Protein AF-A0A6I2I8U5-F1 (afdb_monomer_lite)

Foldseek 3Di:
DDPVVVVVVVVLVVVQVVCQDPDFQQQPADAFKAQEKAKAKAFCQQLHVPQDADAQDDPFAQFLNRTDIFIEQDAFFKKWKQFPLRYIWIWGQALLNFTGTDRLQDFDPDLHDDDDDPVCVVVVSSLSRSIHHDHVVVTFKMWMATDRGRFYNVLSVCCSVVVAPSVRTDMDTPVCCQVDQVPRSQKDFDALVCPSCCRGYRLQVDPAGDALADLDPDHDAAQRRHHHCNVVSNVNSVVQVVSCVVSVGTRMYGYHYPLLNNLLRLVRNLVRLVSVLVCQCVQLLLVLLVVVLVLVVLVVVLLVVVVVVPDPPPPPSVVLVVLLCQFFPPVVSVVSVVVNVVSNVVSLSSSVSSLQSSLSSLVDPNNVSCLVSSADLPPDVSSLLVSLVSVLSSQAPQDRYPSSLVSVLVQLVDPPRSLLRSLARPDCVLVVCCVVPPVSVVVLQDPVSLVSLLRSLVNLLVSCVVCVVVDDQVSQVVNVVSNLNSVCSNAPVVLDDDDPPQGSVNCSVCVVVVCVVGPVPCPPDDDPDDPPPQPSQRADPVVPPDPDRLVLVSLLSLQGPRTDVVPHDPPRHHQDSNDPVSSVVSSVSSNCNSHVVDDD

Secondary structure (DSSP, 8-state):
--HHHHHHHHHHHHHHHHTS-SS-TTT---SEEEEEEEEEEEETTSS-TT--------SS---SSSEEEEEEEPPSEEEEEEETTTEEEEEEEPTTS-EEEE-TTS--S----PPPPHHHHHTTTHHHHT-EEE-TTT-SEEEEEEESSPPPHHHHHHHHTTSS-GGGSEEEEHHHHHH-GGGSTTEEE--TT-HHHHHHBHHHH-S----SS--SSSPP-GGG-----GGGHHHHHHHHHHHHHHHSS--EEEEE--HHHHHHHHHHHHHHHHHHHHHHHHSHHHHHHHHHHHHHHHHHHHHHHHHHHH-S-HHHHHHHHHHHTTTB-HHHHHHHHHHHHHHHHHHHHHHHHHHHHHHHHHT-HHHHHHHHHT--TTT-HHHHHHHHHHHHHHHTT---SHHHHHHHHHHHHSTT-TTTTTTSPPSTHHHHHHHTT-HHHHHHH-HHHHHHHHHHHHHHHHHHHHHGGGS-HHHHHHHHHHHHHHHHHHS-TTT----TT--HHHHHHHHHHHHHHH-GGGGGS-------PPP-PPPPGGGGSS----HHHHHHHHHSTTB-GGG--TTS----TT-HHHHHHHHHHHHHHHTT----

pLDDT: mean 84.81, std 15.99, range [32.53, 98.69]

Structure (mmCIF, N/CA/C/O backbone):
data_AF-A0A6I2I8U5-F1
#
_entry.id   AF-A0A6I2I8U5-F1
#
loop_
_atom_site.group_PDB
_atom_site.id
_atom_site.type_symbol
_atom_site.label_atom_id
_atom_site.label_alt_id
_atom_site.label_comp_id
_atom_site.label_asym_id
_atom_site.label_entity_id
_atom_site.label_seq_id
_atom_site.pdbx_PDB_ins_code
_atom_site.Cartn_x
_atom_site.Cartn_y
_atom_site.Cartn_z
_atom_site.occupancy
_atom_site.B_iso_or_equiv
_atom_site.auth_seq_id
_atom_site.auth_comp_id
_atom_site.auth_asym_id
_atom_site.auth_atom_id
_atom_site.pdbx_PDB_model_num
ATOM 1 N N . MET A 1 1 ? -5.778 -24.872 40.868 1.00 56.81 1 MET A N 1
ATOM 2 C CA . MET A 1 1 ? -6.212 -23.461 40.755 1.00 56.81 1 MET A CA 1
ATOM 3 C C . MET A 1 1 ? -7.253 -23.207 41.845 1.00 56.81 1 MET A C 1
ATOM 5 O O . MET A 1 1 ? -8.092 -24.074 42.041 1.00 56.81 1 MET A O 1
ATOM 9 N N . GLY A 1 2 ? -7.162 -22.124 42.625 1.00 85.31 2 GLY A N 1
ATOM 10 C CA . GLY A 1 2 ? -8.073 -21.890 43.762 1.00 85.31 2 GLY A CA 1
ATOM 11 C C . GLY A 1 2 ? -9.438 -21.326 43.340 1.00 85.31 2 GLY A C 1
ATOM 12 O O . GLY A 1 2 ? -9.514 -20.588 42.359 1.00 85.31 2 GLY A O 1
ATOM 13 N N . LEU A 1 3 ? -10.506 -21.607 44.101 1.00 81.75 3 LEU A N 1
ATOM 14 C CA . LEU A 1 3 ? -11.891 -21.185 43.806 1.00 81.75 3 LEU A CA 1
ATOM 15 C C . LEU A 1 3 ? -12.024 -19.676 43.521 1.00 81.75 3 LEU A C 1
ATOM 17 O O . LEU A 1 3 ? -12.702 -19.277 42.581 1.00 81.75 3 LEU A O 1
ATOM 21 N N . LYS A 1 4 ? -11.313 -18.828 44.276 1.00 78.44 4 LYS A N 1
ATOM 22 C CA . LYS A 1 4 ? -11.294 -17.367 44.071 1.00 78.44 4 LYS A CA 1
ATOM 23 C C . LYS A 1 4 ? -10.738 -16.972 42.696 1.00 78.44 4 LYS A C 1
ATOM 25 O O . LYS A 1 4 ? -11.252 -16.057 42.064 1.00 78.44 4 LYS A O 1
ATOM 30 N N . GLN A 1 5 ? -9.708 -17.671 42.222 1.00 75.81 5 GLN A N 1
ATOM 31 C CA . GLN A 1 5 ? -9.099 -17.420 40.916 1.00 75.81 5 GLN A CA 1
ATOM 32 C C . GLN A 1 5 ? -10.021 -17.875 39.778 1.00 75.81 5 GLN A C 1
ATOM 34 O O . GLN A 1 5 ? -10.180 -17.148 38.803 1.00 75.81 5 GLN A O 1
ATOM 39 N N . GLN A 1 6 ? -10.695 -19.017 39.952 1.00 75.75 6 GLN A N 1
ATOM 40 C CA . GLN A 1 6 ? -11.720 -19.503 39.024 1.00 75.75 6 GLN A CA 1
ATOM 41 C C . GLN A 1 6 ? -12.890 -18.512 38.905 1.00 75.75 6 GLN A C 1
ATOM 43 O O . GLN A 1 6 ? -13.322 -18.193 37.803 1.00 75.75 6 GLN A O 1
ATOM 48 N N . ILE A 1 7 ? -13.375 -17.977 40.032 1.00 79.88 7 ILE A N 1
ATOM 49 C CA . ILE A 1 7 ? -14.462 -16.987 40.048 1.00 79.88 7 ILE A CA 1
ATOM 50 C C . ILE A 1 7 ? -14.046 -15.712 39.304 1.00 79.88 7 ILE A C 1
ATOM 52 O O . ILE A 1 7 ? -14.797 -15.233 38.459 1.00 79.88 7 ILE A O 1
ATOM 56 N N . MET A 1 8 ? -12.846 -15.182 39.565 1.00 78.62 8 MET A N 1
ATOM 57 C CA . MET A 1 8 ? -12.358 -13.985 38.868 1.00 78.62 8 MET A CA 1
ATOM 58 C C . MET A 1 8 ? -12.210 -14.210 37.357 1.00 78.62 8 MET A C 1
ATOM 60 O O . MET A 1 8 ? -12.594 -13.342 36.577 1.00 78.62 8 MET A O 1
ATOM 64 N N . GLN A 1 9 ? -11.722 -15.381 36.936 1.00 76.94 9 GLN A N 1
ATOM 65 C CA . GLN A 1 9 ? -11.651 -15.744 35.517 1.00 76.94 9 GLN A CA 1
ATOM 66 C C . GLN A 1 9 ? -13.039 -15.837 34.875 1.00 76.94 9 GLN A C 1
ATOM 68 O O . GLN A 1 9 ? -13.239 -15.296 33.791 1.00 76.94 9 GLN A O 1
ATOM 73 N N . ASN A 1 10 ? -14.010 -16.452 35.553 1.00 79.88 10 ASN A N 1
ATOM 74 C CA . ASN A 1 10 ? -15.381 -16.552 35.051 1.00 79.88 10 ASN A CA 1
ATOM 75 C C . ASN A 1 10 ? -16.049 -15.173 34.930 1.00 79.88 10 ASN A C 1
ATOM 77 O O . ASN A 1 10 ? -16.758 -14.922 33.959 1.00 79.88 10 ASN A O 1
ATOM 81 N N . ILE A 1 11 ? -15.801 -14.261 35.878 1.00 81.12 11 ILE A N 1
ATOM 82 C CA . ILE A 1 11 ? -16.296 -12.878 35.810 1.00 81.12 11 ILE A CA 1
ATOM 83 C C . ILE A 1 11 ? -15.679 -12.145 34.615 1.00 81.12 11 ILE A C 1
ATOM 85 O O . ILE A 1 11 ? -16.407 -11.502 33.861 1.00 81.12 11 ILE A O 1
ATOM 89 N N . ALA A 1 12 ? -14.362 -12.250 34.417 1.00 78.88 12 ALA A N 1
ATOM 90 C CA . ALA A 1 12 ? -13.681 -11.619 33.289 1.00 78.88 12 ALA A CA 1
ATOM 91 C C . ALA A 1 12 ? -14.177 -12.169 31.941 1.00 78.88 12 ALA A C 1
ATOM 93 O O . ALA A 1 12 ? -14.485 -11.394 31.039 1.00 78.88 12 ALA A O 1
ATOM 94 N N . ALA A 1 13 ? -14.335 -13.491 31.826 1.00 79.50 13 ALA A N 1
ATOM 95 C CA . ALA A 1 13 ? -14.883 -14.131 30.634 1.00 79.50 13 ALA A CA 1
ATOM 96 C C . ALA A 1 13 ? -16.332 -13.695 30.364 1.00 79.50 13 ALA A C 1
ATOM 98 O O . ALA A 1 13 ? -16.664 -13.361 29.232 1.00 79.50 13 ALA A O 1
ATOM 99 N N . SER A 1 14 ? -17.169 -13.625 31.404 1.00 81.81 14 SER A N 1
ATOM 100 C CA . SER A 1 14 ? -18.556 -13.160 31.292 1.00 81.81 14 SER A CA 1
ATOM 101 C C . SER A 1 14 ? -18.634 -11.713 30.785 1.00 81.81 14 SER A C 1
ATOM 103 O O . SER A 1 14 ? -19.339 -11.441 29.811 1.00 81.81 14 SER A O 1
ATOM 105 N N . ARG A 1 15 ? -17.827 -10.805 31.356 1.00 84.12 15 ARG A N 1
ATOM 106 C CA . ARG A 1 15 ? -17.708 -9.410 30.887 1.00 84.12 15 ARG A CA 1
ATOM 107 C C . ARG A 1 15 ? -17.224 -9.320 29.440 1.00 84.12 15 ARG A C 1
ATOM 109 O O . ARG A 1 15 ? -17.746 -8.540 28.661 1.00 84.12 15 ARG A O 1
ATOM 116 N N . GLN A 1 16 ? -16.256 -10.145 29.056 1.00 88.31 16 GLN A N 1
ATOM 117 C CA . GLN A 1 16 ? -15.769 -10.193 27.680 1.00 88.31 16 GLN A CA 1
ATOM 118 C C . GLN A 1 16 ? -16.847 -10.687 26.700 1.00 88.31 16 GLN A C 1
ATOM 120 O O . GLN A 1 16 ? -16.928 -10.203 25.573 1.00 88.31 16 GLN A O 1
ATOM 125 N N . THR A 1 17 ? -17.682 -11.648 27.108 1.00 81.19 17 THR A N 1
ATOM 126 C CA . THR A 1 17 ? -18.773 -12.157 26.263 1.00 81.19 17 THR A CA 1
ATOM 127 C C . THR A 1 17 ? -19.950 -11.194 26.149 1.00 81.19 17 THR A C 1
ATOM 129 O O . THR A 1 17 ? -20.607 -11.190 25.110 1.00 81.19 17 THR A O 1
ATOM 132 N N . SER A 1 18 ? -20.208 -10.361 27.167 1.00 82.06 18 SER A N 1
ATOM 133 C CA . SER A 1 18 ? -21.313 -9.392 27.138 1.00 82.06 18 SER A CA 1
ATOM 134 C C . SER A 1 18 ? -21.115 -8.260 26.132 1.00 82.06 18 SER A C 1
ATOM 136 O O . SER A 1 18 ? -22.088 -7.601 25.780 1.00 82.06 18 SER A O 1
ATOM 138 N N . GLU A 1 19 ? -19.890 -8.064 25.638 1.00 86.88 19 GLU A N 1
ATOM 139 C CA . GLU A 1 19 ? -19.588 -7.065 24.607 1.00 86.88 19 GLU A CA 1
ATOM 140 C C . GLU A 1 19 ? -20.056 -7.457 23.206 1.00 86.88 19 GLU A C 1
ATOM 142 O O . GLU A 1 19 ? -20.081 -6.621 22.303 1.00 86.88 19 GLU A O 1
ATOM 147 N N . MET A 1 20 ? -20.432 -8.720 22.992 1.00 83.94 20 MET A N 1
ATOM 148 C CA . MET A 1 20 ? -21.005 -9.140 21.720 1.00 83.94 20 MET A CA 1
ATOM 149 C C . MET A 1 20 ? -22.482 -8.727 21.636 1.00 83.94 20 MET A C 1
ATOM 151 O O . MET A 1 20 ? -23.262 -9.080 22.524 1.00 83.94 20 MET A O 1
ATOM 155 N N . PRO A 1 21 ? -22.916 -8.055 20.551 1.00 81.44 21 PRO A N 1
ATOM 156 C CA . PRO A 1 21 ? -24.319 -7.720 20.358 1.00 81.44 21 PRO A CA 1
ATOM 157 C C . PRO A 1 21 ? -25.172 -8.987 20.308 1.00 81.44 21 PRO A C 1
ATOM 159 O O . PRO A 1 21 ? -24.835 -9.943 19.606 1.00 81.44 21 PRO A O 1
ATOM 162 N N . SER A 1 22 ? -26.311 -8.975 21.004 1.00 79.81 22 SER A N 1
ATOM 163 C CA . SER A 1 22 ? -27.319 -10.038 20.899 1.00 79.81 22 SER A CA 1
ATOM 164 C C . SER A 1 22 ? -28.075 -10.009 19.563 1.00 79.81 22 SER A C 1
ATOM 166 O O . SER A 1 22 ? -28.655 -11.015 19.165 1.00 79.81 22 SER A O 1
ATOM 168 N N . GLY A 1 23 ? -28.068 -8.860 18.875 1.00 86.69 23 GLY A N 1
ATOM 169 C CA . GLY A 1 23 ? -28.662 -8.658 17.553 1.00 86.69 23 GLY A CA 1
ATOM 170 C C . GLY A 1 23 ? -27.649 -8.737 16.405 1.00 86.69 23 GLY A C 1
ATOM 171 O O . GLY A 1 23 ? -26.624 -9.413 16.479 1.00 86.69 23 GLY A O 1
ATOM 172 N N . CYS A 1 24 ? -27.935 -8.018 15.314 1.00 91.19 24 CYS A N 1
ATOM 173 C CA . CYS A 1 24 ? -27.029 -7.924 14.172 1.00 91.19 24 CYS A CA 1
ATOM 174 C C . CYS A 1 24 ? -25.680 -7.321 14.593 1.00 91.19 24 CYS A C 1
ATOM 176 O O . CYS A 1 24 ? -25.618 -6.219 15.136 1.00 91.19 24 CYS A O 1
ATOM 178 N N . LYS A 1 25 ? -24.589 -8.020 14.265 1.00 92.75 25 LYS A N 1
ATOM 179 C CA . LYS A 1 25 ? -23.208 -7.636 14.610 1.00 92.75 25 LYS A CA 1
ATOM 180 C C . LYS A 1 25 ? -22.666 -6.449 13.796 1.00 92.75 25 LYS A C 1
ATOM 182 O O . LYS A 1 25 ? -21.521 -6.048 13.998 1.00 92.75 25 LYS A O 1
ATOM 187 N N . ALA A 1 26 ? -23.453 -5.925 12.856 1.00 93.38 26 ALA A N 1
ATOM 188 C CA . ALA A 1 26 ? -23.111 -4.764 12.038 1.00 93.38 26 ALA A CA 1
ATOM 189 C C . ALA A 1 26 ? -23.961 -3.539 12.413 1.00 93.38 26 ALA A C 1
ATOM 191 O O . ALA A 1 26 ? -23.415 -2.555 12.886 1.00 93.38 26 ALA A O 1
ATOM 192 N N . CYS A 1 27 ? -25.289 -3.598 12.270 1.00 91.62 27 CYS A N 1
ATOM 193 C CA . CYS A 1 27 ? -26.142 -2.409 12.406 1.00 91.62 27 CYS A CA 1
ATOM 194 C C . CYS A 1 27 ? -26.844 -2.234 13.768 1.00 91.62 27 CYS A C 1
ATOM 196 O O . CYS A 1 27 ? -27.359 -1.155 14.030 1.00 91.62 27 CYS A O 1
ATOM 198 N N . HIS A 1 28 ? -26.875 -3.241 14.652 1.00 90.56 28 HIS A N 1
ATOM 199 C CA . HIS A 1 28 ? -27.613 -3.173 15.932 1.00 90.56 28 HIS A CA 1
ATOM 200 C C . HIS A 1 28 ? -26.694 -3.006 17.156 1.00 90.56 28 HIS A C 1
ATOM 202 O O . HIS A 1 28 ? -26.952 -3.564 18.227 1.00 90.56 28 HIS A O 1
ATOM 208 N N . ARG A 1 29 ? -25.603 -2.250 16.993 1.00 92.31 29 ARG A N 1
ATOM 209 C CA . ARG A 1 29 ? -24.665 -1.898 18.071 1.00 92.31 29 ARG A CA 1
ATOM 210 C C . ARG A 1 29 ? -25.188 -0.697 18.875 1.00 92.31 29 ARG A C 1
ATOM 212 O O . ARG A 1 29 ? -25.963 0.104 18.361 1.00 92.31 29 ARG A O 1
ATOM 219 N N . LYS A 1 30 ? -24.815 -0.597 20.156 1.00 90.25 30 LYS A N 1
ATOM 220 C CA . LYS A 1 30 ? -25.302 0.435 21.096 1.00 90.25 30 LYS A CA 1
ATOM 221 C C . LYS A 1 30 ? -24.146 1.087 21.847 1.00 90.25 30 LYS A C 1
ATOM 223 O O . LYS A 1 30 ? -23.133 0.432 22.066 1.00 90.25 30 LYS A O 1
ATOM 228 N N . GLY A 1 31 ? -24.337 2.337 22.262 1.00 93.19 31 GLY A N 1
ATOM 229 C CA . GLY A 1 31 ? -23.321 3.152 22.933 1.00 93.19 31 GLY A CA 1
ATOM 230 C C . GLY A 1 31 ? -22.861 4.314 22.055 1.00 93.19 31 GLY A C 1
ATOM 231 O O . GLY A 1 31 ? -23.322 4.449 20.917 1.00 93.19 31 GLY A O 1
ATOM 232 N N . LEU A 1 32 ? -21.950 5.127 22.584 1.00 95.50 32 LEU A N 1
ATOM 233 C CA . LEU A 1 32 ? -21.349 6.278 21.919 1.00 95.50 32 LEU A CA 1
ATOM 234 C C . LEU A 1 32 ? -20.852 5.887 20.510 1.00 95.50 32 LEU A C 1
ATOM 236 O O . LEU A 1 32 ? -19.965 5.033 20.400 1.00 95.50 32 LEU A O 1
ATOM 240 N N . PRO A 1 33 ? -21.442 6.446 19.435 1.00 95.88 33 PRO A N 1
ATOM 241 C CA . PRO A 1 33 ? -21.106 6.091 18.061 1.00 95.88 33 PRO A CA 1
ATOM 242 C C . PRO A 1 33 ? -19.794 6.747 17.621 1.00 95.88 33 PRO A C 1
ATOM 244 O O . PRO A 1 33 ? -19.608 7.955 17.777 1.00 95.88 33 PRO A O 1
ATOM 247 N N . ILE A 1 34 ? -18.911 5.951 17.018 1.00 98.50 34 ILE A N 1
ATOM 248 C CA . ILE A 1 34 ? -17.605 6.396 16.528 1.00 98.50 34 ILE A CA 1
ATOM 249 C C . ILE A 1 34 ? -17.411 5.915 15.093 1.00 98.50 34 ILE A C 1
ATOM 251 O O . ILE A 1 34 ? -17.511 4.718 14.832 1.00 98.50 34 ILE A O 1
ATOM 255 N N . LEU A 1 35 ? -17.112 6.827 14.169 1.00 98.69 35 LEU A N 1
ATOM 256 C CA . LEU A 1 35 ? -16.720 6.505 12.794 1.00 98.69 35 LEU A CA 1
ATOM 257 C C . LEU A 1 35 ? -15.193 6.337 12.726 1.00 98.69 35 LEU A C 1
ATOM 259 O O . LEU A 1 35 ? -14.472 7.336 12.750 1.00 98.69 35 LEU A O 1
ATOM 263 N N . PRO A 1 36 ? -14.651 5.113 12.653 1.00 98.62 36 PRO A N 1
ATOM 264 C CA . PRO A 1 36 ? -13.218 4.949 12.498 1.00 98.62 36 PRO A CA 1
ATOM 265 C C . PRO A 1 36 ? -12.782 5.328 11.075 1.00 98.62 36 PRO A C 1
ATOM 267 O O . PRO A 1 36 ? -13.352 4.880 10.078 1.00 98.62 36 PRO A O 1
ATOM 270 N N . LEU A 1 37 ? -11.732 6.135 10.993 1.00 98.69 37 LEU A N 1
ATOM 271 C CA . LEU A 1 37 ? -11.047 6.530 9.765 1.00 98.69 37 LEU A CA 1
ATOM 272 C C . LEU A 1 37 ? -9.590 6.081 9.847 1.00 98.69 37 LEU A C 1
ATOM 274 O O . LEU A 1 37 ? -9.093 5.791 10.929 1.00 98.69 37 LEU A O 1
ATOM 278 N N . ARG A 1 38 ? -8.877 6.055 8.726 1.00 98.06 38 ARG A N 1
ATOM 279 C CA . ARG A 1 38 ? -7.432 5.802 8.694 1.00 98.06 38 ARG A CA 1
ATOM 280 C C . ARG A 1 38 ? -6.692 6.938 8.017 1.00 98.06 38 ARG A C 1
ATOM 282 O O . ARG A 1 38 ? -7.205 7.533 7.072 1.00 98.06 38 ARG A O 1
ATOM 289 N N . VAL A 1 39 ? -5.463 7.180 8.455 1.00 97.56 39 VAL A N 1
ATOM 290 C CA . VAL A 1 39 ? -4.514 7.977 7.672 1.00 97.56 39 VAL A CA 1
ATOM 291 C C . VAL A 1 39 ? -3.993 7.122 6.518 1.00 97.56 39 VAL A C 1
ATOM 293 O O . VAL A 1 39 ? -3.620 5.969 6.718 1.00 97.56 39 VAL A O 1
ATOM 296 N N . SER A 1 40 ? -3.983 7.677 5.308 1.00 97.44 40 SER A N 1
ATOM 297 C CA . SER A 1 40 ? -3.499 7.009 4.097 1.00 97.44 40 SER A CA 1
ATOM 298 C C . SER A 1 40 ? -2.615 7.950 3.291 1.00 97.44 40 SER A C 1
ATOM 300 O O . SER A 1 40 ? -2.886 9.150 3.225 1.00 97.44 40 SER A O 1
ATOM 302 N N . ALA A 1 41 ? -1.606 7.402 2.612 1.00 97.69 41 ALA A N 1
ATOM 303 C CA . ALA A 1 41 ? -1.005 8.084 1.474 1.00 97.69 41 ALA A CA 1
ATOM 304 C C . ALA A 1 41 ? -1.996 8.026 0.306 1.00 97.69 41 ALA A C 1
ATOM 306 O O . ALA A 1 41 ? -2.550 6.967 0.006 1.00 97.69 41 ALA A O 1
ATOM 307 N N . VAL A 1 42 ? -2.252 9.167 -0.326 1.00 97.44 42 VAL A N 1
ATOM 308 C CA . VAL A 1 42 ? -3.115 9.290 -1.503 1.00 97.44 42 VAL A CA 1
ATOM 309 C C . VAL A 1 42 ? -2.419 10.109 -2.588 1.00 97.44 42 VAL A C 1
ATOM 311 O O . VAL A 1 42 ? -1.640 11.006 -2.253 1.00 97.44 42 VAL A O 1
ATOM 314 N N . PRO A 1 43 ? -2.673 9.841 -3.879 1.00 96.44 43 PRO A N 1
ATOM 315 C CA . PRO A 1 43 ? -2.062 10.603 -4.960 1.00 96.44 43 PRO A CA 1
ATOM 316 C C . PRO A 1 43 ? -2.293 12.105 -4.816 1.00 96.44 43 PRO A C 1
ATOM 318 O O . PRO A 1 43 ? -3.401 12.545 -4.504 1.00 96.44 43 PRO A O 1
ATOM 321 N N . GLN A 1 44 ? -1.269 12.905 -5.108 1.00 95.62 44 GLN A N 1
ATOM 322 C CA . GLN A 1 44 ? -1.280 14.361 -4.920 1.00 95.62 44 GLN A CA 1
ATOM 323 C C . GLN A 1 44 ? -2.490 15.043 -5.580 1.00 95.62 44 GLN A C 1
ATOM 325 O O . GLN A 1 44 ? -3.043 16.014 -5.056 1.00 95.62 44 GLN A O 1
ATOM 330 N N . ARG A 1 45 ? -2.917 14.493 -6.722 1.00 93.56 45 ARG A N 1
ATOM 331 C CA . ARG A 1 45 ? -4.014 14.983 -7.565 1.00 93.56 45 ARG A CA 1
ATOM 332 C C . ARG A 1 45 ? -5.419 14.553 -7.125 1.00 93.56 45 ARG A C 1
ATOM 334 O O . ARG A 1 45 ? -6.382 14.976 -7.759 1.00 93.56 45 ARG A O 1
ATOM 341 N N . VAL A 1 46 ? -5.564 13.711 -6.095 1.00 94.81 46 VAL A N 1
ATOM 342 C CA . VAL A 1 46 ? -6.892 13.309 -5.597 1.00 94.81 46 VAL A CA 1
ATOM 343 C C . VAL A 1 46 ? -7.662 14.531 -5.090 1.00 94.81 46 VAL A C 1
ATOM 345 O O . VAL A 1 46 ? -7.082 15.404 -4.435 1.00 94.81 46 VAL A O 1
ATOM 348 N N . VAL A 1 47 ? -8.964 14.584 -5.401 1.00 94.19 47 VAL A N 1
ATOM 349 C CA . VAL A 1 47 ? -9.867 15.744 -5.236 1.00 94.19 47 VAL A CA 1
ATOM 350 C C . VAL A 1 47 ? -9.417 16.953 -6.067 1.00 94.19 47 VAL A C 1
ATOM 352 O O . VAL A 1 47 ? -10.082 17.336 -7.023 1.00 94.19 47 VAL A O 1
ATOM 355 N N . SER A 1 48 ? -8.275 17.544 -5.726 1.00 92.94 48 SER A N 1
ATOM 356 C CA . SER A 1 48 ? -7.533 18.512 -6.532 1.00 92.94 48 SER A CA 1
ATOM 357 C C . SER A 1 48 ? -6.112 18.669 -5.976 1.00 92.94 48 SER A C 1
ATOM 359 O O . SER A 1 48 ? -5.848 18.344 -4.815 1.00 92.94 48 SER A O 1
ATOM 361 N N . SER A 1 49 ? -5.196 19.246 -6.760 1.00 89.06 49 SER A N 1
ATOM 362 C CA . SER A 1 49 ? -3.834 19.562 -6.293 1.00 89.06 49 SER A CA 1
ATOM 363 C C . SER A 1 49 ? -3.792 20.614 -5.173 1.00 89.06 49 SER A C 1
ATOM 365 O O . SER A 1 49 ? -2.797 20.703 -4.460 1.00 89.06 49 SER A O 1
ATOM 367 N N . PHE A 1 50 ? -4.864 21.398 -5.003 1.00 91.25 50 PHE A N 1
ATOM 368 C CA . PHE A 1 50 ? -4.992 22.427 -3.962 1.00 91.25 50 PHE A CA 1
ATOM 369 C C . PHE A 1 50 ? -5.742 21.941 -2.718 1.00 91.25 50 PHE A C 1
ATOM 371 O O . PHE A 1 50 ? -5.798 22.655 -1.722 1.00 91.25 50 PHE A O 1
ATOM 378 N N . TRP A 1 51 ? -6.323 20.740 -2.761 1.00 95.25 51 TRP A N 1
ATOM 379 C CA . TRP A 1 51 ? -6.982 20.146 -1.606 1.00 95.25 51 TRP A CA 1
ATOM 380 C C . TRP A 1 51 ? -5.930 19.713 -0.578 1.00 95.25 51 TRP A C 1
ATOM 382 O O . TRP A 1 51 ? -5.105 18.845 -0.874 1.00 95.25 51 TRP A O 1
ATOM 392 N N . GLN A 1 52 ? -5.949 20.342 0.596 1.00 92.38 52 GLN A N 1
ATOM 393 C CA . GLN A 1 52 ? -4.999 20.138 1.693 1.00 92.38 52 GLN A CA 1
ATOM 394 C C . GLN A 1 52 ? -5.769 19.678 2.939 1.00 92.38 52 GLN A C 1
ATOM 396 O O . GLN A 1 52 ? -6.116 20.513 3.774 1.00 92.38 52 GLN A O 1
ATOM 401 N N . PRO A 1 53 ? -6.127 18.386 3.031 1.00 93.75 53 PRO A N 1
ATOM 402 C CA . PRO A 1 53 ? -6.766 17.859 4.227 1.00 93.75 53 PRO A CA 1
ATOM 403 C C . PRO A 1 53 ? -5.771 17.823 5.388 1.00 93.75 53 PRO A C 1
ATOM 405 O O . PRO A 1 53 ? -4.567 17.630 5.205 1.00 93.75 53 PRO A O 1
ATOM 408 N N . GLU A 1 54 ? -6.296 17.963 6.593 1.00 93.44 54 GLU A N 1
ATOM 409 C CA . GLU A 1 54 ? -5.565 17.780 7.831 1.00 93.44 54 GLU A CA 1
ATOM 410 C C . GLU A 1 54 ? -5.587 16.302 8.229 1.00 93.44 54 GLU A C 1
ATOM 412 O O . GLU A 1 54 ? -6.594 15.599 8.123 1.00 93.44 54 GLU A O 1
ATOM 417 N N . VAL A 1 55 ? -4.439 15.821 8.694 1.00 95.12 55 VAL A N 1
ATOM 418 C CA . VAL A 1 55 ? -4.290 14.490 9.277 1.00 95.12 55 VAL A CA 1
ATOM 419 C C . VAL A 1 55 ? -3.509 14.601 10.582 1.00 95.12 55 VAL A C 1
ATOM 421 O O . VAL A 1 55 ? -2.695 15.520 10.728 1.00 95.12 55 VAL A O 1
ATOM 424 N N . PRO A 1 56 ? -3.679 13.648 11.514 1.00 94.44 56 PRO A N 1
ATOM 425 C CA . PRO A 1 56 ? -2.791 13.538 12.662 1.00 94.44 56 PRO A CA 1
ATOM 426 C C . PRO A 1 56 ? -1.315 13.468 12.230 1.00 94.44 56 PRO A C 1
ATOM 428 O O . PRO A 1 56 ? -1.023 12.919 11.160 1.00 94.44 56 PRO A O 1
ATOM 431 N N . PRO A 1 57 ? -0.366 13.968 13.045 1.00 92.56 57 PRO A N 1
ATOM 432 C CA . PRO A 1 57 ? 1.054 13.963 12.704 1.00 92.56 57 PRO A CA 1
ATOM 433 C C . PRO A 1 57 ? 1.581 12.571 12.341 1.00 92.56 57 PRO A C 1
ATOM 435 O O . PRO A 1 57 ? 1.331 11.594 13.048 1.00 92.56 57 PRO A O 1
ATOM 438 N N . GLN A 1 58 ? 2.346 12.500 11.252 1.00 93.62 58 GLN A N 1
ATOM 439 C CA . GLN A 1 58 ? 2.975 11.273 10.762 1.00 93.62 58 GLN A CA 1
ATOM 440 C C . GLN A 1 58 ? 4.488 11.308 10.992 1.00 93.62 58 GLN A C 1
ATOM 442 O O . GLN A 1 58 ? 5.108 12.367 10.922 1.00 93.62 58 GLN A O 1
ATOM 447 N N . ASP A 1 59 ? 5.088 10.140 11.229 1.00 89.31 59 ASP A N 1
ATOM 448 C CA . ASP A 1 59 ? 6.534 10.013 11.485 1.00 89.31 59 ASP A CA 1
ATOM 449 C C . ASP A 1 59 ? 7.392 10.305 10.250 1.00 89.31 59 ASP A C 1
ATOM 451 O O . ASP A 1 59 ? 8.571 10.632 10.365 1.00 89.31 59 ASP A O 1
ATOM 455 N N . VAL A 1 60 ? 6.801 10.156 9.067 1.00 96.94 60 VAL A N 1
ATOM 456 C CA . VAL A 1 60 ? 7.471 10.317 7.781 1.00 96.94 60 VAL A CA 1
ATOM 457 C C . VAL A 1 60 ? 6.733 11.378 6.985 1.00 96.94 60 VAL A C 1
ATOM 459 O O . VAL A 1 60 ? 5.544 11.231 6.706 1.00 96.94 60 VAL A O 1
ATOM 462 N N . ALA A 1 61 ? 7.438 12.433 6.588 1.00 96.69 61 ALA A N 1
ATOM 463 C CA . ALA A 1 61 ? 6.925 13.392 5.618 1.00 96.69 61 ALA A CA 1
ATOM 464 C C . ALA A 1 61 ? 6.993 12.797 4.203 1.00 96.69 61 ALA A C 1
ATOM 466 O O . ALA A 1 61 ? 8.010 12.213 3.832 1.00 96.69 61 ALA A O 1
ATOM 467 N N . LEU A 1 62 ? 5.933 12.977 3.409 1.00 97.06 62 LEU A N 1
ATOM 468 C CA . LEU A 1 62 ? 5.926 12.610 1.991 1.00 97.06 62 LEU A CA 1
ATOM 469 C C . LEU A 1 62 ? 6.492 13.778 1.183 1.00 97.06 62 LEU A C 1
ATOM 471 O O . LEU A 1 62 ? 5.847 14.810 1.012 1.00 97.06 62 LEU A O 1
ATOM 475 N N . SER A 1 63 ? 7.738 13.632 0.750 1.00 95.69 63 SER A N 1
ATOM 476 C CA . SER A 1 63 ? 8.536 14.665 0.080 1.00 95.69 63 SER A CA 1
ATOM 477 C C . SER A 1 63 ? 8.759 14.373 -1.405 1.00 95.69 63 SER A C 1
ATOM 479 O O . SER A 1 63 ? 9.297 15.211 -2.129 1.00 95.69 63 SER A O 1
ATOM 481 N N . GLY A 1 64 ? 8.345 13.193 -1.879 1.00 93.81 64 GLY A N 1
ATOM 482 C CA . GLY A 1 64 ? 8.446 12.787 -3.275 1.00 93.81 64 GLY A CA 1
ATOM 483 C C . GLY A 1 64 ? 7.579 13.622 -4.221 1.00 93.81 64 GLY A C 1
ATOM 484 O O . GLY A 1 64 ? 7.945 13.801 -5.377 1.00 93.81 64 GLY A O 1
ATOM 485 N N . GLY A 1 65 ? 6.458 14.167 -3.740 1.00 94.44 65 GLY A N 1
ATOM 486 C CA . GLY A 1 65 ? 5.551 15.024 -4.518 1.00 94.44 65 GLY A CA 1
ATOM 487 C C . GLY A 1 65 ? 4.485 14.280 -5.336 1.00 94.44 65 GLY A C 1
ATOM 488 O O . GLY A 1 65 ? 3.584 14.917 -5.875 1.00 94.44 65 GLY A O 1
ATOM 489 N N . GLU A 1 66 ? 4.536 12.946 -5.394 1.00 97.00 66 GLU A N 1
ATOM 490 C CA . GLU A 1 66 ? 3.491 12.114 -6.021 1.00 97.00 66 GLU A CA 1
ATOM 491 C C . GLU A 1 66 ? 2.313 11.835 -5.069 1.00 97.00 66 GLU A C 1
ATOM 493 O O . GLU A 1 66 ? 1.200 11.564 -5.522 1.00 97.00 66 GLU A O 1
ATOM 498 N N . TYR A 1 67 ? 2.538 11.933 -3.754 1.00 97.38 67 TYR A N 1
ATOM 499 C CA . TYR A 1 67 ? 1.570 11.609 -2.706 1.00 97.38 67 TYR A CA 1
ATOM 500 C C . TYR A 1 67 ? 1.466 12.709 -1.642 1.00 97.38 67 TYR A C 1
ATOM 502 O O . TYR A 1 67 ? 2.430 13.418 -1.362 1.00 97.38 67 TYR A O 1
ATOM 510 N N . LYS A 1 68 ? 0.300 12.764 -0.991 1.00 96.88 68 LYS A N 1
ATOM 511 C CA . LYS A 1 68 ? 0.024 13.491 0.258 1.00 96.88 68 LYS A CA 1
ATOM 512 C C . LYS A 1 68 ? -0.710 12.583 1.239 1.00 96.88 68 LYS A C 1
ATOM 514 O O . LYS A 1 68 ? -1.239 11.544 0.843 1.00 96.88 68 LYS A O 1
ATOM 519 N N . TYR A 1 69 ? -0.771 12.976 2.507 1.00 97.81 69 TYR A N 1
ATOM 520 C CA . TYR A 1 69 ? -1.643 12.302 3.464 1.00 97.81 69 TYR A CA 1
ATOM 521 C C . TYR A 1 69 ? -3.071 12.833 3.386 1.00 97.81 69 TYR A C 1
ATOM 523 O O . TYR A 1 69 ? -3.292 14.019 3.158 1.00 97.81 69 TYR A O 1
ATOM 531 N N . ALA A 1 70 ? -4.032 11.941 3.597 1.00 97.62 70 ALA A N 1
ATOM 532 C CA . ALA A 1 70 ? -5.436 12.271 3.790 1.00 97.62 70 ALA A CA 1
ATOM 533 C C . ALA A 1 70 ? -6.106 11.221 4.681 1.00 97.62 70 ALA A C 1
ATOM 535 O O . ALA A 1 70 ? -5.581 10.116 4.860 1.00 97.62 70 ALA A O 1
ATOM 536 N N . LEU A 1 71 ? -7.290 11.544 5.202 1.00 98.44 71 LEU A N 1
ATOM 537 C CA . LEU A 1 71 ? -8.132 10.555 5.861 1.00 98.44 71 LEU A CA 1
ATOM 538 C C . LEU A 1 71 ? -8.922 9.752 4.827 1.00 98.44 71 LEU A C 1
ATOM 540 O O . LEU A 1 71 ? -9.470 10.300 3.868 1.00 98.44 71 LEU A O 1
ATOM 544 N N . ARG A 1 72 ? -9.005 8.443 5.049 1.00 98.19 72 ARG A N 1
ATOM 545 C CA . ARG A 1 72 ? -9.847 7.518 4.289 1.00 98.19 72 ARG A CA 1
ATOM 546 C C . ARG A 1 72 ? -10.725 6.695 5.220 1.00 98.19 72 ARG A C 1
ATOM 548 O O . ARG A 1 72 ? -10.401 6.527 6.398 1.00 98.19 72 ARG A O 1
ATOM 555 N N . THR A 1 73 ? -11.802 6.117 4.702 1.00 98.06 73 THR A N 1
ATOM 556 C CA . THR A 1 73 ? -12.477 5.012 5.400 1.00 98.06 73 THR A CA 1
ATOM 557 C C . THR A 1 73 ? -11.509 3.841 5.594 1.00 98.06 73 THR A C 1
ATOM 559 O O . THR A 1 73 ? -10.562 3.656 4.816 1.00 98.06 73 THR A O 1
ATOM 562 N N . LEU A 1 74 ? -11.726 3.036 6.638 1.00 98.56 74 LEU A N 1
ATOM 563 C CA . LEU A 1 74 ? -10.918 1.835 6.851 1.00 98.56 74 LEU A CA 1
ATOM 564 C C . LEU A 1 74 ? -10.991 0.905 5.628 1.00 98.56 74 LEU A C 1
ATOM 566 O O . LEU A 1 74 ? -12.047 0.755 5.016 1.00 98.56 74 LEU A O 1
ATOM 570 N N . ARG A 1 75 ? -9.863 0.282 5.279 1.00 96.88 75 ARG A N 1
ATOM 571 C CA . ARG A 1 75 ? -9.796 -0.784 4.265 1.00 96.88 75 ARG A CA 1
ATOM 572 C C . ARG A 1 75 ? -10.121 -2.144 4.885 1.00 96.88 75 ARG A C 1
ATOM 574 O O . ARG A 1 75 ? -10.184 -2.264 6.107 1.00 96.88 75 ARG A O 1
ATOM 581 N N . ALA A 1 76 ? -10.227 -3.178 4.048 1.00 96.50 76 ALA A N 1
ATOM 582 C CA . ALA A 1 76 ? -10.349 -4.551 4.529 1.00 96.50 76 ALA A CA 1
ATOM 583 C C . ALA A 1 76 ? -9.240 -4.901 5.540 1.00 96.50 76 ALA A C 1
ATOM 585 O O . ALA A 1 76 ? -8.058 -4.651 5.283 1.00 96.50 76 ALA A O 1
ATOM 586 N N . GLY A 1 77 ? -9.640 -5.462 6.681 1.00 96.88 77 GLY A N 1
ATOM 587 C CA . GLY A 1 77 ? -8.752 -5.755 7.804 1.00 96.88 77 GLY A CA 1
ATOM 588 C C . GLY A 1 77 ? -9.518 -5.914 9.115 1.00 96.88 77 GLY A C 1
ATOM 589 O O . GLY A 1 77 ? -10.683 -6.317 9.126 1.00 96.88 77 GLY A O 1
ATOM 590 N N . TYR A 1 78 ? -8.872 -5.584 10.230 1.00 97.88 78 TYR A N 1
ATOM 591 C CA . TYR A 1 78 ? -9.388 -5.808 11.577 1.00 97.88 78 TYR A CA 1
ATOM 592 C C . TYR A 1 78 ? -9.164 -4.581 12.453 1.00 97.88 78 TYR A C 1
ATOM 594 O O . TYR A 1 78 ? -8.041 -4.111 12.600 1.00 97.88 78 TYR A O 1
ATOM 602 N N . LEU A 1 79 ? -10.228 -4.077 13.071 1.00 98.56 79 LEU A N 1
ATOM 603 C CA . LEU A 1 79 ? -10.146 -3.034 14.088 1.00 98.56 79 LEU A CA 1
ATOM 604 C C . LEU A 1 79 ? -10.326 -3.668 15.470 1.00 98.56 79 LEU A C 1
ATOM 606 O O . LEU A 1 79 ? -11.339 -4.316 15.739 1.00 98.56 79 LEU A O 1
ATOM 610 N N . TYR A 1 80 ? -9.355 -3.451 16.348 1.00 98.38 80 TYR A N 1
ATOM 611 C CA . TYR A 1 80 ? -9.377 -3.882 17.739 1.00 98.38 80 TYR A CA 1
ATOM 612 C C . TYR A 1 80 ? -9.540 -2.680 18.661 1.00 98.38 80 TYR A C 1
ATOM 614 O O . TYR A 1 80 ? -8.907 -1.643 18.457 1.00 98.38 80 TYR A O 1
ATOM 622 N N . VAL A 1 81 ? -10.371 -2.834 19.690 1.00 98.44 81 VAL A N 1
ATOM 623 C CA . VAL A 1 81 ? -10.604 -1.810 20.711 1.00 98.44 81 VAL A CA 1
ATOM 624 C C . VAL A 1 81 ? -10.390 -2.430 22.081 1.00 98.44 81 VAL A C 1
ATOM 626 O O . VAL A 1 81 ? -11.101 -3.359 22.457 1.00 98.44 81 VAL A O 1
ATOM 629 N N . LEU A 1 82 ? -9.410 -1.924 22.823 1.00 98.12 82 LEU A N 1
ATOM 630 C CA . LEU A 1 82 ? -9.154 -2.317 24.202 1.00 98.12 82 LEU A CA 1
ATOM 631 C C . LEU A 1 82 ? -9.762 -1.274 25.147 1.00 98.12 82 LEU A C 1
ATOM 633 O O . LEU A 1 82 ? -9.277 -0.147 25.243 1.00 98.12 82 LEU A O 1
ATOM 637 N N . LEU A 1 83 ? -10.840 -1.663 25.819 1.00 97.81 83 LEU A N 1
ATOM 638 C CA . LEU A 1 83 ? -11.628 -0.843 26.735 1.00 97.81 83 LEU A CA 1
ATOM 639 C C . LEU A 1 83 ? -11.083 -0.976 28.156 1.00 97.81 83 LEU A C 1
ATOM 641 O O . LEU A 1 83 ? -10.908 -2.097 28.650 1.00 97.81 83 LEU A O 1
ATOM 645 N N . ASP A 1 84 ? -10.768 0.160 28.785 1.00 95.75 84 ASP A N 1
ATOM 646 C CA . ASP A 1 84 ? -10.163 0.255 30.124 1.00 95.75 84 ASP A CA 1
ATOM 647 C C . ASP A 1 84 ? -9.021 -0.759 30.346 1.00 95.75 84 ASP A C 1
ATOM 649 O O . ASP A 1 84 ? -8.893 -1.358 31.415 1.00 95.75 84 ASP A O 1
ATOM 653 N N . LYS A 1 85 ? -8.225 -1.027 29.297 1.00 93.38 85 LYS A N 1
ATOM 654 C CA . LYS A 1 85 ? -7.106 -1.997 29.286 1.00 93.38 85 LYS A CA 1
ATOM 655 C C . LYS A 1 85 ? -7.475 -3.437 29.660 1.00 93.38 85 LYS A C 1
ATOM 657 O O . LYS A 1 85 ? -6.591 -4.239 29.951 1.00 93.38 85 LYS A O 1
ATOM 662 N N . THR A 1 86 ? -8.758 -3.789 29.656 1.00 91.12 86 THR A N 1
ATOM 663 C CA . THR A 1 86 ? -9.226 -5.070 30.205 1.00 91.12 86 THR A CA 1
ATOM 664 C C . THR A 1 86 ? -10.139 -5.847 29.274 1.00 91.12 86 THR A C 1
ATOM 666 O O . THR A 1 86 ? -10.081 -7.077 29.280 1.00 91.12 86 THR A O 1
ATOM 669 N N . ILE A 1 87 ? -10.964 -5.167 28.480 1.00 95.25 87 ILE A N 1
ATOM 670 C CA . ILE A 1 87 ? -11.979 -5.805 27.640 1.00 95.25 87 ILE A CA 1
ATOM 671 C C . ILE A 1 87 ? -11.699 -5.515 26.171 1.00 95.25 87 ILE A C 1
ATOM 673 O O . ILE A 1 87 ? -11.461 -4.374 25.793 1.00 95.25 87 ILE A O 1
ATOM 677 N N . TRP A 1 88 ? -11.749 -6.546 25.331 1.00 96.81 88 TRP A N 1
ATOM 678 C CA . TRP A 1 88 ? -11.543 -6.404 23.894 1.00 96.81 88 TRP A CA 1
ATOM 679 C C . TRP A 1 88 ? -12.867 -6.335 23.133 1.00 96.81 88 TRP A C 1
ATOM 681 O O . TRP A 1 88 ? -13.736 -7.184 23.307 1.00 96.81 88 TRP A O 1
ATOM 691 N N . GLN A 1 89 ? -12.981 -5.414 22.187 1.00 97.19 89 GLN A N 1
ATOM 692 C CA . GLN A 1 89 ? -13.892 -5.541 21.053 1.00 97.19 89 GLN A CA 1
ATOM 693 C C . GLN A 1 89 ? -13.069 -5.783 19.783 1.00 97.19 89 GLN A C 1
ATOM 695 O O . GLN A 1 89 ? -11.963 -5.260 19.638 1.00 97.19 89 GLN A O 1
ATOM 700 N N . GLY A 1 90 ? -13.601 -6.594 18.869 1.00 96.75 90 GLY A N 1
ATOM 701 C CA . GLY A 1 90 ? -12.992 -6.867 17.570 1.00 96.75 90 GLY A CA 1
ATOM 702 C C . GLY A 1 90 ? -13.995 -6.641 16.451 1.00 96.75 90 GLY A C 1
ATOM 703 O O . GLY A 1 90 ? -15.149 -7.059 16.554 1.00 96.75 90 GLY A O 1
ATOM 704 N N . TYR A 1 91 ? -13.555 -6.007 15.372 1.00 97.56 91 TYR A N 1
ATOM 705 C CA . TYR A 1 91 ? -14.362 -5.733 14.192 1.00 97.56 91 TYR A CA 1
ATOM 706 C C . TYR A 1 91 ? -13.633 -6.202 12.936 1.00 97.56 91 TYR A C 1
ATOM 708 O O . TYR A 1 91 ? -12.498 -5.805 12.696 1.00 97.56 91 TYR A O 1
ATOM 716 N N . GLN A 1 92 ? -14.290 -7.028 12.126 1.00 97.25 92 GLN A N 1
ATOM 717 C CA . GLN A 1 92 ? -13.876 -7.278 10.751 1.00 97.25 92 GLN A CA 1
ATOM 718 C C . GLN A 1 92 ? -14.309 -6.084 9.909 1.00 97.25 92 GLN A C 1
ATOM 720 O O . GLN A 1 92 ? -15.486 -5.712 9.928 1.00 97.25 92 GLN A O 1
ATOM 725 N N . VAL A 1 93 ? -13.370 -5.503 9.178 1.00 98.00 93 VAL A N 1
ATOM 726 C CA . VAL A 1 93 ? -13.620 -4.408 8.248 1.00 98.00 93 VAL A CA 1
ATOM 727 C C . VAL A 1 93 ? -13.711 -4.992 6.847 1.00 98.00 93 VAL A C 1
ATOM 729 O O . VAL A 1 93 ? -12.803 -5.683 6.391 1.00 98.00 93 VAL A O 1
ATOM 732 N N . MET A 1 94 ? -14.830 -4.754 6.175 1.00 96.56 94 MET A N 1
ATOM 733 C CA . MET A 1 94 ? -15.061 -5.169 4.790 1.00 96.56 94 MET A CA 1
ATOM 734 C C . MET A 1 94 ? -14.301 -4.249 3.832 1.00 96.56 94 MET A C 1
ATOM 736 O O . MET A 1 94 ? -13.881 -3.159 4.217 1.00 96.56 94 MET A O 1
ATOM 740 N N . LYS A 1 95 ? -14.147 -4.652 2.568 1.00 95.00 95 LYS A N 1
ATOM 741 C CA . LYS A 1 95 ? -13.424 -3.850 1.563 1.00 95.00 95 LYS A CA 1
ATOM 742 C C . LYS A 1 95 ? -14.008 -2.443 1.391 1.00 95.00 95 LYS A C 1
ATOM 744 O O . LYS A 1 95 ? -13.253 -1.501 1.203 1.00 95.00 95 LYS A O 1
ATOM 749 N N . GLU A 1 96 ? -15.322 -2.296 1.548 1.00 95.81 96 GLU A N 1
ATOM 750 C CA . GLU A 1 96 ? -16.033 -1.019 1.471 1.00 95.81 96 GLU A CA 1
ATOM 751 C C . GLU A 1 96 ? -15.867 -0.146 2.733 1.00 95.81 96 GLU A C 1
ATOM 753 O O . GLU A 1 96 ? -16.278 1.012 2.731 1.00 95.81 96 GLU A O 1
ATOM 758 N N . GLY A 1 97 ? -15.310 -0.678 3.826 1.00 97.00 97 GLY A N 1
ATOM 759 C CA . GLY A 1 97 ? -15.150 0.020 5.110 1.00 97.00 97 GLY A CA 1
ATOM 760 C C . GLY A 1 97 ? -16.265 -0.225 6.134 1.00 97.00 97 GLY A C 1
ATOM 761 O O . GLY A 1 97 ? -16.282 0.408 7.187 1.00 97.00 97 GLY A O 1
ATOM 762 N N . TYR A 1 98 ? -17.188 -1.154 5.867 1.00 97.75 98 TYR A N 1
ATOM 763 C CA . TYR A 1 98 ? -18.215 -1.559 6.837 1.00 97.75 98 TYR A CA 1
ATOM 764 C C . TYR A 1 98 ? -17.652 -2.488 7.904 1.00 97.75 98 TYR A C 1
ATOM 766 O O . TYR A 1 98 ? -16.844 -3.367 7.606 1.00 97.75 98 TYR A O 1
ATOM 774 N N . LEU A 1 99 ? -18.134 -2.353 9.138 1.00 97.75 99 LEU A N 1
ATOM 775 C CA . LEU A 1 99 ? -17.631 -3.107 10.277 1.00 97.75 99 LEU A CA 1
ATOM 776 C C . LEU A 1 99 ? -18.630 -4.166 10.740 1.00 97.75 99 LEU A C 1
ATOM 778 O O . LEU A 1 99 ? -19.791 -3.870 11.032 1.00 97.75 99 LEU A O 1
ATOM 782 N N . ARG A 1 100 ? -18.150 -5.394 10.931 1.00 95.50 100 ARG A N 1
ATOM 783 C CA . ARG A 1 100 ? -18.881 -6.488 11.581 1.00 95.50 100 ARG A CA 1
ATOM 784 C C . ARG A 1 100 ? -18.140 -6.924 12.837 1.00 95.50 100 ARG A C 1
ATOM 786 O O . ARG A 1 100 ? -16.998 -7.362 12.764 1.00 95.50 100 ARG A O 1
ATOM 793 N N . GLN A 1 101 ? -18.792 -6.824 13.987 1.00 95.62 101 GLN A N 1
ATOM 794 C CA . GLN A 1 101 ? -18.188 -7.203 15.259 1.00 95.62 101 GLN A CA 1
ATOM 795 C C . GLN A 1 101 ? -18.030 -8.729 15.359 1.00 95.62 101 GLN A C 1
ATOM 797 O O . GLN A 1 101 ? -18.914 -9.487 14.951 1.00 95.62 101 GLN A O 1
ATOM 802 N N . PHE A 1 102 ? -16.915 -9.187 15.916 1.00 93.44 102 PHE A N 1
ATOM 803 C CA . PHE A 1 102 ? -16.612 -10.595 16.164 1.00 93.44 102 PHE A CA 1
ATOM 804 C C . PHE A 1 102 ? -15.992 -10.773 17.555 1.00 93.44 102 PHE A C 1
ATOM 806 O O . PHE A 1 102 ? -15.616 -9.799 18.201 1.00 93.44 102 PHE A O 1
ATOM 813 N N . ASN A 1 103 ? -15.900 -12.022 18.026 1.00 93.06 103 ASN A N 1
ATOM 814 C CA . ASN A 1 103 ? -15.219 -12.321 19.283 1.00 93.06 103 ASN A CA 1
ATOM 815 C C . ASN A 1 103 ? -13.695 -12.273 19.061 1.00 93.06 103 ASN A C 1
ATOM 817 O O . ASN A 1 103 ? -13.171 -13.200 18.443 1.00 93.06 103 ASN A O 1
ATOM 821 N N . PRO A 1 104 ? -12.973 -11.267 19.588 1.00 93.25 104 PRO A N 1
ATOM 822 C CA . PRO A 1 104 ? -11.545 -11.103 19.323 1.00 93.25 104 PRO A CA 1
ATOM 823 C C . PRO A 1 104 ? -10.699 -12.246 19.894 1.00 93.25 104 PRO A C 1
ATOM 825 O O . PRO A 1 104 ? -9.621 -12.520 19.382 1.00 93.25 104 PRO A O 1
ATOM 828 N N . LEU A 1 105 ? -11.184 -12.958 20.917 1.00 91.44 105 LEU A N 1
ATOM 829 C CA . LEU A 1 105 ? -10.461 -14.087 21.510 1.00 91.44 105 LEU A CA 1
ATOM 830 C C . LEU A 1 105 ? -10.484 -15.354 20.645 1.00 91.44 105 LEU A C 1
ATOM 832 O O . LEU A 1 105 ? -9.788 -16.317 20.972 1.00 91.44 105 LEU A O 1
ATOM 836 N N . VAL A 1 106 ? -11.277 -15.359 19.571 1.00 89.06 106 VAL A N 1
ATOM 837 C CA . VAL A 1 106 ? -11.316 -16.422 18.568 1.00 89.06 106 VAL A CA 1
ATOM 838 C C . VAL A 1 106 ? -10.784 -15.838 17.268 1.00 89.06 106 VAL A C 1
ATOM 840 O O . VAL A 1 106 ? -11.467 -15.071 16.594 1.00 89.06 106 VAL A O 1
ATOM 843 N N . MET A 1 107 ? -9.544 -16.194 16.943 1.00 86.06 107 MET A N 1
ATOM 844 C CA . MET A 1 107 ? -8.876 -15.746 15.725 1.00 86.06 107 MET A CA 1
ATOM 845 C C . MET A 1 107 ? -9.652 -16.248 14.494 1.00 86.06 107 MET A C 1
ATOM 847 O O . MET A 1 107 ? -9.843 -17.459 14.372 1.00 86.06 107 MET A O 1
ATOM 851 N N . PRO A 1 108 ? -10.120 -15.359 13.601 1.00 85.69 108 PRO A N 1
ATOM 852 C CA . PRO A 1 108 ? -10.805 -15.760 12.376 1.00 85.69 108 PRO A CA 1
ATOM 853 C C . PRO A 1 108 ? -9.916 -16.635 11.484 1.00 85.69 108 PRO A C 1
ATOM 855 O O . PRO A 1 108 ? -8.753 -16.309 11.253 1.00 85.69 108 PRO A O 1
ATOM 858 N N . GLU A 1 109 ? -10.471 -17.748 10.994 1.00 70.81 109 GLU A N 1
ATOM 859 C CA . GLU A 1 109 ? -9.757 -18.697 10.124 1.00 70.81 109 GLU A CA 1
ATOM 860 C C . GLU A 1 109 ? -9.848 -18.317 8.638 1.00 70.81 109 GLU A C 1
ATOM 862 O O . GLU A 1 109 ? -8.891 -18.522 7.891 1.00 70.81 109 GLU A O 1
ATOM 867 N N . ASP A 1 110 ? -10.979 -17.740 8.206 1.00 68.50 110 ASP A N 1
ATOM 868 C CA . ASP A 1 110 ? -11.150 -17.252 6.834 1.00 68.50 110 ASP A CA 1
ATOM 869 C C . ASP A 1 110 ? -10.517 -15.867 6.678 1.00 68.50 110 ASP A C 1
ATOM 871 O O . ASP A 1 110 ? -10.798 -14.934 7.433 1.00 68.50 110 ASP A O 1
ATOM 875 N N . GLN A 1 111 ? -9.670 -15.742 5.663 1.00 65.94 111 GLN A N 1
ATOM 876 C CA . GLN A 1 111 ? -9.003 -14.494 5.315 1.00 65.94 111 GLN A CA 1
ATOM 877 C C . GLN A 1 111 ? -9.905 -13.570 4.495 1.00 65.94 111 GLN A C 1
ATOM 879 O O . GLN A 1 111 ? -9.672 -12.364 4.444 1.00 65.94 111 GLN A O 1
ATOM 884 N N . ARG A 1 112 ? -10.944 -14.112 3.848 1.00 78.69 112 ARG A N 1
ATOM 885 C CA . ARG A 1 112 ? -11.887 -13.317 3.065 1.00 78.69 112 ARG A CA 1
ATOM 886 C C . ARG A 1 112 ? -12.974 -12.753 3.966 1.00 78.69 112 ARG A C 1
ATOM 888 O O . ARG A 1 112 ? -13.823 -13.465 4.495 1.00 78.69 112 ARG A O 1
ATOM 895 N N . ILE A 1 113 ? -12.988 -11.430 4.083 1.00 84.81 113 ILE A N 1
ATOM 896 C CA . ILE A 1 113 ? -14.043 -10.707 4.788 1.00 84.81 113 ILE A CA 1
ATOM 897 C C . ILE A 1 113 ? -15.170 -10.413 3.795 1.00 84.81 113 ILE A C 1
ATOM 899 O O . ILE A 1 113 ? -15.038 -9.562 2.917 1.00 84.81 113 ILE A O 1
ATOM 903 N N . ALA A 1 114 ? -16.282 -11.136 3.924 1.00 90.06 114 ALA A N 1
ATOM 904 C CA . ALA A 1 114 ? -17.444 -10.957 3.059 1.00 90.06 114 ALA A CA 1
ATOM 905 C C . ALA A 1 114 ? -18.156 -9.615 3.308 1.00 90.06 114 ALA A C 1
ATOM 907 O O . ALA A 1 114 ? -18.427 -9.266 4.465 1.00 90.06 114 ALA A O 1
ATOM 908 N N . SER A 1 115 ? -18.522 -8.931 2.217 1.00 93.75 115 SER A N 1
ATOM 909 C CA . SER A 1 115 ? -19.315 -7.695 2.204 1.00 93.75 115 SER A CA 1
ATOM 910 C C . SER A 1 115 ? -20.694 -7.860 2.872 1.00 93.75 115 SER A C 1
ATOM 912 O O . SER A 1 115 ? -21.119 -8.963 3.244 1.00 93.75 115 SER A O 1
ATOM 914 N N . LEU A 1 116 ? -21.411 -6.747 3.056 1.00 93.88 116 LEU A N 1
ATOM 915 C CA . LEU A 1 116 ? -22.814 -6.769 3.477 1.00 93.88 116 LEU A CA 1
ATOM 916 C C . LEU A 1 116 ? -23.692 -7.384 2.381 1.00 93.88 116 LEU A C 1
ATOM 918 O O . LEU A 1 116 ? -23.425 -7.210 1.195 1.00 93.88 116 LEU A O 1
ATOM 922 N N . GLY A 1 117 ? -24.746 -8.091 2.792 1.00 94.31 117 GLY A N 1
ATOM 923 C CA . GLY A 1 117 ? -25.739 -8.618 1.857 1.00 94.31 117 GLY A CA 1
ATOM 924 C C . GLY A 1 117 ? -26.547 -7.496 1.202 1.00 94.31 117 GLY A C 1
ATOM 925 O O . GLY A 1 117 ? -26.762 -6.447 1.812 1.00 94.31 117 GLY A O 1
ATOM 926 N N . GLU A 1 118 ? -27.032 -7.736 -0.016 1.00 94.69 118 GLU A N 1
ATOM 927 C CA . GLU A 1 118 ? -27.784 -6.751 -0.808 1.00 94.69 118 GLU A CA 1
ATOM 928 C C . GLU A 1 118 ? -29.019 -6.215 -0.071 1.00 94.69 118 GLU A C 1
ATOM 930 O O . GLU A 1 118 ? -29.275 -5.015 -0.089 1.00 94.69 118 GLU A O 1
ATOM 935 N N . GLU A 1 119 ? -29.727 -7.069 0.672 1.00 94.81 119 GLU A N 1
ATOM 936 C CA . GLU A 1 119 ? -30.880 -6.665 1.489 1.00 94.81 119 GLU A CA 1
ATOM 937 C C . GLU A 1 119 ? -30.509 -5.650 2.579 1.00 94.81 119 GLU A C 1
ATOM 939 O O . GLU A 1 119 ? -31.271 -4.725 2.853 1.00 94.81 119 GLU A O 1
ATOM 944 N N . CYS A 1 120 ? -29.328 -5.790 3.191 1.00 94.94 120 CYS A N 1
ATOM 945 C CA . CYS A 1 120 ? -28.837 -4.822 4.170 1.00 94.94 120 CYS A CA 1
ATOM 946 C C . CYS A 1 120 ? -28.509 -3.482 3.506 1.00 94.94 120 CYS A C 1
ATOM 948 O O . CYS A 1 120 ? -28.804 -2.440 4.081 1.00 94.94 120 CYS A O 1
ATOM 950 N N . LEU A 1 121 ? -27.929 -3.501 2.304 1.00 94.06 121 LEU A N 1
ATOM 951 C CA . LEU A 1 121 ? -27.621 -2.283 1.549 1.00 94.06 121 LEU A CA 1
ATOM 952 C C . LEU A 1 121 ? -28.894 -1.560 1.088 1.00 94.06 121 LEU A C 1
ATOM 954 O O . LEU A 1 121 ? -28.957 -0.335 1.136 1.00 94.06 121 LEU A O 1
ATOM 958 N N . ALA A 1 122 ? -29.918 -2.310 0.676 1.00 93.12 122 ALA A N 1
ATOM 959 C CA . ALA A 1 122 ? -31.215 -1.760 0.285 1.00 93.12 122 ALA A CA 1
ATOM 960 C C . ALA A 1 122 ? -31.942 -1.069 1.453 1.00 93.12 122 ALA A C 1
ATOM 962 O O . ALA A 1 122 ? -32.730 -0.156 1.231 1.00 93.12 122 ALA A O 1
ATOM 963 N N . GLN A 1 123 ? -31.660 -1.492 2.689 1.00 94.44 123 GLN A N 1
ATOM 964 C CA . GLN A 1 123 ? -32.187 -0.900 3.924 1.00 94.44 123 GLN A CA 1
ATOM 965 C C . GLN A 1 123 ? -31.233 0.129 4.553 1.00 94.44 123 GLN A C 1
ATOM 967 O O . GLN A 1 123 ? -31.408 0.501 5.710 1.00 94.44 123 GLN A O 1
ATOM 972 N N . GLU A 1 124 ? -30.203 0.560 3.820 1.00 95.44 124 GLU A N 1
ATOM 973 C CA . GLU A 1 124 ? -29.206 1.540 4.274 1.00 95.44 124 GLU A CA 1
ATOM 974 C C . GLU A 1 124 ? -28.450 1.126 5.552 1.00 95.44 124 GLU A C 1
ATOM 976 O O . GLU A 1 124 ? -27.874 1.954 6.260 1.00 95.44 124 GLU A O 1
ATOM 981 N N . HIS A 1 125 ? -28.405 -0.176 5.867 1.00 96.00 125 HIS A N 1
ATOM 982 C CA . HIS A 1 125 ? -27.678 -0.692 7.031 1.00 96.00 125 HIS A CA 1
ATOM 983 C C . HIS A 1 125 ? -26.157 -0.530 6.898 1.00 96.00 125 HIS A C 1
ATOM 985 O O . HIS A 1 125 ? -25.436 -0.734 7.876 1.00 96.00 125 HIS A O 1
ATOM 991 N N . ASP A 1 126 ? -25.660 -0.147 5.722 1.00 95.94 126 ASP A N 1
ATOM 992 C CA . ASP A 1 126 ? -24.278 0.262 5.502 1.00 95.94 126 ASP A CA 1
ATOM 993 C C . ASP A 1 126 ? -23.880 1.503 6.311 1.00 95.94 126 ASP A C 1
ATOM 995 O O . ASP A 1 126 ? -22.740 1.596 6.779 1.00 95.94 126 ASP A O 1
ATOM 999 N N . ILE A 1 127 ? -24.826 2.415 6.547 1.00 96.94 127 ILE A N 1
ATOM 1000 C CA . ILE A 1 127 ? -24.602 3.627 7.336 1.00 96.94 127 ILE A CA 1
ATOM 1001 C C . ILE A 1 127 ? -24.289 3.282 8.802 1.00 96.94 127 ILE A C 1
ATOM 1003 O O . ILE A 1 127 ? -23.160 3.537 9.226 1.00 96.94 127 ILE A O 1
ATOM 1007 N N . PRO A 1 128 ? -25.181 2.637 9.585 1.00 97.12 128 PRO A N 1
ATOM 1008 C CA . PRO A 1 128 ? -24.860 2.232 10.953 1.00 97.12 128 PRO A CA 1
ATOM 1009 C C . PRO A 1 128 ? -23.709 1.216 11.012 1.00 97.12 128 PRO A C 1
ATOM 1011 O O . PRO A 1 128 ? -22.928 1.232 11.963 1.00 97.12 128 PRO A O 1
ATOM 1014 N N . ALA A 1 129 ? -23.537 0.366 9.991 1.00 97.56 129 ALA A N 1
ATOM 1015 C CA . ALA A 1 129 ? -22.413 -0.568 9.938 1.00 97.56 129 ALA A CA 1
ATOM 1016 C C . ALA A 1 129 ? -21.044 0.126 9.826 1.00 97.56 129 ALA A C 1
ATOM 1018 O O . ALA A 1 129 ? -20.038 -0.505 10.153 1.00 97.56 129 ALA A O 1
ATOM 1019 N N . SER A 1 130 ? -20.993 1.396 9.412 1.00 97.69 130 SER A N 1
ATOM 1020 C CA . SER A 1 130 ? -19.761 2.193 9.335 1.00 97.69 130 SER A CA 1
ATOM 1021 C C . SER A 1 130 ? -19.274 2.702 10.701 1.00 97.69 130 SER A C 1
ATOM 1023 O O . SER A 1 130 ? -18.157 3.197 10.795 1.00 97.69 130 SER A O 1
ATOM 1025 N N . PHE A 1 131 ? -20.070 2.566 11.769 1.00 98.25 131 PHE A N 1
ATOM 1026 C CA . PHE A 1 131 ? -19.734 3.055 13.112 1.00 98.25 131 PHE A CA 1
ATOM 1027 C C . PHE A 1 131 ? -19.459 1.905 14.079 1.00 98.25 131 PHE A C 1
ATOM 1029 O O . PHE A 1 131 ? -20.222 0.942 14.120 1.00 98.25 131 PHE A O 1
ATOM 1036 N N . ILE A 1 132 ? -18.429 2.023 14.915 1.00 98.06 132 ILE A N 1
ATOM 1037 C CA . ILE A 1 132 ? -18.345 1.240 16.156 1.00 98.06 132 ILE A CA 1
ATOM 1038 C C . ILE A 1 132 ? -19.156 1.935 17.252 1.00 98.06 132 ILE A C 1
ATOM 1040 O O . ILE A 1 132 ? -19.436 3.132 17.160 1.00 98.06 132 ILE A O 1
ATOM 1044 N N . ASN A 1 133 ? -19.505 1.205 18.309 1.00 96.12 133 ASN A N 1
ATOM 1045 C CA . ASN A 1 133 ? -20.191 1.787 19.455 1.00 96.12 133 ASN A CA 1
ATOM 1046 C C . ASN A 1 133 ? -19.554 1.307 20.753 1.00 96.12 133 ASN A C 1
ATOM 1048 O O . ASN A 1 133 ? -19.270 0.118 20.909 1.00 96.12 133 ASN A O 1
ATOM 1052 N N . ILE A 1 134 ? -19.356 2.240 21.680 1.00 96.62 134 ILE A N 1
ATOM 1053 C CA . ILE A 1 134 ? -18.756 1.965 22.983 1.00 96.62 134 ILE A CA 1
ATOM 1054 C C . ILE A 1 134 ? -19.706 2.455 24.072 1.00 96.62 134 ILE A C 1
ATOM 1056 O O . ILE A 1 134 ? -20.190 3.580 24.014 1.00 96.62 134 ILE A O 1
ATOM 1060 N N . ASP A 1 135 ? -19.994 1.604 25.050 1.00 95.00 135 ASP A N 1
ATOM 1061 C CA . ASP A 1 135 ? -20.834 1.949 26.197 1.00 95.00 135 ASP A CA 1
ATOM 1062 C C . ASP A 1 135 ? -20.039 2.827 27.179 1.00 95.00 135 ASP A C 1
ATOM 1064 O O . ASP A 1 135 ? -19.248 2.330 27.985 1.00 95.00 135 ASP A O 1
ATOM 1068 N N . ASP A 1 136 ? -20.207 4.143 27.068 1.00 94.88 136 ASP A N 1
ATOM 1069 C CA . ASP A 1 136 ? -19.477 5.139 27.850 1.00 94.88 136 ASP A CA 1
ATOM 1070 C C . ASP A 1 136 ? -20.027 5.340 29.274 1.00 94.88 136 ASP A C 1
ATOM 1072 O O . ASP A 1 136 ? -19.434 6.079 30.057 1.00 94.88 136 ASP A O 1
ATOM 1076 N N . ASP A 1 137 ? -21.092 4.620 29.649 1.00 94.38 137 ASP A N 1
ATOM 1077 C CA . ASP A 1 137 ? -21.514 4.470 31.048 1.00 94.38 137 ASP A CA 1
ATOM 1078 C C . ASP A 1 137 ? -20.717 3.362 31.765 1.00 94.38 137 ASP A C 1
ATOM 1080 O O . ASP A 1 137 ? -20.613 3.349 32.996 1.00 94.38 137 ASP A O 1
ATOM 1084 N N . LYS A 1 138 ? -20.161 2.405 31.007 1.00 94.62 138 LYS A N 1
ATOM 1085 C CA . LYS A 1 138 ? -19.380 1.272 31.538 1.00 94.62 138 LYS A CA 1
ATOM 1086 C C . LYS A 1 138 ? -17.878 1.484 31.482 1.00 94.62 138 LYS A C 1
ATOM 1088 O O . LYS A 1 138 ? -17.177 0.952 32.342 1.00 94.62 138 LYS A O 1
ATOM 1093 N N . TYR A 1 139 ? -17.407 2.187 30.460 1.00 97.00 139 TYR A N 1
ATOM 1094 C CA . TYR A 1 139 ? -15.989 2.335 30.159 1.00 97.00 139 TYR A CA 1
ATOM 1095 C C . TYR A 1 139 ? -15.573 3.800 30.161 1.00 97.00 139 TYR A C 1
ATOM 1097 O O . TYR A 1 139 ? -16.388 4.690 29.931 1.00 97.00 139 TYR A O 1
ATOM 1105 N N . SER A 1 140 ? -14.289 4.056 30.401 1.00 97.62 140 SER A N 1
ATOM 1106 C CA . SER A 1 140 ? -13.740 5.415 30.492 1.00 97.62 140 SER A CA 1
ATOM 1107 C C . SER A 1 140 ? -12.729 5.737 29.391 1.00 97.62 140 SER A C 1
ATOM 1109 O O . SER A 1 140 ? -12.718 6.851 28.861 1.00 97.62 140 SER A O 1
ATOM 1111 N N . GLU A 1 141 ? -11.901 4.763 29.012 1.00 97.69 141 GLU A N 1
ATOM 1112 C CA . GLU A 1 141 ? -10.892 4.880 27.963 1.00 97.69 141 GLU A CA 1
ATOM 1113 C C . GLU A 1 141 ? -11.031 3.764 26.920 1.00 97.69 141 GLU A C 1
ATOM 1115 O O . GLU A 1 141 ? -11.383 2.623 27.231 1.00 97.69 141 GLU A O 1
ATOM 1120 N N . ALA A 1 142 ? -10.699 4.091 25.671 1.00 98.25 142 ALA A N 1
ATOM 1121 C CA . ALA A 1 142 ? -10.647 3.142 24.565 1.00 98.25 142 ALA A CA 1
ATOM 1122 C C . ALA A 1 142 ? -9.329 3.275 23.798 1.00 98.25 142 ALA A C 1
ATOM 1124 O O . ALA A 1 142 ? -8.865 4.376 23.502 1.00 98.25 142 ALA A O 1
ATOM 1125 N N . TRP A 1 143 ? -8.702 2.139 23.506 1.00 98.38 143 TRP A N 1
ATOM 1126 C CA . TRP A 1 143 ? -7.435 2.050 22.784 1.00 98.38 143 TRP A CA 1
ATOM 1127 C C . TRP A 1 143 ? -7.680 1.328 21.459 1.00 98.38 143 TRP A C 1
ATOM 1129 O O . TRP A 1 143 ? -7.944 0.126 21.452 1.00 98.38 143 TRP A O 1
ATOM 1139 N N . LEU A 1 144 ? -7.625 2.059 20.346 1.00 98.69 144 LEU A N 1
ATOM 1140 C CA . LEU A 1 144 ? -7.986 1.575 19.015 1.00 98.69 144 LEU A CA 1
ATOM 1141 C C . LEU A 1 144 ? -6.736 1.237 18.199 1.00 98.69 144 LEU A C 1
ATOM 1143 O O . LEU A 1 144 ? -5.802 2.036 18.136 1.00 98.69 144 LEU A O 1
ATOM 1147 N N . ALA A 1 145 ? -6.731 0.082 17.540 1.00 98.06 145 ALA A N 1
ATOM 1148 C CA . ALA A 1 145 ? -5.683 -0.313 16.603 1.00 98.06 145 ALA A CA 1
ATOM 1149 C C . ALA A 1 145 ? -6.282 -1.034 15.394 1.00 98.06 145 ALA A C 1
ATOM 1151 O O . ALA A 1 145 ? -7.076 -1.962 15.548 1.00 98.06 145 ALA A O 1
ATOM 1152 N N . PHE A 1 146 ? -5.892 -0.608 14.193 1.00 98.25 146 PHE A N 1
ATOM 1153 C CA . PHE A 1 146 ? -6.289 -1.243 12.940 1.00 98.25 146 PHE A CA 1
ATOM 1154 C C . PHE A 1 146 ? -5.141 -2.075 12.372 1.00 98.25 146 PHE A C 1
ATOM 1156 O O . PHE A 1 146 ? -4.036 -1.560 12.242 1.00 98.25 146 PHE A O 1
ATOM 1163 N N . SER A 1 147 ? -5.407 -3.330 12.018 1.00 96.62 147 SER A N 1
ATOM 1164 C CA . SER A 1 147 ? -4.444 -4.305 11.496 1.00 96.62 147 SER A CA 1
ATOM 1165 C C . SER A 1 147 ? -4.925 -4.885 10.164 1.00 96.62 147 SER A C 1
ATOM 1167 O O . SER A 1 147 ? -6.123 -5.110 9.979 1.00 96.62 147 SER A O 1
ATOM 1169 N N . SER A 1 148 ? -3.996 -5.185 9.250 1.00 95.06 148 SER A N 1
ATOM 1170 C CA . SER A 1 148 ? -4.289 -5.968 8.036 1.00 95.06 148 SER A CA 1
ATOM 1171 C C . SER A 1 148 ? -4.846 -7.350 8.373 1.00 95.06 148 SER A C 1
ATOM 1173 O O . SER A 1 148 ? -5.780 -7.825 7.732 1.00 95.06 148 SER A O 1
ATOM 1175 N N . ASP A 1 149 ? -4.271 -7.970 9.400 1.00 94.56 149 ASP A N 1
ATOM 1176 C CA . ASP A 1 149 ? -4.431 -9.382 9.719 1.00 94.56 149 ASP A CA 1
ATOM 1177 C C . ASP A 1 149 ? -5.001 -9.574 11.130 1.00 94.56 149 ASP A C 1
ATOM 1179 O O . ASP A 1 149 ? -4.827 -8.706 11.998 1.00 94.56 149 ASP A O 1
ATOM 1183 N N . PRO A 1 150 ? -5.676 -10.705 11.403 1.00 94.56 150 PRO A N 1
ATOM 1184 C CA . PRO A 1 150 ? -6.234 -10.941 12.719 1.00 94.56 150 PRO A CA 1
ATOM 1185 C C . PRO A 1 150 ? -5.128 -11.227 13.742 1.00 94.56 150 PRO A C 1
ATOM 1187 O O . PRO A 1 150 ? -4.263 -12.082 13.546 1.00 94.56 150 PRO A O 1
ATOM 1190 N N . TRP A 1 151 ? -5.198 -10.554 14.886 1.00 95.56 151 TRP A N 1
ATOM 1191 C CA . TRP A 1 151 ? -4.326 -10.792 16.028 1.00 95.56 151 TRP A CA 1
ATOM 1192 C C . TRP A 1 151 ? -4.656 -12.115 16.724 1.00 95.56 151 TRP A C 1
ATOM 1194 O O . TRP A 1 151 ? -5.813 -12.430 17.009 1.00 95.56 151 TRP A O 1
ATOM 1204 N N . SER A 1 152 ? -3.612 -12.881 17.046 1.00 93.50 152 SER A N 1
ATOM 1205 C CA . SER A 1 152 ? -3.749 -14.102 17.840 1.00 93.50 152 SER A CA 1
ATOM 1206 C C . SER A 1 152 ? -4.038 -13.787 19.312 1.00 93.50 152 SER A C 1
ATOM 1208 O O . SER A 1 152 ? -3.800 -12.682 19.805 1.00 93.50 152 SER A O 1
ATOM 1210 N N . GLN A 1 153 ? -4.482 -14.792 20.069 1.00 93.06 153 GLN A N 1
ATOM 1211 C CA . GLN A 1 153 ? -4.712 -14.627 21.505 1.00 93.06 153 GLN A CA 1
ATOM 1212 C C . GLN A 1 153 ? -3.431 -14.243 22.272 1.00 93.06 153 GLN A C 1
ATOM 1214 O O . GLN A 1 153 ? -3.512 -13.541 23.280 1.00 93.06 153 GLN A O 1
ATOM 1219 N N . THR A 1 154 ? -2.256 -14.671 21.796 1.00 93.69 154 THR A N 1
ATOM 1220 C CA . THR A 1 154 ? -0.960 -14.250 22.349 1.00 93.69 154 THR A CA 1
ATOM 1221 C C . THR A 1 154 ? -0.759 -12.750 22.156 1.00 93.69 154 THR A C 1
ATOM 1223 O O . THR A 1 154 ? -0.476 -12.055 23.127 1.00 93.69 154 THR A O 1
ATOM 1226 N N . VAL A 1 155 ? -1.005 -12.240 20.945 1.00 95.94 155 VAL A N 1
ATOM 1227 C CA . VAL A 1 155 ? -0.903 -10.805 20.629 1.00 95.94 155 VAL A CA 1
ATOM 1228 C C . VAL A 1 155 ? -1.825 -9.976 21.524 1.00 95.94 155 VAL A C 1
ATOM 1230 O O . VAL A 1 155 ? -1.372 -9.053 22.198 1.00 95.94 155 VAL A O 1
ATOM 1233 N N . LEU A 1 156 ? -3.106 -10.352 21.601 1.00 96.38 156 LEU A N 1
ATOM 1234 C CA . LEU A 1 156 ? -4.104 -9.657 22.422 1.00 96.38 156 LEU A CA 1
ATOM 1235 C C . LEU A 1 156 ? -3.726 -9.638 23.907 1.00 96.38 156 LEU A C 1
ATOM 1237 O O . LEU A 1 156 ? -3.865 -8.615 24.577 1.00 96.38 156 LEU A O 1
ATOM 1241 N N . ARG A 1 157 ? -3.233 -10.765 24.433 1.00 95.25 157 ARG A N 1
ATOM 1242 C CA . ARG A 1 157 ? -2.797 -10.867 25.830 1.00 95.25 157 ARG A CA 1
ATOM 1243 C C . ARG A 1 157 ? -1.589 -9.978 26.105 1.00 95.25 157 ARG A C 1
ATOM 1245 O O . ARG A 1 157 ? -1.573 -9.306 27.129 1.00 95.25 157 ARG A O 1
ATOM 1252 N N . GLU A 1 158 ? -0.601 -9.987 25.217 1.00 96.06 158 GLU A N 1
ATOM 1253 C CA . GLU A 1 158 ? 0.645 -9.236 25.383 1.00 96.06 158 GLU A CA 1
ATOM 1254 C C . GLU A 1 158 ? 0.447 -7.723 25.232 1.00 96.06 158 GLU A C 1
ATOM 1256 O O . GLU A 1 158 ? 1.100 -6.947 25.929 1.00 96.06 158 GLU A O 1
ATOM 1261 N N . TYR A 1 159 ? -0.486 -7.278 24.386 1.00 96.88 159 TYR A N 1
ATOM 1262 C CA . TYR A 1 159 ? -0.898 -5.873 24.373 1.00 96.88 159 TYR A CA 1
ATOM 1263 C C . TYR A 1 159 ? -1.641 -5.482 25.653 1.00 96.88 159 TYR A C 1
ATOM 1265 O O . TYR A 1 159 ? -1.310 -4.462 26.255 1.00 96.88 159 TYR A O 1
ATOM 1273 N N . ALA A 1 160 ? -2.600 -6.297 26.107 1.00 95.44 160 ALA A N 1
ATOM 1274 C CA . ALA A 1 160 ? -3.362 -6.006 27.323 1.00 95.44 160 ALA A CA 1
ATOM 1275 C C . ALA A 1 160 ? -2.490 -6.014 28.594 1.00 95.44 160 ALA A C 1
ATOM 1277 O O . ALA A 1 160 ? -2.743 -5.251 29.523 1.00 95.44 160 ALA A O 1
ATOM 1278 N N . SER A 1 161 ? -1.444 -6.847 28.640 1.00 95.25 161 SER A N 1
ATOM 1279 C CA . SER A 1 161 ? -0.494 -6.909 29.759 1.00 95.25 161 SER A CA 1
ATOM 1280 C C . SER A 1 161 ? 0.595 -5.830 29.711 1.00 95.25 161 SER A C 1
ATOM 1282 O O . SER A 1 161 ? 1.336 -5.677 30.681 1.00 95.25 161 SER A O 1
ATOM 1284 N N . GLY A 1 162 ? 0.717 -5.098 28.597 1.00 94.56 162 GLY A N 1
ATOM 1285 C CA . GLY A 1 162 ? 1.787 -4.125 28.371 1.00 94.56 162 GLY A CA 1
ATOM 1286 C C . GLY A 1 162 ? 3.143 -4.742 28.006 1.00 94.56 162 GLY A C 1
ATOM 1287 O O . GLY A 1 162 ? 4.151 -4.042 28.040 1.00 94.56 162 GLY A O 1
ATOM 1288 N N . GLN A 1 163 ? 3.191 -6.033 27.659 1.00 95.62 163 GLN A N 1
ATOM 1289 C CA . GLN A 1 163 ? 4.397 -6.680 27.124 1.00 95.62 163 GLN A CA 1
ATOM 1290 C C . GLN A 1 163 ? 4.748 -6.166 25.720 1.00 95.62 163 GLN A C 1
ATOM 1292 O O . GLN A 1 163 ? 5.925 -6.075 25.375 1.00 95.62 163 GLN A O 1
ATOM 1297 N N . ARG A 1 164 ? 3.735 -5.812 24.921 1.00 95.19 164 ARG A N 1
ATOM 1298 C CA . ARG A 1 164 ? 3.894 -5.119 23.633 1.00 95.19 164 ARG A CA 1
ATOM 1299 C C . ARG A 1 164 ? 3.681 -3.615 23.790 1.00 95.19 164 ARG A C 1
ATOM 1301 O O . ARG A 1 164 ? 3.016 -3.152 24.715 1.00 95.19 164 ARG A O 1
ATOM 1308 N N . SER A 1 165 ? 4.248 -2.841 22.868 1.00 93.56 165 SER A N 1
ATOM 1309 C CA . SER A 1 165 ? 4.247 -1.383 22.936 1.00 93.56 165 SER A CA 1
ATOM 1310 C C . SER A 1 165 ? 2.839 -0.806 22.813 1.00 93.56 165 SER A C 1
ATOM 1312 O O . SER A 1 165 ? 2.140 -0.996 21.819 1.00 93.56 165 SER A O 1
ATOM 1314 N N . ALA A 1 166 ? 2.454 0.010 23.794 1.00 92.94 166 ALA A N 1
ATOM 1315 C CA . ALA A 1 166 ? 1.196 0.747 23.770 1.00 92.94 166 ALA A CA 1
ATOM 1316 C C . ALA A 1 166 ? 1.175 1.899 22.744 1.00 92.94 166 ALA A C 1
ATOM 1318 O O . ALA A 1 166 ? 0.138 2.544 22.598 1.00 92.94 166 ALA A O 1
ATOM 1319 N N . ALA A 1 167 ? 2.293 2.184 22.061 1.00 91.69 167 ALA A N 1
ATOM 1320 C CA . ALA A 1 167 ? 2.353 3.161 20.969 1.00 91.69 167 ALA A CA 1
ATOM 1321 C C . ALA A 1 167 ? 1.575 2.705 19.721 1.00 91.69 167 ALA A C 1
ATOM 1323 O O . ALA A 1 167 ? 1.315 3.510 18.833 1.00 91.69 167 ALA A O 1
ATOM 1324 N N . ARG A 1 168 ? 1.183 1.423 19.669 1.00 94.38 168 ARG A N 1
ATOM 1325 C CA . ARG A 1 168 ? 0.363 0.844 18.603 1.00 94.38 168 ARG A CA 1
ATOM 1326 C C . ARG A 1 168 ? -1.050 1.434 18.520 1.00 94.38 168 ARG A C 1
ATOM 1328 O O . ARG A 1 168 ? -1.650 1.401 17.447 1.00 94.38 168 ARG A O 1
ATOM 1335 N N . PHE A 1 169 ? -1.573 1.941 19.639 1.00 96.44 169 PHE A N 1
ATOM 1336 C CA . PHE A 1 169 ? -2.971 2.346 19.778 1.00 96.44 169 PHE A CA 1
ATOM 1337 C C . PHE A 1 169 ? -3.165 3.858 19.672 1.00 96.44 169 PHE A C 1
ATOM 1339 O O . PHE A 1 169 ? -2.448 4.622 20.321 1.00 96.44 169 PHE A O 1
ATOM 1346 N N . THR A 1 170 ? -4.223 4.264 18.972 1.00 97.19 170 THR A N 1
ATOM 1347 C CA . THR A 1 170 ? -4.871 5.565 19.170 1.00 97.19 170 THR A CA 1
ATOM 1348 C C . THR A 1 170 ? -5.675 5.495 20.465 1.00 97.19 170 THR A C 1
ATOM 1350 O O . THR A 1 170 ? -6.567 4.655 20.601 1.00 97.19 170 THR A O 1
ATOM 1353 N N . LYS A 1 171 ? -5.348 6.337 21.447 1.00 97.25 171 LYS A N 1
ATOM 1354 C CA . LYS A 1 171 ? -5.954 6.290 22.786 1.00 97.25 171 LYS A CA 1
ATOM 1355 C C . LYS A 1 171 ? -6.901 7.459 22.956 1.00 97.25 171 LYS A C 1
ATOM 1357 O O . LYS A 1 171 ? -6.486 8.602 22.812 1.00 97.25 171 LYS A O 1
ATOM 1362 N N . ILE A 1 172 ? -8.141 7.170 23.324 1.00 97.44 172 ILE A N 1
ATOM 1363 C CA . ILE A 1 172 ? -9.169 8.187 23.519 1.00 97.44 172 ILE A CA 1
ATOM 1364 C C . ILE A 1 172 ? -9.801 8.064 24.904 1.00 97.44 172 ILE A C 1
ATOM 1366 O O . ILE A 1 172 ? -10.030 6.965 25.414 1.00 97.44 172 ILE A O 1
ATOM 1370 N N . SER A 1 173 ? -10.098 9.216 25.501 1.00 97.88 173 SER A N 1
ATOM 1371 C CA . SER A 1 173 ? -11.017 9.317 26.633 1.00 97.88 173 SER A CA 1
ATOM 1372 C C . SER A 1 173 ? -12.438 9.418 26.089 1.00 97.88 173 SER A C 1
ATOM 1374 O O . SER A 1 173 ? -12.718 10.282 25.256 1.00 97.88 173 SER A O 1
ATOM 1376 N N . LEU A 1 174 ? -13.341 8.559 26.563 1.00 97.88 174 LEU A N 1
ATOM 1377 C CA . LEU A 1 174 ? -14.728 8.547 26.094 1.00 97.88 174 LEU A CA 1
ATOM 1378 C C . LEU A 1 174 ? -15.487 9.797 26.542 1.00 97.88 174 LEU A C 1
ATOM 1380 O O . LEU A 1 174 ? -16.297 10.327 25.787 1.00 97.88 174 LEU A O 1
ATOM 1384 N N . SER A 1 175 ? -15.164 10.337 27.720 1.00 97.06 175 SER A N 1
ATOM 1385 C CA . SER A 1 175 ? -15.758 11.589 28.196 1.00 97.06 175 SER A CA 1
ATOM 1386 C C . SER A 1 175 ? -15.277 12.801 27.397 1.00 97.06 175 SER A C 1
ATOM 1388 O O . SER A 1 175 ? -16.077 13.683 27.094 1.00 97.06 175 SER A O 1
ATOM 1390 N N . ALA A 1 176 ? -13.999 12.830 27.000 1.00 97.44 176 ALA A N 1
ATOM 1391 C CA . ALA A 1 176 ? -13.473 13.874 26.121 1.00 97.44 176 ALA A CA 1
ATOM 1392 C C . ALA A 1 176 ? -14.116 13.798 24.730 1.00 97.44 176 ALA A C 1
ATOM 1394 O O . ALA A 1 176 ? -14.553 14.819 24.206 1.00 97.44 176 ALA A O 1
ATOM 1395 N N . LEU A 1 177 ? -14.244 12.583 24.183 1.00 97.31 177 LEU A N 1
ATOM 1396 C CA . LEU A 1 177 ? -14.895 12.345 22.898 1.00 97.31 177 LEU A CA 1
ATOM 1397 C C . LEU A 1 177 ? -16.361 12.783 22.926 1.00 97.31 177 LEU A C 1
ATOM 1399 O O . LEU A 1 177 ? -16.815 13.458 22.011 1.00 97.31 177 LEU A O 1
ATOM 1403 N N . ARG A 1 178 ? -17.097 12.430 23.984 1.00 97.19 178 ARG A N 1
ATOM 1404 C CA . ARG A 1 178 ? -18.495 12.835 24.153 1.00 97.19 178 ARG A CA 1
ATOM 1405 C C . ARG A 1 178 ? -18.644 14.353 24.264 1.00 97.19 178 ARG A C 1
ATOM 1407 O O . ARG A 1 178 ? -19.625 14.903 23.771 1.00 97.19 178 ARG A O 1
ATOM 1414 N N . ALA A 1 179 ? -17.710 15.014 24.946 1.00 97.19 179 ALA A N 1
ATOM 1415 C CA . ALA A 1 179 ? -17.760 16.453 25.162 1.00 97.19 179 ALA A CA 1
ATOM 1416 C C . ALA A 1 179 ? -17.477 17.241 23.877 1.00 97.19 179 ALA A C 1
ATOM 1418 O O . ALA A 1 179 ? -18.228 18.162 23.558 1.00 97.19 179 ALA A O 1
ATOM 1419 N N . ASP A 1 180 ? -16.389 16.911 23.174 1.00 96.75 180 ASP A N 1
ATOM 1420 C CA . ASP A 1 180 ? -15.946 17.644 21.989 1.00 96.75 180 ASP A CA 1
ATOM 1421 C C . ASP A 1 180 ? -14.923 16.823 21.173 1.00 96.75 180 ASP A C 1
ATOM 1423 O O . ASP A 1 180 ? -13.727 16.850 21.489 1.00 96.75 180 ASP A O 1
ATOM 1427 N N . PRO A 1 181 ? -15.361 16.083 20.134 1.00 97.06 181 PRO A N 1
ATOM 1428 C CA . PRO A 1 181 ? -14.457 15.282 19.312 1.00 97.06 181 PRO A CA 1
ATOM 1429 C C . PRO A 1 181 ? -13.330 16.091 18.652 1.00 97.06 181 PRO A C 1
ATOM 1431 O O . PRO A 1 181 ? -12.229 15.564 18.528 1.00 97.06 181 PRO A O 1
ATOM 1434 N N . ASP A 1 182 ? -13.561 17.362 18.293 1.00 96.31 182 ASP A N 1
ATOM 1435 C CA . ASP A 1 182 ? -12.574 18.215 17.601 1.00 96.31 182 ASP A CA 1
ATOM 1436 C C . ASP A 1 182 ? -11.380 18.600 18.495 1.00 96.31 182 ASP A C 1
ATOM 1438 O O . ASP A 1 182 ? -10.359 19.094 18.019 1.00 96.31 182 ASP A O 1
ATOM 1442 N N . LYS A 1 183 ? -11.483 18.388 19.815 1.00 95.12 183 LYS A N 1
ATOM 1443 C CA . LYS A 1 183 ? -10.376 18.616 20.761 1.00 95.12 183 LYS A CA 1
ATOM 1444 C C . LYS A 1 183 ? -9.454 17.413 20.919 1.00 95.12 183 LYS A C 1
ATOM 1446 O O . LYS A 1 183 ? -8.435 17.518 21.605 1.00 95.12 183 LYS A O 1
ATOM 1451 N N . ILE A 1 184 ? -9.809 16.274 20.335 1.00 95.38 184 ILE A N 1
ATOM 1452 C CA . ILE A 1 184 ? -8.948 15.095 20.300 1.00 95.38 184 ILE A CA 1
ATOM 1453 C C . ILE A 1 184 ? -8.061 15.220 19.056 1.00 95.38 184 ILE A C 1
ATOM 1455 O O . ILE A 1 184 ? -8.603 15.443 17.979 1.00 95.38 184 ILE A O 1
ATOM 1459 N N . PRO A 1 185 ? -6.727 15.060 19.153 1.00 93.38 185 PRO A N 1
ATOM 1460 C CA . PRO A 1 185 ? -5.831 15.205 17.999 1.00 93.38 185 PRO A CA 1
ATOM 1461 C C . PRO A 1 185 ? -6.198 14.322 16.797 1.00 93.38 185 PRO A C 1
ATOM 1463 O O . PRO A 1 185 ? -5.982 14.703 15.652 1.00 93.38 185 PRO A O 1
ATOM 1466 N N . GLU A 1 186 ? -6.747 13.138 17.058 1.00 96.56 186 GLU A N 1
ATOM 1467 C CA . GLU A 1 186 ? -7.221 12.190 16.053 1.00 96.56 186 GLU A CA 1
ATOM 1468 C C . GLU A 1 186 ? -8.723 12.299 15.753 1.00 96.56 186 GLU A C 1
ATOM 1470 O O . GLU A 1 186 ? -9.246 11.505 14.970 1.00 96.56 186 GLU A O 1
ATOM 1475 N N . GLY A 1 187 ? -9.430 13.220 16.406 1.00 97.00 187 GLY A N 1
ATOM 1476 C CA . GLY A 1 187 ? -10.881 13.318 16.386 1.00 97.00 187 GLY A CA 1
ATOM 1477 C C . GLY A 1 187 ? -11.419 14.372 15.426 1.00 97.00 187 GLY A C 1
ATOM 1478 O O . GLY A 1 187 ? -10.813 15.415 15.212 1.00 97.00 187 GLY A O 1
ATOM 1479 N N . LEU A 1 188 ? -12.596 14.092 14.872 1.00 97.56 188 LEU A N 1
ATOM 1480 C CA . LEU A 1 188 ? -13.409 15.039 14.112 1.00 97.56 188 LEU A CA 1
ATOM 1481 C C . LEU A 1 188 ? -14.852 14.956 14.602 1.00 97.56 188 LEU A C 1
ATOM 1483 O O . LEU A 1 188 ? -15.409 13.858 14.712 1.00 97.56 188 LEU A O 1
ATOM 1487 N N . ALA A 1 189 ? -15.490 16.090 14.866 1.00 97.44 189 ALA A N 1
ATOM 1488 C CA . ALA A 1 189 ? -16.907 16.118 15.184 1.00 97.44 189 ALA A CA 1
ATOM 1489 C C . ALA A 1 189 ? -17.740 15.918 13.915 1.00 97.44 189 ALA A C 1
ATOM 1491 O O . ALA A 1 189 ? -17.512 16.538 12.873 1.00 97.44 189 ALA A O 1
ATOM 1492 N N . LEU A 1 190 ? -18.736 15.041 14.010 1.00 98.00 190 LEU A N 1
ATOM 1493 C CA . LEU A 1 190 ? -19.657 14.764 12.921 1.00 98.00 190 LEU A CA 1
ATOM 1494 C C . LEU A 1 190 ? -20.931 15.576 13.098 1.00 98.00 190 LEU A C 1
ATOM 1496 O O . LEU A 1 190 ? -21.620 15.486 14.114 1.00 98.00 190 LEU A O 1
ATOM 1500 N N . GLU A 1 191 ? -21.262 16.341 12.064 1.00 97.44 191 GLU A N 1
ATOM 1501 C CA . GLU A 1 191 ? -22.474 17.146 11.999 1.00 97.44 191 GLU A CA 1
ATOM 1502 C C . GLU A 1 191 ? -23.326 16.746 10.792 1.00 97.44 191 GLU A C 1
ATOM 1504 O O . GLU A 1 191 ? -22.779 16.313 9.773 1.00 97.44 191 GLU A O 1
ATOM 1509 N N . PRO A 1 192 ? -24.656 16.947 10.843 1.00 97.88 192 PRO A N 1
ATOM 1510 C CA . PRO A 1 192 ? -25.535 16.654 9.711 1.00 97.88 192 PRO A CA 1
ATOM 1511 C C . PRO A 1 192 ? -25.173 17.411 8.422 1.00 97.88 192 PRO A C 1
ATOM 1513 O O . PRO A 1 192 ? -25.574 16.989 7.342 1.00 97.88 192 PRO A O 1
ATOM 1516 N N . SER A 1 193 ? -24.408 18.507 8.503 1.00 97.69 193 SER A N 1
ATOM 1517 C CA . SER A 1 193 ? -23.902 19.240 7.333 1.00 97.69 193 SER A CA 1
ATOM 1518 C C . SER A 1 193 ? -22.903 18.432 6.495 1.00 97.69 193 SER A C 1
ATOM 1520 O O . SER A 1 193 ? -22.727 18.729 5.318 1.00 97.69 193 SER A O 1
ATOM 1522 N N . LEU A 1 194 ? -22.240 17.435 7.095 1.00 97.88 194 LEU A N 1
ATOM 1523 C CA . LEU A 1 194 ? -21.158 16.630 6.516 1.00 97.88 194 LEU A CA 1
ATOM 1524 C C . LEU A 1 194 ? -19.929 17.417 6.035 1.00 97.88 194 LEU A C 1
ATOM 1526 O O . LEU A 1 194 ? -19.025 16.813 5.457 1.00 97.88 194 LEU A O 1
ATOM 1530 N N . LEU A 1 195 ? -19.848 18.725 6.298 1.00 96.88 195 LEU A N 1
ATOM 1531 C CA . LEU A 1 195 ? -18.784 19.588 5.778 1.00 96.88 195 LEU A CA 1
ATOM 1532 C C . LEU A 1 195 ? -17.393 19.088 6.187 1.00 96.88 195 LEU A C 1
ATOM 1534 O O . LEU A 1 195 ? -16.493 19.010 5.351 1.00 96.88 195 LEU A O 1
ATOM 1538 N N . THR A 1 196 ? -17.224 18.685 7.447 1.00 95.81 196 THR A N 1
ATOM 1539 C CA . THR A 1 196 ? -15.958 18.135 7.950 1.00 95.81 196 THR A CA 1
ATOM 1540 C C . THR A 1 196 ? -15.547 16.881 7.177 1.00 95.81 196 THR A C 1
ATOM 1542 O O . THR A 1 196 ? -14.412 16.774 6.727 1.00 95.81 196 THR A O 1
ATOM 1545 N N . LEU A 1 197 ? -16.474 15.953 6.920 1.00 97.44 197 LEU A N 1
ATOM 1546 C CA . LEU A 1 197 ? -16.168 14.748 6.144 1.00 97.44 197 LEU A CA 1
ATOM 1547 C C . LEU A 1 197 ? -15.834 15.077 4.685 1.00 97.44 197 LEU A C 1
ATOM 1549 O O . LEU A 1 197 ? -14.844 14.578 4.160 1.00 97.44 197 LEU A O 1
ATOM 1553 N N . GLN A 1 198 ? -16.614 15.948 4.045 1.00 96.62 198 GLN A N 1
ATOM 1554 C CA . GLN A 1 198 ? -16.415 16.344 2.645 1.00 96.62 198 GLN A CA 1
ATOM 1555 C C . GLN A 1 198 ? -15.115 17.125 2.413 1.00 96.62 198 GLN A C 1
ATOM 1557 O O . GLN A 1 198 ? -14.598 17.140 1.299 1.00 96.62 198 GLN A O 1
ATOM 1562 N N . THR A 1 199 ? -14.584 17.781 3.446 1.00 96.00 199 THR A N 1
ATOM 1563 C CA . THR A 1 199 ? -13.339 18.555 3.358 1.00 96.00 199 THR A CA 1
ATOM 1564 C C . THR A 1 199 ? -12.109 17.769 3.792 1.00 96.00 199 THR A C 1
ATOM 1566 O O . THR A 1 199 ? -11.026 18.081 3.309 1.00 96.00 199 THR A O 1
ATOM 1569 N N . GLN A 1 200 ? -12.253 16.749 4.644 1.00 96.06 200 GLN A N 1
ATOM 1570 C CA . GLN A 1 200 ? -11.114 16.042 5.247 1.00 96.06 200 GLN A CA 1
ATOM 1571 C C . GLN A 1 200 ? -10.951 14.587 4.777 1.00 96.06 200 GLN A C 1
ATOM 1573 O O . GLN A 1 200 ? -9.846 14.047 4.828 1.00 96.06 200 GLN A O 1
ATOM 1578 N N . VAL A 1 201 ? -12.021 13.935 4.302 1.00 98.12 201 VAL A N 1
ATOM 1579 C CA . VAL A 1 201 ? -12.037 12.485 4.047 1.00 98.12 201 VAL A CA 1
ATOM 1580 C C . VAL A 1 201 ? -12.319 12.177 2.578 1.00 98.12 201 VAL A C 1
ATOM 1582 O O . VAL A 1 201 ? -13.346 12.576 2.026 1.00 98.12 201 VAL A O 1
ATOM 1585 N N . VAL A 1 202 ? -11.430 11.411 1.941 1.00 97.88 202 VAL A N 1
ATOM 1586 C CA . VAL A 1 202 ? -11.429 11.207 0.480 1.00 97.88 202 VAL A CA 1
ATOM 1587 C C . VAL A 1 202 ? -12.738 10.607 -0.030 1.00 97.88 202 VAL A C 1
ATOM 1589 O O . VAL A 1 202 ? -13.312 11.125 -0.987 1.00 97.88 202 VAL A O 1
ATOM 1592 N N . GLU A 1 203 ? -13.242 9.545 0.604 1.00 97.88 203 GLU A N 1
ATOM 1593 C CA . GLU A 1 203 ? -14.460 8.866 0.154 1.00 97.88 203 GLU A CA 1
ATOM 1594 C C . GLU A 1 203 ? -15.705 9.771 0.209 1.00 97.88 203 GLU A C 1
ATOM 1596 O O . GLU A 1 203 ? -16.655 9.535 -0.534 1.00 97.88 203 GLU A O 1
ATOM 1601 N N . TYR A 1 204 ? -15.702 10.824 1.032 1.00 97.69 204 TYR A N 1
ATOM 1602 C CA . TYR A 1 204 ? -16.796 11.799 1.125 1.00 97.69 204 TYR A CA 1
ATOM 1603 C C . TYR A 1 204 ? -16.579 13.037 0.247 1.00 97.69 204 TYR A C 1
ATOM 1605 O O . TYR A 1 204 ? -17.546 13.720 -0.086 1.00 97.69 204 TYR A O 1
ATOM 1613 N N . ALA A 1 205 ? -15.333 13.322 -0.136 1.00 97.12 205 ALA A N 1
ATOM 1614 C CA . ALA A 1 205 ? -14.956 14.494 -0.921 1.00 97.12 205 ALA A CA 1
ATOM 1615 C C . ALA A 1 205 ? -15.112 14.295 -2.440 1.00 97.12 205 ALA A C 1
ATOM 1617 O O . ALA A 1 205 ? -15.278 15.264 -3.179 1.00 97.12 205 ALA A O 1
ATOM 1618 N N . THR A 1 206 ? -15.021 13.055 -2.935 1.00 95.88 206 THR A N 1
ATOM 1619 C CA . THR A 1 206 ? -15.002 12.764 -4.379 1.00 95.88 206 THR A CA 1
ATOM 1620 C C . THR A 1 206 ? -15.628 11.408 -4.722 1.00 95.88 206 THR A C 1
ATOM 1622 O O . THR A 1 206 ? -15.647 10.477 -3.916 1.00 95.88 206 THR A O 1
ATOM 1625 N N . SER A 1 207 ? -16.132 11.283 -5.951 1.00 94.94 207 SER A N 1
ATOM 1626 C CA . SER A 1 207 ? -16.546 10.009 -6.562 1.00 94.94 207 SER A CA 1
ATOM 1627 C C . SER A 1 207 ? -15.439 9.341 -7.379 1.00 94.94 207 SER A C 1
ATOM 1629 O O . SER A 1 207 ? -15.613 8.221 -7.851 1.00 94.94 207 SER A O 1
ATOM 1631 N N . HIS A 1 208 ? -14.285 9.995 -7.520 1.00 92.31 208 HIS A N 1
ATOM 1632 C CA . HIS A 1 208 ? -13.160 9.503 -8.303 1.00 92.31 208 HIS A CA 1
ATOM 1633 C C . HIS A 1 208 ? -11.861 9.485 -7.497 1.00 92.31 208 HIS A C 1
ATOM 1635 O O . HIS A 1 208 ? -11.471 10.500 -6.910 1.00 92.31 208 HIS A O 1
ATOM 1641 N N . PHE A 1 209 ? -11.159 8.353 -7.558 1.00 93.19 209 PHE A N 1
ATOM 1642 C CA . PHE A 1 209 ? -9.803 8.188 -7.052 1.00 93.19 209 PHE A CA 1
ATOM 1643 C C . PHE A 1 209 ? -8.853 7.887 -8.218 1.00 93.19 209 PHE A C 1
ATOM 1645 O O . PHE A 1 209 ? -9.037 6.885 -8.913 1.00 93.19 209 PHE A O 1
ATOM 1652 N N . PRO A 1 210 ? -7.857 8.748 -8.469 1.00 91.50 210 PRO A N 1
ATOM 1653 C CA . PRO A 1 210 ? -6.905 8.539 -9.543 1.00 91.50 210 PRO A CA 1
ATOM 1654 C C . PRO A 1 210 ? -5.761 7.618 -9.107 1.00 91.50 210 PRO A C 1
ATOM 1656 O O . PRO A 1 210 ? -5.232 7.794 -8.020 1.00 91.50 210 PRO A O 1
ATOM 1659 N N . ASP A 1 211 ? -5.302 6.730 -9.985 1.00 90.56 211 ASP A N 1
ATOM 1660 C CA . ASP A 1 211 ? -4.009 6.042 -9.829 1.00 90.56 211 ASP A CA 1
ATOM 1661 C C . ASP A 1 211 ? -2.838 6.938 -10.271 1.00 90.56 211 ASP A C 1
ATOM 1663 O O . ASP A 1 211 ? -3.054 7.978 -10.901 1.00 90.56 211 ASP A O 1
ATOM 1667 N N . LEU A 1 212 ? -1.588 6.568 -9.981 1.00 92.62 212 LEU A N 1
ATOM 1668 C CA . LEU A 1 212 ? -0.433 7.305 -10.518 1.00 92.62 212 LEU A CA 1
ATOM 1669 C C . LEU A 1 212 ? -0.203 7.025 -12.001 1.00 92.62 212 LEU A C 1
ATOM 1671 O O . LEU A 1 212 ? 0.200 7.928 -12.734 1.00 92.62 212 LEU A O 1
ATOM 1675 N N . GLU A 1 213 ? -0.489 5.796 -12.422 1.00 91.19 213 GLU A N 1
ATOM 1676 C CA . GLU A 1 213 ? -0.504 5.348 -13.810 1.00 91.19 213 GLU A CA 1
ATOM 1677 C C . GLU A 1 213 ? -1.570 4.267 -14.005 1.00 91.19 213 GLU A C 1
ATOM 1679 O O . GLU A 1 213 ? -1.856 3.496 -13.087 1.00 91.19 213 GLU A O 1
ATOM 1684 N N . ARG A 1 214 ? -2.137 4.179 -15.211 1.00 80.56 214 ARG A N 1
ATOM 1685 C CA . ARG A 1 214 ? -3.080 3.110 -15.568 1.00 80.56 214 ARG A CA 1
ATOM 1686 C C . ARG A 1 214 ? -2.331 1.962 -16.231 1.00 80.56 214 ARG A C 1
ATOM 1688 O O . ARG A 1 214 ? -1.862 2.105 -17.353 1.00 80.56 214 ARG A O 1
ATOM 1695 N N . VAL A 1 215 ? -2.241 0.834 -1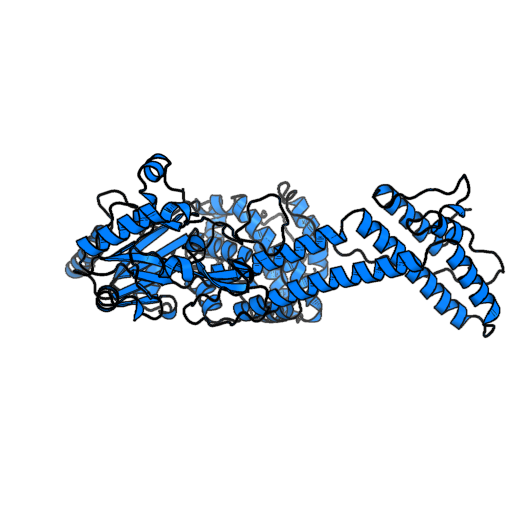5.532 1.00 67.31 215 VAL A N 1
ATOM 1696 C CA . VAL A 1 215 ? -1.573 -0.380 -16.036 1.00 67.31 215 VAL A CA 1
ATOM 1697 C C . VAL A 1 215 ? -2.576 -1.399 -16.583 1.00 67.31 215 VAL A C 1
ATOM 1699 O O . VAL A 1 215 ? -2.246 -2.168 -17.480 1.00 67.31 215 VAL A O 1
ATOM 1702 N N . THR A 1 216 ? -3.799 -1.405 -16.058 1.00 65.44 216 THR A N 1
ATOM 1703 C CA . THR A 1 216 ? -4.876 -2.328 -16.434 1.00 65.44 216 THR A CA 1
ATOM 1704 C C . THR A 1 216 ? -6.159 -1.550 -16.729 1.00 65.44 216 THR A C 1
ATOM 1706 O O . THR A 1 216 ? -6.258 -0.354 -16.449 1.00 65.44 216 THR A O 1
ATOM 1709 N N . GLU A 1 217 ? -7.158 -2.232 -17.289 1.00 68.06 217 GLU A N 1
ATOM 1710 C CA . GLU A 1 217 ? -8.523 -1.699 -17.411 1.00 68.06 217 GLU A CA 1
ATOM 1711 C C . GLU A 1 217 ? -9.298 -1.738 -16.078 1.00 68.06 217 GLU A C 1
ATOM 1713 O O . GLU A 1 217 ? -10.461 -1.338 -16.028 1.00 68.06 217 GLU A O 1
ATOM 1718 N N . GLU A 1 218 ? -8.680 -2.223 -14.992 1.00 61.81 218 GLU A N 1
ATOM 1719 C CA . GLU A 1 218 ? -9.339 -2.329 -13.691 1.00 61.81 218 GLU A CA 1
ATOM 1720 C C . GLU A 1 218 ? -9.645 -0.943 -13.092 1.00 61.81 218 GLU A C 1
ATOM 1722 O O . GLU A 1 218 ? -8.948 0.040 -13.372 1.00 61.81 218 GLU A O 1
ATOM 1727 N N . PRO A 1 219 ? -10.693 -0.831 -12.254 1.00 64.69 219 PRO A N 1
ATOM 1728 C CA . PRO A 1 219 ? -11.017 0.420 -11.586 1.00 64.69 219 PRO A CA 1
ATOM 1729 C C . PRO A 1 219 ? -9.864 0.856 -10.679 1.00 64.69 219 PRO A C 1
ATOM 1731 O O . PRO A 1 219 ? -9.396 0.078 -9.850 1.00 64.69 219 PRO A O 1
ATOM 1734 N N . GLY A 1 220 ? -9.448 2.117 -10.809 1.00 75.44 220 GLY A N 1
ATOM 1735 C CA . GLY A 1 220 ? -8.429 2.687 -9.932 1.00 75.44 220 GLY A CA 1
ATOM 1736 C C . GLY A 1 220 ? -8.877 2.787 -8.474 1.00 75.44 220 GLY A C 1
ATOM 1737 O O . GLY A 1 220 ? -10.050 2.606 -8.139 1.00 75.44 220 GLY A O 1
ATOM 1738 N N . GLY A 1 221 ? -7.936 3.091 -7.585 1.00 83.62 221 GLY A N 1
ATOM 1739 C CA . GLY A 1 221 ? -8.219 3.132 -6.145 1.00 83.62 221 GLY A CA 1
ATOM 1740 C C . GLY A 1 221 ? -7.031 2.830 -5.240 1.00 83.62 221 GLY A C 1
ATOM 1741 O O . GLY A 1 221 ? -7.229 2.601 -4.044 1.00 83.62 221 GLY A O 1
ATOM 1742 N N . GLY A 1 222 ? -5.816 2.806 -5.794 1.00 89.62 222 GLY A N 1
ATOM 1743 C CA . GLY A 1 222 ? -4.620 2.428 -5.051 1.00 89.62 222 GLY A CA 1
ATOM 1744 C C . GLY A 1 222 ? -4.606 0.948 -4.657 1.00 89.62 222 GLY A C 1
ATOM 1745 O O . GLY A 1 222 ? -5.252 0.109 -5.284 1.00 89.62 222 GLY A O 1
ATOM 1746 N N . ALA A 1 223 ? -3.870 0.619 -3.597 1.00 92.81 223 ALA A N 1
ATOM 1747 C CA . ALA A 1 223 ? -3.634 -0.763 -3.166 1.00 92.81 223 ALA A CA 1
ATOM 1748 C C . ALA A 1 223 ? -4.891 -1.474 -2.629 1.00 92.81 223 ALA A C 1
ATOM 1750 O O . ALA A 1 223 ? -4.924 -2.701 -2.526 1.00 92.81 223 ALA A O 1
ATOM 1751 N N . HIS A 1 224 ? -5.920 -0.712 -2.250 1.00 93.75 224 HIS A N 1
ATOM 1752 C CA . HIS A 1 224 ? -7.074 -1.222 -1.499 1.00 93.75 224 HIS A CA 1
ATOM 1753 C C . HIS A 1 224 ? -8.430 -0.930 -2.151 1.00 93.75 224 HIS A C 1
ATOM 1755 O O . HIS A 1 224 ? -9.474 -1.204 -1.554 1.00 93.75 224 HIS A O 1
ATOM 1761 N N . GLY A 1 225 ? -8.422 -0.395 -3.373 1.00 93.56 225 GLY A N 1
ATOM 1762 C CA . GLY A 1 225 ? -9.625 0.048 -4.068 1.00 93.56 225 GLY A CA 1
ATOM 1763 C C . GLY A 1 225 ? -10.230 1.323 -3.472 1.00 93.56 225 GLY A C 1
ATOM 1764 O O . GLY A 1 225 ? -9.758 1.879 -2.473 1.00 93.56 225 GLY A O 1
ATOM 1765 N N . PHE A 1 226 ? -11.302 1.802 -4.101 1.00 95.56 226 PHE A N 1
ATOM 1766 C CA . PHE A 1 226 ? -11.976 3.038 -3.718 1.00 95.56 226 PHE A CA 1
ATOM 1767 C C . PHE A 1 226 ? -13.499 2.880 -3.712 1.00 95.56 226 PHE A C 1
ATOM 1769 O O . PHE A 1 226 ? -14.088 2.426 -4.690 1.00 95.56 226 PHE A O 1
ATOM 1776 N N . TYR A 1 227 ? -14.131 3.283 -2.606 1.00 95.56 227 TYR A N 1
ATOM 1777 C CA . TYR A 1 227 ? -15.565 3.115 -2.364 1.00 95.56 227 TYR A CA 1
ATOM 1778 C C . TYR A 1 227 ? -16.168 4.450 -1.927 1.00 95.56 227 TYR A C 1
ATOM 1780 O O . TYR A 1 227 ? -16.165 4.794 -0.746 1.00 95.56 227 TYR A O 1
ATOM 1788 N N . SER A 1 228 ? -16.648 5.226 -2.898 1.00 96.12 228 SER A N 1
ATOM 1789 C CA . SER A 1 228 ? -17.179 6.565 -2.636 1.00 96.12 228 SER A CA 1
ATOM 1790 C C . SER A 1 228 ? -18.432 6.547 -1.749 1.00 96.12 228 SER A C 1
ATOM 1792 O O . SER A 1 228 ? -19.245 5.622 -1.780 1.00 96.12 228 SER A O 1
ATOM 1794 N N . ARG A 1 229 ? -18.590 7.615 -0.964 1.00 96.38 229 ARG A N 1
ATOM 1795 C CA . ARG A 1 229 ? -19.706 7.896 -0.052 1.00 96.38 229 ARG A CA 1
ATOM 1796 C C . ARG A 1 229 ? -20.533 9.101 -0.478 1.00 96.38 229 ARG A C 1
ATOM 1798 O O . ARG A 1 229 ? -21.488 9.444 0.215 1.00 96.38 229 ARG A O 1
ATOM 1805 N N . THR A 1 230 ? -20.205 9.732 -1.604 1.00 94.94 230 THR A N 1
ATOM 1806 C CA . THR A 1 230 ? -20.882 10.954 -2.065 1.00 94.94 230 THR A CA 1
ATOM 1807 C C . THR A 1 230 ? -22.382 10.735 -2.274 1.00 94.94 230 THR A C 1
ATOM 1809 O O . THR A 1 230 ? -23.189 11.556 -1.845 1.00 94.94 230 THR A O 1
ATOM 1812 N N . GLU A 1 231 ? -22.774 9.584 -2.821 1.00 94.19 231 GLU A N 1
ATOM 1813 C CA . GLU A 1 231 ? -24.182 9.215 -3.041 1.00 94.19 231 GLU A CA 1
ATOM 1814 C C . GLU A 1 231 ? -24.935 8.864 -1.747 1.00 94.19 231 GLU A C 1
ATOM 1816 O O . GLU A 1 231 ? -26.163 8.829 -1.724 1.00 94.19 231 GLU A O 1
ATOM 1821 N N . ARG A 1 232 ? -24.216 8.631 -0.642 1.00 93.94 232 ARG A N 1
ATOM 1822 C CA . ARG A 1 232 ? -24.780 8.250 0.663 1.00 93.94 232 ARG A CA 1
ATOM 1823 C C . ARG A 1 232 ? -24.965 9.437 1.615 1.00 93.94 232 ARG A C 1
ATOM 1825 O O . ARG A 1 232 ? -25.391 9.247 2.753 1.00 93.94 232 ARG A O 1
ATOM 1832 N N . GLY A 1 233 ? -24.676 10.661 1.163 1.00 93.19 233 GLY A N 1
ATOM 1833 C CA . GLY A 1 233 ? -24.665 11.859 2.007 1.00 93.19 233 GLY A CA 1
ATOM 1834 C C . GLY A 1 233 ? -25.996 12.145 2.715 1.00 93.19 233 GLY A C 1
ATOM 1835 O O . GLY A 1 233 ? -26.008 12.395 3.915 1.00 93.19 233 GLY A O 1
ATOM 1836 N N . ALA A 1 234 ? -27.134 12.057 2.022 1.00 95.75 234 ALA A N 1
ATOM 1837 C CA . ALA A 1 234 ? -28.436 12.354 2.635 1.00 95.75 234 ALA A CA 1
ATOM 1838 C C . ALA A 1 234 ? -28.810 11.367 3.762 1.00 95.75 234 ALA A C 1
ATOM 1840 O O . ALA A 1 234 ? -29.253 11.785 4.837 1.00 95.75 234 ALA A O 1
ATOM 1841 N N . ALA A 1 235 ? -28.577 10.070 3.536 1.00 96.62 235 ALA A N 1
ATOM 1842 C CA . ALA A 1 235 ? -28.807 9.021 4.528 1.00 96.62 235 ALA A CA 1
ATOM 1843 C C . ALA A 1 235 ? -27.882 9.190 5.745 1.00 96.62 235 ALA A C 1
ATOM 1845 O O . ALA A 1 235 ? -28.345 9.199 6.887 1.00 96.62 235 ALA A O 1
ATOM 1846 N N . LEU A 1 236 ? -26.584 9.431 5.514 1.00 97.69 236 LEU A N 1
ATOM 1847 C CA . LEU A 1 236 ? -25.626 9.674 6.594 1.00 97.69 236 LEU A CA 1
ATOM 1848 C C . LEU A 1 236 ? -25.958 10.938 7.400 1.00 97.69 236 LEU A C 1
ATOM 1850 O O . LEU A 1 236 ? -25.882 10.916 8.625 1.00 97.69 236 LEU A O 1
ATOM 1854 N N . SER A 1 237 ? -26.347 12.025 6.731 1.00 98.25 237 SER A N 1
ATOM 1855 C CA . SER A 1 237 ? -26.752 13.280 7.376 1.00 98.25 237 SER A CA 1
ATOM 1856 C C . SER A 1 237 ? -27.924 13.060 8.338 1.00 98.25 237 SER A C 1
ATOM 1858 O O . SER A 1 237 ? -27.860 13.452 9.508 1.00 98.25 237 SER A O 1
ATOM 1860 N N . SER A 1 238 ? -28.952 12.345 7.874 1.00 98.19 238 SER A N 1
ATOM 1861 C CA . SER A 1 238 ? -30.131 12.000 8.674 1.00 98.19 238 SER A CA 1
ATOM 1862 C C . SER A 1 238 ? -29.763 11.107 9.860 1.00 98.19 238 SER A C 1
ATOM 1864 O O . SER A 1 238 ? -30.220 11.336 10.981 1.00 98.19 238 SER A O 1
ATOM 1866 N N . TYR A 1 239 ? -28.881 10.130 9.641 1.00 97.75 239 TYR A N 1
ATOM 1867 C CA . TYR A 1 239 ? -28.400 9.242 10.693 1.00 97.75 239 TYR A CA 1
ATOM 1868 C C . TYR A 1 239 ? -27.581 9.987 11.759 1.00 97.75 239 TYR A C 1
ATOM 1870 O O . TYR A 1 239 ? -27.808 9.793 12.951 1.00 97.75 239 TYR A O 1
ATOM 1878 N N . ILE A 1 240 ? -26.687 10.905 11.372 1.00 98.25 240 ILE A N 1
ATOM 1879 C CA . ILE A 1 240 ? -25.933 11.735 12.328 1.00 98.25 240 ILE A CA 1
ATOM 1880 C C . ILE A 1 240 ? -26.879 12.623 13.144 1.00 98.25 240 ILE A C 1
ATOM 1882 O O . ILE A 1 240 ? -26.701 12.745 14.357 1.00 98.25 240 ILE A O 1
ATOM 1886 N N . ALA A 1 241 ? -27.906 13.211 12.521 1.00 98.38 241 ALA A N 1
ATOM 1887 C CA . ALA A 1 241 ? -28.921 13.988 13.236 1.00 98.38 241 ALA A CA 1
ATOM 1888 C C . ALA A 1 241 ? -29.669 13.135 14.276 1.00 98.38 241 ALA A C 1
ATOM 1890 O O . ALA A 1 241 ? -29.844 13.564 15.420 1.00 98.38 241 ALA A O 1
ATOM 1891 N N . GLN A 1 242 ? -30.044 11.905 13.910 1.00 97.50 242 GLN A N 1
ATOM 1892 C CA . GLN A 1 242 ? -30.667 10.948 14.823 1.00 97.50 242 GLN A CA 1
ATOM 1893 C C . GLN A 1 242 ? -29.744 10.588 15.993 1.00 97.50 242 GLN A C 1
ATOM 1895 O O . GLN A 1 242 ? -30.173 10.652 17.145 1.00 97.50 242 GLN A O 1
ATOM 1900 N N . LEU A 1 243 ? -28.481 10.248 15.720 1.00 96.19 243 LEU A N 1
ATOM 1901 C CA . LEU A 1 243 ? -27.499 9.935 16.760 1.00 96.19 243 LEU A CA 1
ATOM 1902 C C . LEU A 1 243 ? -27.288 11.122 17.706 1.00 96.19 243 LEU A C 1
ATOM 1904 O O . LEU A 1 243 ? -27.230 10.940 18.921 1.00 96.19 243 LEU A O 1
ATOM 1908 N N . THR A 1 244 ? -27.239 12.338 17.161 1.00 96.94 244 THR A N 1
ATOM 1909 C CA . THR A 1 244 ? -27.047 13.561 17.948 1.00 96.94 244 THR A CA 1
ATOM 1910 C C . THR A 1 244 ? -28.207 13.774 18.918 1.00 96.94 244 THR A C 1
ATOM 1912 O O . THR A 1 244 ? -27.990 14.034 20.101 1.00 96.94 244 THR A O 1
ATOM 1915 N N . ALA A 1 245 ? -29.446 13.598 18.449 1.00 97.12 245 ALA A N 1
ATOM 1916 C CA . ALA A 1 245 ? -30.635 13.678 19.292 1.00 97.12 245 ALA A CA 1
ATOM 1917 C C . ALA A 1 245 ? -30.689 12.548 20.337 1.00 97.12 245 ALA A C 1
ATOM 1919 O O . ALA A 1 245 ? -31.051 12.791 21.485 1.00 97.12 245 ALA A O 1
ATOM 1920 N N . GLN A 1 246 ? -30.314 11.323 19.953 1.00 95.19 246 GLN A N 1
ATOM 1921 C CA . GLN A 1 246 ? -30.365 10.147 20.822 1.00 95.19 246 GLN A CA 1
ATOM 1922 C C . GLN A 1 246 ? -29.350 10.210 21.970 1.00 95.19 246 GLN A C 1
ATOM 1924 O O . GLN A 1 246 ? -29.691 9.869 23.101 1.00 95.19 246 GLN A O 1
ATOM 1929 N N . TYR A 1 247 ? -28.107 10.603 21.686 1.00 92.88 247 TYR A N 1
ATOM 1930 C CA . TYR A 1 247 ? -27.020 10.589 22.670 1.00 92.88 247 TYR A CA 1
ATOM 1931 C C . TYR A 1 247 ? -26.767 11.965 23.305 1.00 92.88 247 TYR A C 1
ATOM 1933 O O . TYR A 1 247 ? -26.046 12.057 24.297 1.00 92.88 247 TYR A O 1
ATOM 1941 N N . GLY A 1 248 ? -27.372 13.039 22.789 1.00 94.44 248 GLY A N 1
ATOM 1942 C CA . GLY A 1 248 ? -27.192 14.392 23.323 1.00 94.44 248 GLY A CA 1
ATOM 1943 C C . GLY A 1 248 ? -25.767 14.933 23.154 1.00 94.44 248 GLY A C 1
ATOM 1944 O O . GLY A 1 248 ? -25.352 15.809 23.908 1.00 94.44 248 GLY A O 1
ATOM 1945 N N . CYS A 1 249 ? -25.007 14.397 22.198 1.00 94.69 249 CYS A N 1
ATOM 1946 C CA . CYS A 1 249 ? -23.654 14.818 21.841 1.00 94.69 249 CYS A CA 1
ATOM 1947 C C . CYS A 1 249 ? -23.424 14.644 20.335 1.00 94.69 249 CYS A C 1
ATOM 1949 O O . CYS A 1 249 ? -24.159 13.913 19.670 1.00 94.69 249 CYS A O 1
ATOM 1951 N N . LYS A 1 250 ? -22.395 15.300 19.789 1.00 95.62 250 LYS A N 1
ATOM 1952 C CA . LYS A 1 250 ? -21.971 15.062 18.404 1.00 95.62 250 LYS A CA 1
ATOM 1953 C C . LYS A 1 250 ? -21.262 13.702 18.323 1.00 95.62 250 LYS A C 1
ATOM 1955 O O . LYS A 1 250 ? -20.333 13.482 19.103 1.00 95.62 250 LYS A O 1
ATOM 1960 N N . PRO A 1 251 ? -21.642 12.801 17.398 1.00 96.12 251 PRO A N 1
ATOM 1961 C CA . PRO A 1 251 ? -20.831 11.628 17.088 1.00 96.12 251 PRO A CA 1
ATOM 1962 C C . PRO A 1 251 ? -19.417 12.048 16.673 1.00 96.12 251 PRO A C 1
ATOM 1964 O O . PRO A 1 251 ? -19.239 13.091 16.043 1.00 96.12 251 PRO A O 1
ATOM 1967 N N . GLY A 1 252 ? -18.416 11.237 17.000 1.00 96.88 252 GLY A N 1
ATOM 1968 C CA . GLY A 1 252 ? -17.035 11.497 16.597 1.00 96.88 252 GLY A CA 1
ATOM 1969 C C . GLY A 1 252 ? -16.588 10.583 15.464 1.00 96.88 252 GLY A C 1
ATOM 1970 O O . GLY A 1 252 ? -16.987 9.420 15.406 1.00 96.88 252 GLY A O 1
ATOM 1971 N N . ALA A 1 253 ? -15.721 11.075 14.589 1.00 98.44 253 ALA A N 1
ATOM 1972 C CA . ALA A 1 253 ? -14.832 10.227 13.809 1.00 98.44 253 ALA A CA 1
ATOM 1973 C C . ALA A 1 253 ? -13.446 10.211 14.451 1.00 98.44 253 ALA A C 1
ATOM 1975 O O . ALA A 1 253 ? -13.001 11.238 14.949 1.00 98.44 253 ALA A O 1
ATOM 1976 N N . ILE A 1 254 ? -12.779 9.056 14.452 1.00 98.50 254 ILE A N 1
ATOM 1977 C CA . ILE A 1 254 ? -11.438 8.891 15.028 1.00 98.50 254 ILE A CA 1
ATOM 1978 C C . ILE A 1 254 ? -10.508 8.296 13.977 1.00 98.50 254 ILE A C 1
ATOM 1980 O O . ILE A 1 254 ? -10.753 7.198 13.472 1.00 98.50 254 ILE A O 1
ATOM 1984 N N . ALA A 1 255 ? -9.427 9.008 13.674 1.00 98.19 255 ALA A N 1
ATOM 1985 C CA . ALA A 1 255 ? -8.354 8.534 12.820 1.00 98.19 255 ALA A CA 1
ATOM 1986 C C . ALA A 1 255 ? -7.455 7.539 13.575 1.00 98.19 255 ALA A C 1
ATOM 1988 O O . ALA A 1 255 ? -6.872 7.844 14.616 1.00 98.19 255 ALA A O 1
ATOM 1989 N N . VAL A 1 256 ? -7.318 6.331 13.034 1.00 97.62 256 VAL A N 1
ATOM 1990 C CA . VAL A 1 256 ? -6.360 5.325 13.502 1.00 97.62 256 VAL A CA 1
ATOM 1991 C C . VAL A 1 256 ? -5.183 5.209 12.539 1.00 97.62 256 VAL A C 1
ATOM 1993 O O . VAL A 1 256 ? -5.280 5.531 11.351 1.00 97.62 256 VAL A O 1
ATOM 1996 N N . ASN A 1 257 ? -4.054 4.733 13.060 1.00 93.81 257 ASN A N 1
ATOM 1997 C CA . ASN A 1 257 ? -2.870 4.474 12.250 1.00 93.81 257 ASN A CA 1
ATOM 1998 C C . ASN A 1 257 ? -3.059 3.205 11.402 1.00 93.81 257 ASN A C 1
ATOM 2000 O O . ASN A 1 257 ? -3.392 2.146 11.938 1.00 93.81 257 ASN A O 1
ATOM 2004 N N . ASP A 1 258 ? -2.787 3.318 10.101 1.00 96.44 258 ASP A N 1
ATOM 2005 C CA . ASP A 1 258 ? -2.663 2.208 9.147 1.00 96.44 258 ASP A CA 1
ATOM 2006 C C . ASP A 1 258 ? -1.303 2.315 8.439 1.00 96.44 258 ASP A C 1
ATOM 2008 O O . ASP A 1 258 ? -1.216 2.613 7.248 1.00 96.44 258 ASP A O 1
ATOM 2012 N N . LEU A 1 259 ? -0.219 2.145 9.204 1.00 96.50 259 LEU A N 1
ATOM 2013 C CA . LEU A 1 259 ? 1.148 2.347 8.707 1.00 96.50 259 LEU A CA 1
ATOM 2014 C C . LEU A 1 259 ? 1.470 1.350 7.590 1.00 96.50 259 LEU A C 1
ATOM 2016 O O . LEU A 1 259 ? 2.039 1.716 6.563 1.00 96.50 259 LEU A O 1
ATOM 2020 N N . THR A 1 260 ? 1.043 0.098 7.765 1.00 97.19 260 THR A N 1
ATOM 2021 C CA . THR A 1 260 ? 1.129 -0.933 6.728 1.00 97.19 260 THR A CA 1
ATOM 2022 C C . THR A 1 260 ? 0.383 -0.530 5.455 1.00 97.19 260 THR A C 1
ATOM 2024 O O . THR A 1 260 ? 0.939 -0.657 4.366 1.00 97.19 260 THR A O 1
ATOM 2027 N N . GLY A 1 261 ? -0.834 0.009 5.569 1.00 97.69 261 GLY A N 1
ATOM 2028 C CA . GLY A 1 261 ? -1.591 0.501 4.420 1.00 97.69 261 GLY A CA 1
ATOM 2029 C C . GLY A 1 261 ? -0.906 1.675 3.724 1.00 97.69 261 GLY A C 1
ATOM 2030 O O . GLY A 1 261 ? -0.849 1.693 2.503 1.00 97.69 261 GLY A O 1
ATOM 2031 N N . VAL A 1 262 ? -0.310 2.618 4.464 1.00 98.31 262 VAL A N 1
ATOM 2032 C CA . VAL A 1 262 ? 0.484 3.713 3.871 1.00 98.31 262 VAL A CA 1
ATOM 2033 C C . VAL A 1 262 ? 1.624 3.164 3.010 1.00 98.31 262 VAL A C 1
ATOM 2035 O O . VAL A 1 262 ? 1.783 3.585 1.865 1.00 98.31 262 VAL A O 1
ATOM 2038 N N . VAL A 1 263 ? 2.389 2.199 3.528 1.00 98.44 263 VAL A N 1
ATOM 2039 C CA . VAL A 1 263 ? 3.488 1.570 2.779 1.00 98.44 263 VAL A CA 1
ATOM 2040 C C . VAL A 1 263 ? 2.976 0.836 1.541 1.00 98.44 263 VAL A C 1
ATOM 2042 O O . VAL A 1 263 ? 3.564 0.965 0.468 1.00 98.44 263 VAL A O 1
ATOM 2045 N N . GLN A 1 264 ? 1.864 0.110 1.663 1.00 98.00 264 GLN A N 1
ATOM 2046 C CA . GLN A 1 264 ? 1.244 -0.599 0.543 1.00 98.00 264 GLN A CA 1
ATOM 2047 C C . GLN A 1 264 ? 0.743 0.363 -0.544 1.00 98.00 264 GLN A C 1
ATOM 2049 O O . GLN A 1 264 ? 0.978 0.106 -1.722 1.00 98.00 264 GLN A O 1
ATOM 2054 N N . GLU A 1 265 ? 0.130 1.494 -0.180 1.00 97.81 265 GLU A N 1
ATOM 2055 C CA . GLU A 1 265 ? -0.329 2.516 -1.134 1.00 97.81 265 GLU A CA 1
ATOM 2056 C C . GLU A 1 265 ? 0.839 3.143 -1.907 1.00 97.81 265 GLU A C 1
ATOM 2058 O O . GLU A 1 265 ? 0.775 3.260 -3.134 1.00 97.81 265 GLU A O 1
ATOM 2063 N N . LEU A 1 266 ? 1.929 3.498 -1.215 1.00 98.31 266 LEU A N 1
ATOM 2064 C CA . LEU A 1 266 ? 3.133 4.025 -1.862 1.00 98.31 266 LEU A CA 1
ATOM 2065 C C . LEU A 1 266 ? 3.767 2.976 -2.784 1.00 98.31 266 LEU A C 1
ATOM 2067 O O . LEU A 1 266 ? 4.111 3.278 -3.929 1.00 98.31 266 LEU A O 1
ATOM 2071 N N . ASN A 1 267 ? 3.907 1.731 -2.314 1.00 97.19 267 ASN A N 1
ATOM 2072 C CA . ASN A 1 267 ? 4.519 0.676 -3.114 1.00 97.19 267 ASN A CA 1
ATOM 2073 C C . ASN A 1 267 ? 3.683 0.363 -4.362 1.00 97.19 267 ASN A C 1
ATOM 2075 O O . ASN A 1 267 ? 4.238 0.255 -5.455 1.00 97.19 267 ASN A O 1
ATOM 2079 N N . ALA A 1 268 ? 2.355 0.307 -4.231 1.00 94.88 268 ALA A N 1
ATOM 2080 C CA . ALA A 1 268 ? 1.452 0.119 -5.359 1.00 94.88 268 ALA A CA 1
ATOM 2081 C C . ALA A 1 268 ? 1.627 1.218 -6.418 1.00 94.88 268 ALA A C 1
ATOM 2083 O O . ALA A 1 268 ? 1.783 0.898 -7.596 1.00 94.88 268 ALA A O 1
ATOM 2084 N N . GLY A 1 269 ? 1.698 2.495 -6.023 1.00 94.81 269 GLY A N 1
ATOM 2085 C CA . GLY A 1 269 ? 1.953 3.594 -6.962 1.00 94.81 269 GLY A CA 1
ATOM 2086 C C . GLY A 1 269 ? 3.307 3.503 -7.656 1.00 94.81 269 GLY A C 1
ATOM 2087 O O . GLY A 1 269 ? 3.399 3.679 -8.871 1.00 94.81 269 GLY A O 1
ATOM 2088 N N . ARG A 1 270 ? 4.367 3.159 -6.914 1.00 95.81 270 ARG A N 1
ATOM 2089 C CA . ARG A 1 270 ? 5.698 2.931 -7.496 1.00 95.81 270 ARG A CA 1
ATOM 2090 C C . ARG A 1 270 ? 5.662 1.819 -8.548 1.00 95.81 270 ARG A C 1
ATOM 2092 O O . ARG A 1 270 ? 6.223 1.981 -9.631 1.00 95.81 270 ARG A O 1
ATOM 2099 N N . LEU A 1 271 ? 4.968 0.718 -8.259 1.00 93.25 271 LEU A N 1
ATOM 2100 C CA . LEU A 1 271 ? 4.802 -0.398 -9.192 1.00 93.25 271 LEU A CA 1
ATOM 2101 C C . LEU A 1 271 ? 3.943 -0.031 -10.403 1.00 93.25 271 LEU A C 1
ATOM 2103 O O . LEU A 1 271 ? 4.253 -0.482 -11.503 1.00 93.25 271 LEU A O 1
ATOM 2107 N N . GLN A 1 272 ? 2.915 0.808 -10.246 1.00 93.31 272 GLN A N 1
ATOM 2108 C CA . GLN A 1 272 ? 2.141 1.336 -11.375 1.00 93.31 272 GLN A CA 1
ATOM 2109 C C . GLN A 1 272 ? 3.048 2.094 -12.357 1.00 93.31 272 GLN A C 1
ATOM 2111 O O . GLN A 1 272 ? 3.016 1.837 -13.564 1.00 93.31 272 GLN A O 1
ATOM 2116 N N . ILE A 1 273 ? 3.916 2.971 -11.842 1.00 94.75 273 ILE A N 1
ATOM 2117 C CA . ILE A 1 273 ? 4.874 3.729 -12.659 1.00 94.75 273 ILE A CA 1
ATOM 2118 C C . ILE A 1 273 ? 5.892 2.787 -13.314 1.00 94.75 273 ILE A C 1
ATOM 2120 O O . ILE A 1 273 ? 6.139 2.880 -14.516 1.00 94.75 273 ILE A O 1
ATOM 2124 N N . ALA A 1 274 ? 6.453 1.843 -12.555 1.00 92.38 274 ALA A N 1
ATOM 2125 C CA . ALA A 1 274 ? 7.438 0.890 -13.060 1.00 92.38 274 ALA A CA 1
ATOM 2126 C C . ALA A 1 274 ? 6.884 -0.018 -14.166 1.00 92.38 274 ALA A C 1
ATOM 2128 O O . ALA A 1 274 ? 7.548 -0.230 -15.181 1.00 92.38 274 ALA A O 1
ATOM 2129 N N . ARG A 1 275 ? 5.653 -0.514 -14.002 1.00 90.81 275 ARG A N 1
ATOM 2130 C CA . ARG A 1 275 ? 4.961 -1.321 -15.016 1.00 90.81 275 ARG A CA 1
ATOM 2131 C C . ARG A 1 275 ? 4.635 -0.494 -16.259 1.00 90.81 275 ARG A C 1
ATOM 2133 O O . ARG A 1 275 ? 4.813 -0.989 -17.364 1.00 90.81 275 ARG A O 1
ATOM 2140 N N . SER A 1 276 ? 4.248 0.771 -16.099 1.00 90.81 276 SER A N 1
ATOM 2141 C CA . SER A 1 276 ? 3.988 1.674 -17.233 1.00 90.81 276 SER A CA 1
ATOM 2142 C C . SER A 1 276 ? 5.258 2.011 -18.006 1.00 90.81 276 SER A C 1
ATOM 2144 O O . SER A 1 276 ? 5.253 2.006 -19.235 1.00 90.81 276 SER A O 1
ATOM 2146 N N . ARG A 1 277 ? 6.379 2.208 -17.298 1.00 93.62 277 ARG A N 1
ATOM 2147 C CA . ARG A 1 277 ? 7.698 2.292 -17.926 1.00 93.62 277 ARG A CA 1
ATOM 2148 C C . ARG A 1 277 ? 7.985 1.031 -18.729 1.00 93.62 277 ARG A C 1
ATOM 2150 O O . ARG A 1 277 ? 8.330 1.137 -19.896 1.00 93.62 277 ARG A O 1
ATOM 2157 N N . GLN A 1 278 ? 7.817 -0.149 -18.132 1.00 90.00 278 GLN A N 1
ATOM 2158 C CA . GLN A 1 278 ? 8.065 -1.409 -18.831 1.00 90.00 278 GLN A CA 1
ATOM 2159 C C . GLN A 1 278 ? 7.188 -1.550 -20.080 1.00 90.00 278 GLN A C 1
ATOM 2161 O O . GLN A 1 278 ? 7.698 -1.920 -21.134 1.00 90.00 278 GLN A O 1
ATOM 2166 N N . ALA A 1 279 ? 5.899 -1.219 -19.991 1.00 89.62 279 ALA A N 1
ATOM 2167 C CA . ALA A 1 279 ? 4.981 -1.256 -21.126 1.00 89.62 279 ALA A CA 1
ATOM 2168 C C . ALA A 1 279 ? 5.449 -0.337 -22.266 1.00 89.62 279 ALA A C 1
ATOM 2170 O O . ALA A 1 279 ? 5.489 -0.768 -23.412 1.00 89.62 279 ALA A O 1
ATOM 2171 N N . TYR A 1 280 ? 5.896 0.883 -21.949 1.00 91.38 280 TYR A N 1
ATOM 2172 C CA . TYR A 1 280 ? 6.475 1.800 -22.933 1.00 91.38 280 TYR A CA 1
ATOM 2173 C C . TYR A 1 280 ? 7.754 1.241 -23.579 1.00 91.38 280 TYR A C 1
ATOM 2175 O O . TYR A 1 280 ? 7.873 1.223 -24.801 1.00 91.38 280 TYR A O 1
ATOM 2183 N N . LEU A 1 281 ? 8.703 0.744 -22.776 1.00 88.69 281 LEU A N 1
ATOM 2184 C CA . LEU A 1 281 ? 9.986 0.221 -23.275 1.00 88.69 281 LEU A CA 1
ATOM 2185 C C . LEU A 1 281 ? 9.823 -1.060 -24.111 1.00 88.69 281 LEU A C 1
ATOM 2187 O O . LEU A 1 281 ? 10.674 -1.376 -24.940 1.00 88.69 281 LEU A O 1
ATOM 2191 N N . THR A 1 282 ? 8.740 -1.806 -23.889 1.00 87.81 282 THR A N 1
ATOM 2192 C CA . THR A 1 282 ? 8.448 -3.068 -24.586 1.00 87.81 282 THR A CA 1
ATOM 2193 C C . THR A 1 282 ? 7.423 -2.933 -25.702 1.00 87.81 282 THR A C 1
ATOM 2195 O O . THR A 1 282 ? 7.207 -3.905 -26.429 1.00 87.81 282 THR A O 1
ATOM 2198 N N . GLU A 1 283 ? 6.831 -1.750 -25.889 1.00 91.31 283 GLU A N 1
ATOM 2199 C CA . GLU A 1 283 ? 5.954 -1.476 -27.022 1.00 91.31 283 GLU A CA 1
ATOM 2200 C C . GLU A 1 283 ? 6.713 -1.790 -28.325 1.00 91.31 283 GLU A C 1
ATOM 2202 O O . GLU A 1 283 ? 7.814 -1.264 -28.517 1.00 91.31 283 GLU A O 1
ATOM 2207 N N . PRO A 1 284 ? 6.171 -2.634 -29.231 1.00 91.94 284 PRO A N 1
ATOM 2208 C CA . PRO A 1 284 ? 6.934 -3.164 -30.361 1.00 91.94 284 PRO A CA 1
ATOM 2209 C C . PRO A 1 284 ? 7.639 -2.090 -31.190 1.00 91.94 284 PRO A C 1
ATOM 2211 O O . PRO A 1 284 ? 8.818 -2.236 -31.501 1.00 91.94 284 PRO A O 1
ATOM 2214 N N . ALA A 1 285 ? 6.945 -0.985 -31.481 1.00 94.31 285 ALA A N 1
ATOM 2215 C CA . ALA A 1 285 ? 7.508 0.109 -32.260 1.00 94.31 285 ALA A CA 1
ATOM 2216 C C . ALA A 1 285 ? 8.636 0.842 -31.522 1.00 94.31 285 ALA A C 1
ATOM 2218 O O . ALA A 1 285 ? 9.698 1.072 -32.101 1.00 94.31 285 ALA A O 1
ATOM 2219 N N . ILE A 1 286 ? 8.433 1.150 -30.238 1.00 94.88 286 ILE A N 1
ATOM 2220 C CA . ILE A 1 286 ? 9.425 1.825 -29.395 1.00 94.88 286 ILE A CA 1
ATOM 2221 C C . ILE A 1 286 ? 10.674 0.956 -29.242 1.00 94.88 286 ILE A C 1
ATOM 2223 O O . ILE A 1 286 ? 11.783 1.420 -29.510 1.00 94.88 286 ILE A O 1
ATOM 2227 N N . LYS A 1 287 ? 10.498 -0.322 -28.886 1.00 92.69 287 LYS A N 1
ATOM 2228 C CA . LYS A 1 287 ? 11.595 -1.285 -28.745 1.00 92.69 287 LYS A CA 1
ATOM 2229 C C . LYS A 1 287 ? 12.379 -1.433 -30.048 1.00 92.69 287 LYS A C 1
ATOM 2231 O O . LYS A 1 287 ? 13.608 -1.423 -30.025 1.00 92.69 287 LYS A O 1
ATOM 2236 N N . HIS A 1 288 ? 11.683 -1.543 -31.183 1.00 94.25 288 HIS A N 1
ATOM 2237 C CA . HIS A 1 288 ? 12.318 -1.656 -32.493 1.00 94.25 288 HIS A CA 1
ATOM 2238 C C . HIS A 1 288 ? 13.162 -0.416 -32.799 1.00 94.25 288 HIS A C 1
ATOM 2240 O O . HIS A 1 288 ? 14.352 -0.536 -33.084 1.00 94.25 288 HIS A O 1
ATOM 2246 N N . GLN A 1 289 ? 12.577 0.779 -32.705 1.00 96.12 289 GLN A N 1
ATOM 2247 C CA . GLN A 1 289 ? 13.289 2.027 -32.985 1.00 96.12 289 GLN A CA 1
ATOM 2248 C C . GLN A 1 289 ? 14.491 2.229 -32.063 1.00 96.12 289 GLN A C 1
ATOM 2250 O O . GLN A 1 289 ? 15.545 2.644 -32.539 1.00 96.12 289 GLN A O 1
ATOM 2255 N N . HIS A 1 290 ? 14.366 1.894 -30.779 1.00 95.38 290 HIS A N 1
ATOM 2256 C CA . HIS A 1 290 ? 15.470 1.980 -29.829 1.00 95.38 290 HIS A CA 1
ATOM 2257 C C . HIS A 1 290 ? 16.626 1.057 -30.202 1.00 95.38 290 HIS A C 1
ATOM 2259 O O . HIS A 1 290 ? 17.737 1.542 -30.390 1.00 95.38 290 HIS A O 1
ATOM 2265 N N . LEU A 1 291 ? 16.375 -0.239 -30.401 1.00 93.88 291 LEU A N 1
ATOM 2266 C CA . LEU A 1 291 ? 17.449 -1.186 -30.707 1.00 93.88 291 LEU A CA 1
ATOM 2267 C C . LEU A 1 291 ? 18.119 -0.893 -32.059 1.00 93.88 291 LEU A C 1
ATOM 2269 O O . LEU A 1 291 ? 19.331 -1.052 -32.189 1.00 93.88 291 LEU A O 1
ATOM 2273 N N . ILE A 1 292 ? 17.368 -0.412 -33.057 1.00 94.62 292 ILE A N 1
ATOM 2274 C CA . ILE A 1 292 ? 17.951 0.042 -34.328 1.00 94.62 292 ILE A CA 1
ATOM 2275 C C . ILE A 1 292 ? 18.754 1.336 -34.143 1.00 94.62 292 ILE A C 1
ATOM 2277 O O . ILE A 1 292 ? 19.837 1.452 -34.713 1.00 94.62 292 ILE A O 1
ATOM 2281 N N . SER A 1 293 ? 18.257 2.299 -33.361 1.00 95.06 293 SER A N 1
ATOM 2282 C CA . SER A 1 293 ? 18.985 3.537 -33.054 1.00 95.06 293 SER A CA 1
ATOM 2283 C C . SER A 1 293 ? 20.324 3.233 -32.379 1.00 95.06 293 SER A C 1
ATOM 2285 O O . SER A 1 293 ? 21.358 3.717 -32.837 1.00 95.06 293 SER A O 1
ATOM 2287 N N . ASP A 1 294 ? 20.320 2.373 -31.361 1.00 92.56 294 ASP A N 1
ATOM 2288 C CA . ASP A 1 294 ? 21.519 1.954 -30.635 1.00 92.56 294 ASP A CA 1
ATOM 2289 C C . ASP A 1 294 ? 22.493 1.190 -31.540 1.00 92.56 294 ASP A C 1
ATOM 2291 O O . ASP A 1 294 ? 23.702 1.400 -31.475 1.00 92.56 294 ASP A O 1
ATOM 2295 N N . ALA A 1 295 ? 21.996 0.317 -32.423 1.00 90.50 295 ALA A N 1
ATOM 2296 C CA . ALA A 1 295 ? 22.830 -0.385 -33.399 1.00 90.50 295 ALA A CA 1
ATOM 2297 C C . ALA A 1 295 ? 23.533 0.587 -34.367 1.00 90.50 295 ALA A C 1
ATOM 2299 O O . ALA A 1 295 ? 24.718 0.416 -34.662 1.00 90.50 295 ALA A O 1
ATOM 2300 N N . ILE A 1 296 ? 22.836 1.638 -34.819 1.00 91.00 296 ILE A N 1
ATOM 2301 C CA . ILE A 1 296 ? 23.432 2.701 -35.643 1.00 91.00 296 ILE A CA 1
ATOM 2302 C C . ILE A 1 296 ? 24.528 3.430 -34.858 1.00 91.00 296 ILE A C 1
ATOM 2304 O O . ILE A 1 296 ? 25.648 3.552 -35.355 1.00 91.00 296 ILE A O 1
ATOM 2308 N N . GLU A 1 297 ? 24.240 3.889 -33.638 1.00 89.50 297 GLU A N 1
ATOM 2309 C CA . GLU A 1 297 ? 25.212 4.621 -32.814 1.00 89.50 297 GLU A CA 1
ATOM 2310 C C . GLU A 1 297 ? 26.445 3.776 -32.483 1.00 89.50 297 GLU A C 1
ATOM 2312 O O . GLU A 1 297 ? 27.574 4.248 -32.636 1.00 89.50 297 GLU A O 1
ATOM 2317 N N . ASN A 1 298 ? 26.249 2.509 -32.113 1.00 86.00 298 ASN A N 1
ATOM 2318 C CA . ASN A 1 298 ? 27.334 1.579 -31.817 1.00 86.00 298 ASN A CA 1
ATOM 2319 C C . ASN A 1 298 ? 28.243 1.359 -33.032 1.00 86.00 298 ASN A C 1
ATOM 2321 O O . ASN A 1 298 ? 29.467 1.443 -32.902 1.00 86.00 298 ASN A O 1
ATOM 2325 N N . TYR A 1 299 ? 27.670 1.137 -34.221 1.00 85.38 299 TYR A N 1
ATOM 2326 C CA . TYR A 1 299 ? 28.458 0.991 -35.446 1.00 85.38 299 TYR A CA 1
ATOM 2327 C C . TYR A 1 299 ? 29.280 2.251 -35.740 1.00 85.38 299 TYR A C 1
ATOM 2329 O O . TYR A 1 299 ? 30.477 2.169 -36.026 1.00 85.38 299 TYR A O 1
ATOM 2337 N N . LEU A 1 300 ? 28.653 3.430 -35.655 1.00 82.31 300 LEU A N 1
ATOM 2338 C CA . LEU A 1 300 ? 29.324 4.702 -35.919 1.00 82.31 300 LEU A CA 1
ATOM 2339 C C . LEU A 1 300 ? 30.443 4.969 -34.907 1.00 82.31 300 LEU A C 1
ATOM 2341 O O . LEU A 1 300 ? 31.525 5.401 -35.307 1.00 82.31 300 LEU A O 1
ATOM 2345 N N . LEU A 1 301 ? 30.224 4.674 -33.624 1.00 81.81 301 LEU A N 1
ATOM 2346 C CA . LEU A 1 301 ? 31.226 4.823 -32.571 1.00 81.81 301 LEU A CA 1
ATOM 2347 C C . LEU A 1 301 ? 32.429 3.893 -32.794 1.00 81.81 301 LEU A C 1
ATOM 2349 O O . LEU A 1 301 ? 33.578 4.326 -32.692 1.00 81.81 301 LEU A O 1
ATOM 2353 N N . GLU A 1 302 ? 32.191 2.624 -33.122 1.00 77.75 302 GLU A N 1
ATOM 2354 C CA . GLU A 1 302 ? 33.265 1.669 -33.417 1.00 77.75 302 GLU A CA 1
ATOM 2355 C C . GLU A 1 302 ? 34.044 2.057 -34.681 1.00 77.75 302 GLU A C 1
ATOM 2357 O O . GLU A 1 302 ? 35.277 1.987 -34.705 1.00 77.75 302 GLU A O 1
ATOM 2362 N N . LEU A 1 303 ? 33.354 2.558 -35.709 1.00 75.88 303 LEU A N 1
ATOM 2363 C CA . LEU A 1 303 ? 33.992 3.118 -36.896 1.00 75.88 303 LEU A CA 1
ATOM 2364 C C . LEU A 1 303 ? 34.881 4.324 -36.536 1.00 75.88 303 LEU A C 1
ATOM 2366 O O . LEU A 1 303 ? 36.020 4.395 -36.998 1.00 75.88 303 LEU A O 1
ATOM 2370 N N . GLN A 1 304 ? 34.415 5.238 -35.674 1.00 73.38 304 GLN A N 1
ATOM 2371 C CA . GLN A 1 304 ? 35.201 6.396 -35.220 1.00 73.38 304 GLN A CA 1
ATOM 2372 C C . GLN A 1 304 ? 36.465 5.968 -34.467 1.00 73.38 304 GLN A C 1
ATOM 2374 O O . GLN A 1 304 ? 37.558 6.441 -34.790 1.00 73.38 304 GLN A O 1
ATOM 2379 N N . LYS A 1 305 ? 36.340 5.043 -33.503 1.00 74.88 305 LYS A N 1
ATOM 2380 C CA . LYS A 1 305 ? 37.478 4.514 -32.728 1.00 74.88 305 LYS A CA 1
ATOM 2381 C C . LYS A 1 305 ? 38.555 3.930 -33.637 1.00 74.88 305 LYS A C 1
ATOM 2383 O O . LYS A 1 305 ? 39.744 4.150 -33.415 1.00 74.88 305 LYS A O 1
ATOM 2388 N N . LYS A 1 306 ? 38.148 3.201 -34.676 1.00 67.50 306 LYS A N 1
ATOM 2389 C CA . LYS A 1 306 ? 39.079 2.564 -35.607 1.00 67.50 306 LYS A CA 1
ATOM 2390 C C . LYS A 1 306 ? 39.713 3.538 -36.591 1.00 67.50 306 LYS A C 1
ATOM 2392 O O . LYS A 1 306 ? 40.913 3.443 -36.829 1.00 67.50 306 LYS A O 1
ATOM 2397 N N . VAL A 1 307 ? 38.959 4.506 -37.115 1.00 64.94 307 VAL A N 1
ATOM 2398 C CA . VAL A 1 307 ? 39.518 5.582 -37.954 1.00 64.94 307 VAL A CA 1
ATOM 2399 C C . VAL A 1 307 ? 40.559 6.391 -37.169 1.00 64.94 307 VAL A C 1
ATOM 2401 O O . VAL A 1 307 ? 41.607 6.720 -37.720 1.00 64.94 307 VAL A O 1
ATOM 2404 N N . ALA A 1 308 ? 40.333 6.624 -35.871 1.00 62.88 308 ALA A N 1
ATOM 2405 C CA . ALA A 1 308 ? 41.297 7.285 -34.989 1.00 62.88 308 ALA A CA 1
ATOM 2406 C C . ALA A 1 308 ? 42.581 6.466 -34.728 1.00 62.88 308 ALA A C 1
ATOM 2408 O O . ALA A 1 308 ? 43.605 7.048 -34.379 1.00 62.88 308 ALA A O 1
ATOM 2409 N N . HIS A 1 309 ? 42.548 5.137 -34.893 1.00 59.03 309 HIS A N 1
ATOM 2410 C CA . HIS A 1 309 ? 43.692 4.243 -34.659 1.00 59.03 309 HIS A CA 1
ATOM 2411 C C . HIS A 1 309 ? 44.527 3.951 -35.918 1.00 59.03 309 HIS A C 1
ATOM 2413 O O . HIS A 1 309 ? 45.682 3.555 -35.788 1.00 59.03 309 HIS A O 1
ATOM 2419 N N . VAL A 1 310 ? 43.959 4.105 -37.124 1.00 55.53 310 VAL A N 1
ATOM 2420 C CA . VAL A 1 310 ? 44.550 3.544 -38.352 1.00 55.53 310 VAL A CA 1
ATOM 2421 C C . VAL A 1 310 ? 45.359 4.565 -39.176 1.00 55.53 310 VAL A C 1
ATOM 2423 O O . VAL A 1 310 ? 46.435 4.181 -39.617 1.00 55.53 310 VAL A O 1
ATOM 2426 N N . ILE A 1 311 ? 44.968 5.845 -39.370 1.00 44.50 311 ILE A N 1
ATOM 2427 C CA . ILE A 1 311 ? 45.769 6.834 -40.160 1.00 44.50 311 ILE A CA 1
ATOM 2428 C C . ILE A 1 311 ? 45.413 8.309 -39.810 1.00 44.50 311 ILE A C 1
ATOM 2430 O O . ILE A 1 311 ? 44.229 8.623 -39.711 1.00 44.50 311 ILE A O 1
ATOM 2434 N N . PRO A 1 312 ? 46.370 9.273 -39.762 1.00 43.75 312 PRO A N 1
ATOM 2435 C CA . PRO A 1 312 ? 46.110 10.721 -39.648 1.00 43.75 312 PRO A CA 1
ATOM 2436 C C . PRO A 1 312 ? 45.596 11.390 -40.949 1.00 43.75 312 PRO A C 1
ATOM 2438 O O . PRO A 1 312 ? 45.887 12.556 -41.208 1.00 43.75 312 PRO A O 1
ATOM 2441 N N . VAL A 1 313 ? 44.836 10.688 -41.801 1.00 47.34 313 VAL A N 1
ATOM 2442 C CA . VAL A 1 313 ? 44.208 11.284 -42.998 1.00 47.34 313 VAL A CA 1
ATOM 2443 C C . VAL A 1 313 ? 42.719 11.460 -42.724 1.00 47.34 313 VAL A C 1
ATOM 2445 O O . VAL A 1 313 ? 41.896 10.596 -43.015 1.00 47.34 313 VAL A O 1
ATOM 2448 N N . ALA A 1 314 ? 42.370 12.625 -42.179 1.00 50.72 314 ALA A N 1
ATOM 2449 C CA . ALA A 1 314 ? 41.005 13.014 -41.823 1.00 50.72 314 ALA A CA 1
ATOM 2450 C C . ALA A 1 314 ? 39.989 12.983 -42.997 1.00 50.72 314 ALA A C 1
ATOM 2452 O O . ALA A 1 314 ? 38.787 13.046 -42.762 1.00 50.72 314 ALA A O 1
ATOM 2453 N N . GLY A 1 315 ? 40.437 12.870 -44.257 1.00 52.75 315 GLY A N 1
ATOM 2454 C CA . GLY A 1 315 ? 39.582 12.972 -45.450 1.00 52.75 315 GLY A CA 1
ATOM 2455 C C . GLY A 1 315 ? 38.782 11.713 -45.825 1.00 52.75 315 GLY A C 1
ATOM 2456 O O . GLY A 1 315 ? 37.600 11.819 -46.146 1.00 52.75 315 GLY A O 1
ATOM 2457 N N . ALA A 1 316 ? 39.384 10.517 -45.779 1.00 55.22 316 ALA A N 1
ATOM 2458 C CA . ALA A 1 316 ? 38.735 9.287 -46.264 1.00 55.22 316 ALA A CA 1
ATOM 2459 C C . ALA A 1 316 ? 37.681 8.744 -45.282 1.00 55.22 316 ALA A C 1
ATOM 2461 O O . ALA A 1 316 ? 36.582 8.367 -45.691 1.00 55.22 316 ALA A O 1
ATOM 2462 N N . GLY A 1 317 ? 37.978 8.784 -43.977 1.00 58.06 317 GLY A N 1
ATOM 2463 C CA . GLY A 1 317 ? 37.015 8.422 -42.934 1.00 58.06 317 GLY A CA 1
ATOM 2464 C C . GLY A 1 317 ? 35.774 9.318 -42.971 1.00 58.06 317 GLY A C 1
ATOM 2465 O O . GLY A 1 317 ? 34.652 8.820 -42.945 1.00 58.06 317 GLY A O 1
ATOM 2466 N N . MET A 1 318 ? 35.960 10.632 -43.141 1.00 60.59 318 MET A N 1
ATOM 2467 C CA . MET A 1 318 ? 34.858 11.598 -43.198 1.00 60.59 318 MET A CA 1
ATOM 2468 C C . MET A 1 318 ? 33.939 11.394 -44.413 1.00 60.59 318 MET A C 1
ATOM 2470 O O . MET A 1 318 ? 32.717 11.499 -44.294 1.00 60.59 318 MET A O 1
ATOM 2474 N N . ALA A 1 319 ? 34.500 11.035 -45.572 1.00 66.38 319 ALA A N 1
ATOM 2475 C CA . ALA A 1 319 ? 33.713 10.695 -46.758 1.00 66.38 319 ALA A CA 1
ATOM 2476 C C . ALA A 1 319 ? 32.853 9.435 -46.539 1.00 66.38 319 ALA A C 1
ATOM 2478 O O . ALA A 1 319 ? 31.700 9.392 -46.972 1.00 66.38 319 ALA A O 1
ATOM 2479 N N . HIS A 1 320 ? 33.377 8.433 -45.823 1.00 68.06 320 HIS A N 1
ATOM 2480 C CA . HIS A 1 320 ? 32.621 7.229 -45.478 1.00 68.06 320 HIS A CA 1
ATOM 2481 C C . HIS A 1 320 ? 31.464 7.531 -44.509 1.00 68.06 320 HIS A C 1
ATOM 2483 O O . HIS A 1 320 ? 30.334 7.125 -44.782 1.00 68.06 320 HIS A O 1
ATOM 2489 N N . PHE A 1 321 ? 31.700 8.322 -43.452 1.00 70.25 321 PHE A N 1
ATOM 2490 C CA . PHE A 1 321 ? 30.640 8.792 -42.542 1.00 70.25 321 PHE A CA 1
ATOM 2491 C C . PHE A 1 321 ? 29.530 9.537 -43.285 1.00 70.25 321 PHE A C 1
ATOM 2493 O O . PHE A 1 321 ? 28.351 9.220 -43.126 1.00 70.25 321 PHE A O 1
ATOM 2500 N N . THR A 1 322 ? 29.920 10.475 -44.151 1.00 73.00 322 THR A N 1
ATOM 2501 C CA . THR A 1 322 ? 28.981 11.265 -44.955 1.00 73.00 322 THR A CA 1
ATOM 2502 C C . THR A 1 322 ? 28.122 10.357 -45.836 1.00 73.00 322 THR A C 1
ATOM 2504 O O . THR A 1 322 ? 26.919 10.564 -45.954 1.00 73.00 322 THR A O 1
ATOM 2507 N N . ARG A 1 323 ? 28.711 9.303 -46.422 1.00 78.50 323 ARG A N 1
ATOM 2508 C CA . ARG A 1 323 ? 27.986 8.340 -47.261 1.00 78.50 323 ARG A CA 1
ATOM 2509 C C . ARG A 1 323 ? 26.966 7.527 -46.461 1.00 78.50 323 ARG A C 1
ATOM 2511 O O . ARG A 1 323 ? 25.826 7.405 -46.910 1.00 78.50 323 ARG A O 1
ATOM 2518 N N . LEU A 1 324 ? 27.330 7.023 -45.279 1.00 82.25 324 LEU A N 1
ATOM 2519 C CA . LEU A 1 324 ? 26.406 6.285 -44.404 1.00 82.25 324 LEU A CA 1
ATOM 2520 C C . LEU A 1 324 ? 25.201 7.145 -44.002 1.00 82.25 324 LEU A C 1
ATOM 2522 O O . LEU A 1 324 ? 24.065 6.682 -44.073 1.00 82.25 324 LEU A O 1
ATOM 2526 N N . GLN A 1 325 ? 25.433 8.421 -43.685 1.00 80.31 325 GLN A N 1
ATOM 2527 C CA . GLN A 1 325 ? 24.377 9.384 -43.350 1.00 80.31 325 GLN A CA 1
ATOM 2528 C C . GLN A 1 325 ? 23.398 9.660 -44.506 1.00 80.31 325 GLN A C 1
ATOM 2530 O O . GLN A 1 325 ? 22.316 10.186 -44.271 1.00 80.31 325 GLN A O 1
ATOM 2535 N N . THR A 1 326 ? 23.713 9.270 -45.748 1.00 86.12 326 THR A N 1
ATOM 2536 C CA . THR A 1 326 ? 22.756 9.356 -46.871 1.00 86.12 326 THR A CA 1
ATOM 2537 C C . THR A 1 326 ? 21.784 8.177 -46.966 1.00 86.12 326 THR A C 1
ATOM 2539 O O . THR A 1 326 ? 20.866 8.218 -47.788 1.00 86.12 326 THR A O 1
ATOM 2542 N N . CYS A 1 327 ? 21.982 7.117 -46.173 1.00 88.56 327 CYS A N 1
ATOM 2543 C CA . CYS A 1 327 ? 21.179 5.891 -46.235 1.00 88.56 327 CYS A CA 1
ATOM 2544 C C . CYS A 1 327 ? 19.975 5.898 -45.278 1.00 88.56 327 CYS A C 1
ATOM 2546 O O . CYS A 1 327 ? 19.014 5.162 -45.504 1.00 88.56 327 CYS A O 1
ATOM 2548 N N . TYR A 1 328 ? 19.998 6.738 -44.245 1.00 92.75 328 TYR A N 1
ATOM 2549 C CA . TYR A 1 328 ? 18.980 6.808 -43.199 1.00 92.75 328 TYR A CA 1
ATOM 2550 C C . TYR A 1 328 ? 18.765 8.256 -42.731 1.00 92.75 328 TYR A C 1
ATOM 2552 O O . TYR A 1 328 ? 19.572 9.140 -43.009 1.00 92.75 328 TYR A O 1
ATOM 2560 N N . ASN A 1 329 ? 17.648 8.515 -42.059 1.00 94.31 329 ASN A N 1
ATOM 2561 C CA . ASN A 1 329 ? 17.268 9.823 -41.546 1.00 94.31 329 ASN A CA 1
ATOM 2562 C C . ASN A 1 329 ? 17.835 10.021 -40.132 1.00 94.31 329 ASN A C 1
ATOM 2564 O O . ASN A 1 329 ? 17.176 9.706 -39.140 1.00 94.31 329 ASN A O 1
ATOM 2568 N N . GLU A 1 330 ? 19.063 10.540 -40.053 1.00 92.50 330 GLU A N 1
ATOM 2569 C CA . GLU A 1 330 ? 19.725 10.836 -38.776 1.00 92.50 330 GLU A CA 1
ATOM 2570 C C . GLU A 1 330 ? 18.938 11.827 -37.896 1.00 92.50 330 GLU A C 1
ATOM 2572 O O . GLU A 1 330 ? 18.769 11.527 -36.716 1.00 92.50 330 GLU A O 1
ATOM 2577 N N . PRO A 1 331 ? 18.377 12.945 -38.411 1.00 94.81 331 PRO A N 1
ATOM 2578 C CA . PRO A 1 331 ? 17.539 13.827 -37.596 1.00 94.81 331 PRO A CA 1
ATOM 2579 C C . PRO A 1 331 ? 16.365 13.113 -36.910 1.00 94.81 331 PRO A C 1
ATOM 2581 O O . PRO A 1 331 ? 16.159 13.306 -35.716 1.00 94.81 331 PRO A O 1
ATOM 2584 N N . ALA A 1 332 ? 15.637 12.251 -37.629 1.00 95.44 332 ALA A N 1
ATOM 2585 C CA . ALA A 1 332 ? 14.512 11.508 -37.056 1.00 95.44 332 ALA A CA 1
ATOM 2586 C C . ALA A 1 332 ? 14.960 10.472 -36.010 1.00 95.44 332 ALA A C 1
ATOM 2588 O O . ALA A 1 332 ? 14.293 10.292 -34.992 1.00 95.44 332 ALA A O 1
ATOM 2589 N N . ARG A 1 333 ? 16.098 9.800 -36.236 1.00 95.38 333 ARG A N 1
ATOM 2590 C CA . ARG A 1 333 ? 16.691 8.877 -35.256 1.00 95.38 333 ARG A CA 1
ATOM 2591 C C . ARG A 1 333 ? 17.123 9.615 -33.988 1.00 95.38 333 ARG A C 1
ATOM 2593 O O . ARG A 1 333 ? 16.788 9.178 -32.891 1.00 95.38 333 ARG A O 1
ATOM 2600 N N . ALA A 1 334 ? 17.826 10.736 -34.133 1.00 95.38 334 ALA A N 1
ATOM 2601 C CA . ALA A 1 334 ? 18.293 11.542 -33.011 1.00 95.38 334 ALA A CA 1
ATOM 2602 C C . ALA A 1 334 ? 17.126 12.139 -32.204 1.00 95.38 334 ALA A C 1
ATOM 2604 O O . ALA A 1 334 ? 17.162 12.124 -30.975 1.00 95.38 334 ALA A O 1
ATOM 2605 N N . GLU A 1 335 ? 16.073 12.618 -32.875 1.00 97.44 335 GLU A N 1
ATOM 2606 C CA . GLU A 1 335 ? 14.840 13.070 -32.219 1.00 97.44 335 GLU A CA 1
ATOM 2607 C C . GLU A 1 335 ? 14.181 11.932 -31.428 1.00 97.44 335 GLU A C 1
ATOM 2609 O O . GLU A 1 335 ? 13.868 12.107 -30.248 1.00 97.44 335 GLU A O 1
ATOM 2614 N N . PHE A 1 336 ? 14.040 10.748 -32.037 1.00 97.12 336 PHE A N 1
ATOM 2615 C CA . PHE A 1 336 ? 13.524 9.565 -31.348 1.00 97.12 336 PHE A CA 1
ATOM 2616 C C . PHE A 1 336 ? 14.361 9.224 -30.107 1.00 97.12 336 PHE A C 1
ATOM 2618 O O . PHE A 1 336 ? 13.798 9.068 -29.026 1.00 97.12 336 PHE A O 1
ATOM 2625 N N . ALA A 1 337 ? 15.690 9.153 -30.233 1.00 94.62 337 ALA A N 1
ATOM 2626 C CA . ALA A 1 337 ? 16.585 8.810 -29.128 1.00 94.62 337 ALA A CA 1
ATOM 2627 C C . ALA A 1 337 ? 16.448 9.796 -27.954 1.00 94.62 337 ALA A C 1
ATOM 2629 O O . ALA A 1 337 ? 16.374 9.383 -26.796 1.00 94.62 337 ALA A O 1
ATOM 2630 N N . GLN A 1 338 ? 16.325 11.097 -28.244 1.00 96.50 338 GLN A N 1
ATOM 2631 C CA . GLN A 1 338 ? 16.088 12.121 -27.224 1.00 96.50 338 GLN A CA 1
ATOM 2632 C C . GLN A 1 338 ? 14.730 11.962 -26.535 1.00 96.50 338 GLN A C 1
ATOM 2634 O O . GLN A 1 338 ? 14.645 12.095 -25.313 1.00 96.50 338 GLN A O 1
ATOM 2639 N N . VAL A 1 339 ? 13.661 11.697 -27.293 1.00 96.62 339 VAL A N 1
ATOM 2640 C CA . VAL A 1 339 ? 12.316 11.489 -26.733 1.00 96.62 339 VAL A CA 1
ATOM 2641 C C . VAL A 1 339 ? 12.271 10.218 -25.885 1.00 96.62 339 VAL A C 1
ATOM 2643 O O . VAL A 1 339 ? 11.757 10.258 -24.768 1.00 96.62 339 VAL A O 1
ATOM 2646 N N . TYR A 1 340 ? 12.848 9.122 -26.380 1.00 95.12 340 TYR A N 1
ATOM 2647 C CA . TYR A 1 340 ? 12.944 7.848 -25.672 1.00 95.12 340 TYR A CA 1
ATOM 2648 C C . TYR A 1 340 ? 13.674 8.003 -24.336 1.00 95.12 340 TYR A C 1
ATOM 2650 O O . TYR A 1 340 ? 13.143 7.627 -23.287 1.00 95.12 340 TYR A O 1
ATOM 2658 N N . GLN A 1 341 ? 14.853 8.632 -24.354 1.00 94.62 341 GLN A N 1
ATOM 2659 C CA . GLN A 1 341 ? 15.642 8.849 -23.146 1.00 94.62 341 GLN A CA 1
ATOM 2660 C C . GLN A 1 341 ? 14.911 9.753 -22.150 1.00 94.62 341 GLN A C 1
ATOM 2662 O O . GLN A 1 341 ? 14.806 9.400 -20.976 1.00 94.62 341 GLN A O 1
ATOM 2667 N N . ARG A 1 342 ? 14.323 10.865 -22.615 1.00 96.94 342 ARG A N 1
ATOM 2668 C CA . ARG A 1 342 ? 13.521 11.757 -21.766 1.00 96.94 342 ARG A CA 1
ATOM 2669 C C . ARG A 1 342 ? 12.369 11.006 -21.104 1.00 96.94 342 ARG A C 1
ATOM 2671 O O . ARG A 1 342 ? 12.171 11.133 -19.902 1.00 96.94 342 ARG A O 1
ATOM 2678 N N . LYS A 1 343 ? 11.635 10.182 -21.859 1.00 95.62 343 LYS A N 1
ATOM 2679 C CA . LYS A 1 343 ? 10.495 9.427 -21.327 1.00 95.62 343 LYS A CA 1
ATOM 2680 C C . LYS A 1 343 ? 10.927 8.391 -20.289 1.00 95.62 343 LYS A C 1
ATOM 2682 O O . LYS A 1 343 ? 10.290 8.252 -19.245 1.00 95.62 343 LYS A O 1
ATOM 2687 N N . ARG A 1 344 ? 12.032 7.686 -20.547 1.00 94.69 344 ARG A N 1
ATOM 2688 C CA . ARG A 1 344 ? 12.638 6.738 -19.602 1.00 94.69 344 ARG A CA 1
ATOM 2689 C C . ARG A 1 344 ? 13.082 7.433 -18.310 1.00 94.69 344 ARG A C 1
ATOM 2691 O O . ARG A 1 344 ? 12.828 6.909 -17.224 1.00 94.69 344 ARG A O 1
ATOM 2698 N N . GLU A 1 345 ? 13.700 8.607 -18.424 1.00 95.94 345 GLU A N 1
ATOM 2699 C CA . GLU A 1 345 ? 14.123 9.433 -17.289 1.00 95.94 345 GLU A CA 1
ATOM 2700 C C . GLU A 1 345 ? 12.936 9.975 -16.489 1.00 95.94 345 GLU A C 1
ATOM 2702 O O . GLU A 1 345 ? 12.957 9.874 -15.267 1.00 95.94 345 GLU A O 1
ATOM 2707 N N . GLU A 1 346 ? 11.878 10.467 -17.141 1.00 97.25 346 GLU A N 1
ATOM 2708 C CA . GLU A 1 346 ? 10.641 10.911 -16.480 1.00 97.25 346 GLU A CA 1
ATOM 2709 C C . GLU A 1 346 ? 10.052 9.803 -15.595 1.00 97.25 346 GLU A C 1
ATOM 2711 O O . GLU A 1 346 ? 9.748 10.029 -14.421 1.00 97.25 346 GLU A O 1
ATOM 2716 N N . TYR A 1 347 ? 9.939 8.577 -16.120 1.00 96.12 347 TYR A N 1
ATOM 2717 C CA . TYR A 1 347 ? 9.479 7.440 -15.323 1.00 96.12 347 TYR A CA 1
ATOM 2718 C C . TYR A 1 347 ? 10.413 7.148 -14.146 1.00 96.12 347 TYR A C 1
ATOM 2720 O O . TYR A 1 347 ? 9.939 6.942 -13.029 1.00 96.12 347 TYR A O 1
ATOM 2728 N N . GLN A 1 348 ? 11.733 7.139 -14.365 1.00 97.00 348 GLN A N 1
ATOM 2729 C CA . GLN A 1 348 ? 12.691 6.880 -13.288 1.00 97.00 348 GLN A CA 1
ATOM 2730 C C . GLN A 1 348 ? 12.648 7.970 -12.210 1.00 97.00 348 GLN A C 1
ATOM 2732 O O . GLN A 1 348 ? 12.696 7.640 -11.031 1.00 97.00 348 GLN A O 1
ATOM 2737 N N . GLN A 1 349 ? 12.504 9.245 -12.577 1.00 98.06 349 GLN A N 1
ATOM 2738 C CA . GLN A 1 349 ? 12.383 10.348 -11.621 1.00 98.06 349 GLN A CA 1
ATOM 2739 C C . GLN A 1 349 ? 11.172 10.163 -10.706 1.00 98.06 349 GLN A C 1
ATOM 2741 O O . GLN A 1 349 ? 11.290 10.345 -9.493 1.00 98.06 349 GLN A O 1
ATOM 2746 N N . ARG A 1 350 ? 10.033 9.743 -11.265 1.00 98.06 350 ARG A N 1
ATOM 2747 C CA . ARG A 1 350 ? 8.810 9.475 -10.498 1.00 98.06 350 ARG A CA 1
ATOM 2748 C C . ARG A 1 350 ? 8.920 8.215 -9.637 1.00 98.06 350 ARG A C 1
ATOM 2750 O O . ARG A 1 350 ? 8.517 8.244 -8.478 1.00 98.06 350 ARG A O 1
ATOM 2757 N N . ILE A 1 351 ? 9.539 7.143 -10.142 1.00 97.75 351 ILE A N 1
ATOM 2758 C CA . ILE A 1 351 ? 9.864 5.948 -9.337 1.00 97.75 351 ILE A CA 1
ATOM 2759 C C . ILE A 1 351 ? 10.739 6.341 -8.145 1.00 97.75 351 ILE A C 1
ATOM 2761 O O . ILE A 1 351 ? 10.408 5.996 -7.015 1.00 97.75 351 ILE A O 1
ATOM 2765 N N . SER A 1 352 ? 11.803 7.114 -8.375 1.00 97.88 352 SER A N 1
ATOM 2766 C CA . SER A 1 352 ? 12.698 7.592 -7.320 1.00 97.88 352 SER A CA 1
ATOM 2767 C C . SER A 1 352 ? 12.008 8.563 -6.358 1.00 97.88 352 SER A C 1
ATOM 2769 O O . SER A 1 352 ? 12.362 8.615 -5.184 1.00 97.88 352 SER A O 1
ATOM 2771 N N . ALA A 1 353 ? 11.023 9.337 -6.820 1.00 98.12 353 ALA A N 1
ATOM 2772 C CA . ALA A 1 353 ? 10.230 10.214 -5.966 1.00 98.12 353 ALA A CA 1
ATOM 2773 C C . ALA A 1 353 ? 9.418 9.426 -4.933 1.00 98.12 353 ALA A C 1
ATOM 2775 O O . ALA A 1 353 ? 9.562 9.675 -3.737 1.00 98.12 353 ALA A O 1
ATOM 2776 N N . VAL A 1 354 ? 8.643 8.432 -5.377 1.00 98.38 354 VAL A N 1
ATOM 2777 C CA . VAL A 1 354 ? 7.910 7.534 -4.468 1.00 98.38 354 VAL A CA 1
ATOM 2778 C C . VAL A 1 354 ? 8.883 6.667 -3.656 1.00 98.38 354 VAL A C 1
ATOM 2780 O O . VAL A 1 354 ? 8.656 6.413 -2.476 1.00 98.38 354 VAL A O 1
ATOM 2783 N N . GLY A 1 355 ? 10.000 6.258 -4.264 1.00 98.06 355 GLY A N 1
ATOM 2784 C CA . GLY A 1 355 ? 11.073 5.482 -3.643 1.00 98.06 355 GLY A CA 1
ATOM 2785 C C . GLY A 1 355 ? 11.693 6.150 -2.415 1.00 98.06 355 GLY A C 1
ATOM 2786 O O . GLY A 1 355 ? 11.912 5.478 -1.410 1.00 98.06 355 GLY A O 1
ATOM 2787 N N . ARG A 1 356 ? 11.885 7.478 -2.432 1.00 98.19 356 ARG A N 1
ATOM 2788 C CA . ARG A 1 356 ? 12.343 8.239 -1.252 1.00 98.19 356 ARG A CA 1
ATOM 2789 C C . ARG A 1 356 ? 11.360 8.155 -0.087 1.00 98.19 356 ARG A C 1
ATOM 2791 O O . ARG A 1 356 ? 11.780 7.903 1.041 1.00 98.19 356 ARG A O 1
ATOM 2798 N N . ASP A 1 357 ? 10.069 8.324 -0.360 1.00 98.38 357 ASP A N 1
ATOM 2799 C CA . ASP A 1 357 ? 9.029 8.262 0.671 1.00 98.38 357 ASP A CA 1
ATOM 2800 C C . ASP A 1 357 ? 8.889 6.833 1.231 1.00 98.38 357 ASP A C 1
ATOM 2802 O O . ASP A 1 357 ? 8.809 6.640 2.445 1.00 98.38 357 ASP A O 1
ATOM 2806 N N . LEU A 1 358 ? 8.960 5.816 0.362 1.00 97.88 358 LEU A N 1
ATOM 2807 C CA . LEU A 1 358 ? 9.023 4.399 0.747 1.00 97.88 358 LEU A CA 1
ATOM 2808 C C . LEU A 1 358 ? 10.245 4.088 1.610 1.00 97.88 358 LEU A C 1
ATOM 2810 O O . LEU A 1 358 ? 10.108 3.467 2.659 1.00 97.88 358 LEU A O 1
ATOM 2814 N N . ALA A 1 359 ? 11.435 4.527 1.201 1.00 97.56 359 ALA A N 1
ATOM 2815 C CA . ALA A 1 359 ? 12.673 4.286 1.934 1.00 97.56 359 ALA A CA 1
ATOM 2816 C C . ALA A 1 359 ? 12.664 4.942 3.323 1.00 97.56 359 ALA A C 1
ATOM 2818 O O . ALA A 1 359 ? 13.220 4.379 4.269 1.00 97.56 359 ALA A O 1
ATOM 2819 N N . ALA A 1 360 ? 12.020 6.104 3.467 1.00 97.88 360 ALA A N 1
ATOM 2820 C CA . ALA A 1 360 ? 11.817 6.742 4.762 1.00 97.88 360 ALA A CA 1
ATOM 2821 C C . ALA A 1 360 ? 10.861 5.925 5.650 1.00 97.88 360 ALA A C 1
ATOM 2823 O O . ALA A 1 360 ? 11.165 5.673 6.816 1.00 97.88 360 ALA A O 1
ATOM 2824 N N . TRP A 1 361 ? 9.756 5.418 5.093 1.00 97.62 361 TRP A N 1
ATOM 2825 C CA . TRP A 1 361 ? 8.865 4.496 5.805 1.00 97.62 361 TRP A CA 1
ATOM 2826 C C . TRP A 1 361 ? 9.529 3.172 6.178 1.00 97.62 361 TRP A C 1
ATOM 2828 O O . TRP A 1 361 ? 9.330 2.683 7.288 1.00 97.62 361 TRP A O 1
ATOM 2838 N N . TYR A 1 362 ? 10.387 2.632 5.318 1.00 96.50 362 TYR A N 1
ATOM 2839 C CA . TYR A 1 362 ? 11.178 1.433 5.594 1.00 96.50 362 TYR A CA 1
ATOM 2840 C C . TYR A 1 362 ? 12.128 1.582 6.790 1.00 96.50 362 TYR A C 1
ATOM 2842 O O . TYR A 1 362 ? 12.529 0.589 7.398 1.00 96.50 362 TYR A O 1
ATOM 2850 N N . GLN A 1 363 ? 12.455 2.818 7.161 1.00 94.94 363 GLN A N 1
ATOM 2851 C CA . GLN A 1 363 ? 13.269 3.152 8.328 1.00 94.94 363 GLN A CA 1
ATOM 2852 C C . GLN A 1 363 ? 12.426 3.626 9.524 1.00 94.94 363 GLN A C 1
ATOM 2854 O O . GLN A 1 363 ? 12.969 3.863 10.604 1.00 94.94 363 GLN A O 1
ATOM 2859 N N . SER A 1 364 ? 11.102 3.742 9.367 1.00 95.25 364 SER A N 1
ATOM 2860 C CA . SER A 1 364 ? 10.201 4.183 10.430 1.00 95.25 364 SER A CA 1
ATOM 2861 C C . SER A 1 364 ? 10.147 3.161 11.561 1.00 95.25 364 SER A C 1
ATOM 2863 O O . SER A 1 364 ? 9.702 2.024 11.386 1.00 95.25 364 SER A O 1
ATOM 2865 N N . ALA A 1 365 ? 10.532 3.593 12.763 1.00 93.44 365 ALA A N 1
ATOM 2866 C CA . ALA A 1 365 ? 10.486 2.750 13.951 1.00 93.44 365 ALA A CA 1
ATOM 2867 C C . ALA A 1 365 ? 9.063 2.254 14.253 1.00 93.44 365 ALA A C 1
ATOM 2869 O O . ALA A 1 365 ? 8.901 1.103 14.662 1.00 93.44 365 ALA A O 1
ATOM 2870 N N . LYS A 1 366 ? 8.028 3.079 14.029 1.00 93.31 366 LYS A N 1
ATOM 2871 C CA . LYS A 1 366 ? 6.635 2.671 14.263 1.00 93.31 366 LYS A CA 1
ATOM 2872 C C . LYS A 1 366 ? 6.194 1.578 13.294 1.00 93.31 366 LYS A C 1
ATOM 2874 O O . LYS A 1 366 ? 5.631 0.585 13.748 1.00 93.31 366 LYS A O 1
ATOM 2879 N N . TRP A 1 367 ? 6.494 1.714 12.001 1.00 95.38 367 TRP A N 1
ATOM 2880 C CA . TRP A 1 367 ? 6.114 0.699 11.012 1.00 95.38 367 TRP A CA 1
ATOM 2881 C C . TRP A 1 367 ? 6.874 -0.619 11.213 1.00 95.38 367 TRP A C 1
ATOM 2883 O O . TRP A 1 367 ? 6.266 -1.688 11.213 1.00 95.38 367 TRP A O 1
ATOM 2893 N N . LEU A 1 368 ? 8.184 -0.553 11.478 1.00 92.94 368 LEU A N 1
ATOM 2894 C CA . LEU A 1 368 ? 8.987 -1.738 11.801 1.00 92.94 368 LEU A CA 1
ATOM 2895 C C . LEU A 1 368 ? 8.478 -2.439 13.071 1.00 92.94 368 LEU A C 1
ATOM 2897 O O . LEU A 1 368 ? 8.399 -3.666 13.111 1.00 92.94 368 LEU A O 1
ATOM 2901 N N . THR A 1 369 ? 8.081 -1.663 14.087 1.00 92.06 369 THR A N 1
ATOM 2902 C CA . THR A 1 369 ? 7.480 -2.202 15.314 1.00 92.06 369 THR A CA 1
ATOM 2903 C C . THR A 1 369 ? 6.144 -2.880 15.028 1.00 92.06 369 THR A C 1
ATOM 2905 O O . THR A 1 369 ? 5.919 -3.968 15.542 1.00 92.06 369 THR A O 1
ATOM 2908 N N . GLU A 1 370 ? 5.274 -2.292 14.202 1.00 93.56 370 GLU A N 1
ATOM 2909 C CA . GLU A 1 370 ? 4.000 -2.905 13.785 1.00 93.56 370 GLU A CA 1
ATOM 2910 C C . GLU A 1 370 ? 4.237 -4.242 13.066 1.00 93.56 370 GLU A C 1
ATOM 2912 O O . GLU A 1 370 ? 3.660 -5.261 13.442 1.00 93.56 370 GLU A O 1
ATOM 2917 N N . CYS A 1 371 ? 5.183 -4.285 12.121 1.00 92.62 371 CYS A N 1
ATOM 2918 C CA . CYS A 1 371 ? 5.529 -5.505 11.385 1.00 92.62 371 CYS A CA 1
ATOM 2919 C C . CYS A 1 371 ? 6.031 -6.654 12.276 1.00 92.62 371 CYS A C 1
ATOM 2921 O O . CYS A 1 371 ? 5.973 -7.813 11.867 1.00 92.62 371 CYS A O 1
ATOM 2923 N N . GLN A 1 372 ? 6.539 -6.354 13.472 1.00 89.50 372 GLN A N 1
ATOM 2924 C CA . GLN A 1 372 ? 7.044 -7.346 14.426 1.00 89.50 372 G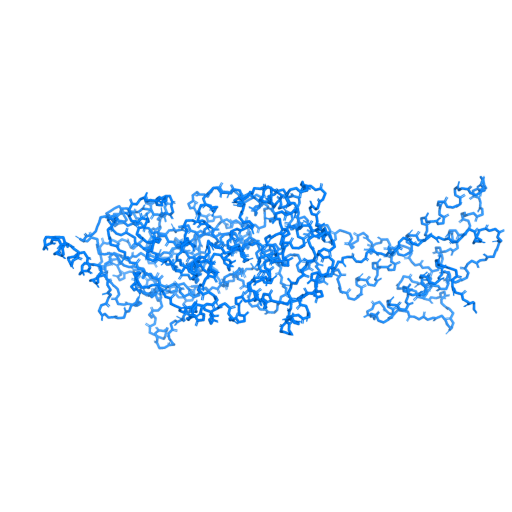LN A CA 1
ATOM 2925 C C . GLN A 1 372 ? 6.030 -7.654 15.535 1.00 89.50 372 GLN A C 1
ATOM 2927 O O . GLN A 1 372 ? 5.852 -8.809 15.914 1.00 89.50 372 GLN A O 1
ATOM 2932 N N . GLN A 1 373 ? 5.361 -6.629 16.065 1.00 92.38 373 GLN A N 1
ATOM 2933 C CA . GLN A 1 373 ? 4.506 -6.722 17.248 1.00 92.38 373 GLN A CA 1
ATOM 2934 C C . GLN A 1 373 ? 3.035 -6.975 16.938 1.00 92.38 373 GLN A C 1
ATOM 2936 O O . GLN A 1 373 ? 2.301 -7.259 17.873 1.00 92.38 373 GLN A O 1
ATOM 2941 N N . ASP A 1 374 ? 2.582 -6.959 15.688 1.00 94.62 374 ASP A N 1
ATOM 2942 C CA . ASP A 1 374 ? 1.219 -7.409 15.365 1.00 94.62 374 ASP A CA 1
ATOM 2943 C C . ASP A 1 374 ? 1.141 -8.937 15.198 1.00 94.62 374 ASP A C 1
ATOM 2945 O O . ASP A 1 374 ? 0.057 -9.513 15.102 1.00 94.62 374 ASP A O 1
ATOM 2949 N N . TYR A 1 375 ? 2.288 -9.624 15.248 1.00 92.81 375 TYR A N 1
ATOM 2950 C CA . TYR A 1 375 ? 2.391 -11.056 14.994 1.00 92.81 375 TYR A CA 1
ATOM 2951 C C . TYR A 1 375 ? 2.988 -11.803 16.200 1.00 92.81 375 TYR A C 1
ATOM 2953 O O . TYR A 1 375 ? 3.795 -11.281 16.965 1.00 92.81 375 TYR A O 1
ATOM 2961 N N . ALA A 1 376 ? 2.539 -13.032 16.440 1.00 90.38 376 ALA A N 1
ATOM 2962 C CA . ALA A 1 376 ? 3.116 -13.971 17.404 1.00 90.38 376 ALA A CA 1
ATOM 2963 C C . ALA A 1 376 ? 3.632 -15.187 16.635 1.00 90.38 376 ALA A C 1
ATOM 2965 O O . ALA A 1 376 ? 3.040 -16.265 16.674 1.00 90.38 376 ALA A O 1
ATOM 2966 N N . VAL A 1 377 ? 4.702 -14.982 15.866 1.00 84.00 377 VAL A N 1
ATOM 2967 C CA . VAL A 1 377 ? 5.237 -16.007 14.959 1.00 84.00 377 VAL A CA 1
ATOM 2968 C C . VAL A 1 377 ? 5.669 -17.264 15.720 1.00 84.00 377 VAL A C 1
ATOM 2970 O O . VAL A 1 377 ? 5.456 -18.388 15.262 1.00 84.00 377 VAL A O 1
ATOM 2973 N N . GLU A 1 378 ? 6.182 -17.097 16.941 1.00 78.06 378 GLU A N 1
ATOM 2974 C CA . GLU A 1 378 ? 6.463 -18.201 17.851 1.00 78.06 378 GLU A CA 1
ATOM 2975 C C . GLU A 1 378 ? 5.155 -18.790 18.401 1.00 78.06 378 GLU A C 1
ATOM 2977 O O . GLU A 1 378 ? 4.457 -18.190 19.216 1.00 78.06 378 GLU A O 1
ATOM 2982 N N . GLY A 1 379 ? 4.805 -19.993 17.938 1.00 74.56 379 GLY A N 1
ATOM 2983 C CA . GLY A 1 379 ? 3.645 -20.742 18.430 1.00 74.56 379 GLY A CA 1
ATOM 2984 C C . GLY A 1 379 ? 2.326 -20.492 17.689 1.00 74.56 379 GLY A C 1
ATOM 2985 O O . GLY A 1 379 ? 1.361 -21.207 17.957 1.00 74.56 379 GLY A O 1
ATOM 2986 N N . CYS A 1 380 ? 2.271 -19.565 16.722 1.00 79.94 380 CYS A N 1
ATOM 2987 C CA . CYS A 1 380 ? 1.103 -19.367 15.854 1.00 79.94 380 CYS A CA 1
ATOM 2988 C C . CYS A 1 380 ? 1.493 -19.362 14.359 1.00 79.94 380 CYS A C 1
ATOM 2990 O O . CYS A 1 380 ? 1.846 -18.314 13.817 1.00 79.94 380 CYS A O 1
ATOM 2992 N N . PRO A 1 381 ? 1.382 -20.510 13.656 1.00 78.75 381 PRO A N 1
ATOM 2993 C CA . PRO A 1 381 ? 1.679 -20.600 12.223 1.00 78.75 381 PRO A CA 1
ATOM 2994 C C . PRO A 1 381 ? 0.884 -19.617 11.359 1.00 78.75 381 PRO A C 1
ATOM 2996 O O . PRO A 1 381 ? 1.447 -19.008 10.457 1.00 78.75 381 PRO A O 1
ATOM 2999 N N . MET A 1 382 ? -0.399 -19.399 11.671 1.00 80.69 382 MET A N 1
ATOM 3000 C CA . MET A 1 382 ? -1.224 -18.430 10.940 1.00 80.69 382 MET A CA 1
ATOM 3001 C C . MET A 1 382 ? -0.672 -17.014 11.060 1.00 80.69 382 MET A C 1
ATOM 3003 O O . MET A 1 382 ? -0.579 -16.308 10.065 1.00 80.69 382 MET A O 1
ATOM 3007 N N . SER A 1 383 ? -0.236 -16.619 12.258 1.00 86.94 383 SER A N 1
ATOM 3008 C CA . SER A 1 383 ? 0.378 -15.310 12.468 1.00 86.94 383 SER A CA 1
ATOM 3009 C C . SER A 1 383 ? 1.656 -15.126 11.645 1.00 86.94 383 SER A C 1
ATOM 3011 O O . SER A 1 383 ? 1.924 -14.019 11.197 1.00 86.94 383 SER A O 1
ATOM 3013 N N . TRP A 1 384 ? 2.432 -16.189 11.437 1.00 86.19 384 TRP A N 1
ATOM 3014 C CA . TRP A 1 384 ? 3.617 -16.159 10.581 1.00 86.19 384 TRP A CA 1
ATOM 3015 C C . TRP A 1 384 ? 3.264 -16.039 9.090 1.00 86.19 384 TRP A C 1
ATOM 3017 O O . TRP A 1 384 ? 3.837 -15.200 8.398 1.00 86.19 384 TRP A O 1
ATOM 3027 N N . ILE A 1 385 ? 2.274 -16.798 8.607 1.00 84.75 385 ILE A N 1
ATOM 3028 C CA . ILE A 1 385 ? 1.786 -16.698 7.218 1.00 84.75 385 ILE A CA 1
ATOM 3029 C C . ILE A 1 385 ? 1.258 -15.288 6.926 1.00 84.75 385 ILE A C 1
ATOM 3031 O O . ILE A 1 385 ? 1.558 -14.717 5.878 1.00 84.75 385 ILE A O 1
ATOM 3035 N N . PHE A 1 386 ? 0.499 -14.711 7.857 1.00 89.19 386 PHE A N 1
ATOM 3036 C CA . PHE A 1 386 ? 0.001 -13.344 7.742 1.00 89.19 386 PHE A CA 1
ATOM 3037 C C . PHE A 1 386 ? 1.138 -12.322 7.655 1.00 89.19 386 PHE A C 1
ATOM 3039 O O . PHE A 1 386 ? 1.151 -11.500 6.741 1.00 89.19 386 PHE A O 1
ATOM 3046 N N . GLN A 1 387 ? 2.157 -12.451 8.509 1.00 92.25 387 GLN A N 1
ATOM 3047 C CA . GLN A 1 387 ? 3.339 -11.592 8.445 1.00 92.25 387 GLN A CA 1
ATOM 3048 C C . GLN A 1 387 ? 4.050 -11.694 7.084 1.00 9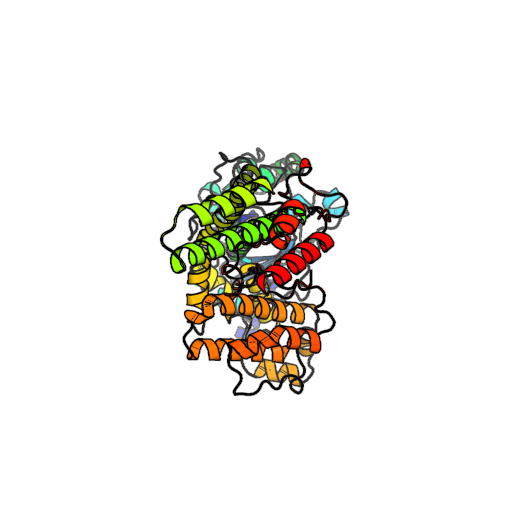2.25 387 GLN A C 1
ATOM 3050 O O . GLN A 1 387 ? 4.391 -10.668 6.497 1.00 92.25 387 GLN A O 1
ATOM 3055 N N . LEU A 1 388 ? 4.240 -12.909 6.548 1.00 90.06 388 LEU A N 1
ATOM 3056 C CA . LEU A 1 388 ? 4.831 -13.123 5.219 1.00 90.06 388 LEU A CA 1
ATOM 3057 C C . LEU A 1 388 ? 4.047 -12.380 4.129 1.00 90.06 388 LEU A C 1
ATOM 3059 O O . LEU A 1 388 ? 4.643 -11.637 3.347 1.00 90.06 388 LEU A O 1
ATOM 3063 N N . ARG A 1 389 ? 2.722 -12.563 4.098 1.00 90.31 389 ARG A N 1
ATOM 3064 C CA . ARG A 1 389 ? 1.817 -11.965 3.103 1.00 90.31 389 ARG A CA 1
ATOM 3065 C C . ARG A 1 389 ? 1.800 -10.449 3.172 1.00 90.31 389 ARG A C 1
ATOM 3067 O O . ARG A 1 389 ? 2.005 -9.787 2.156 1.00 90.31 389 ARG A O 1
ATOM 3074 N N . THR A 1 390 ? 1.610 -9.903 4.370 1.00 93.75 390 THR A N 1
ATOM 3075 C CA . THR A 1 390 ? 1.607 -8.456 4.580 1.00 93.75 390 THR A CA 1
ATOM 3076 C C . THR A 1 390 ? 2.933 -7.847 4.131 1.00 93.75 390 THR A C 1
ATOM 3078 O O . THR A 1 390 ? 2.939 -6.885 3.361 1.00 93.75 390 THR A O 1
ATOM 3081 N N . LEU A 1 391 ? 4.061 -8.450 4.519 1.00 94.31 391 LEU A N 1
ATOM 3082 C CA . LEU A 1 391 ? 5.373 -7.971 4.099 1.00 94.31 391 LEU A CA 1
ATOM 3083 C C . LEU A 1 391 ? 5.604 -8.136 2.586 1.00 94.31 391 LEU A C 1
ATOM 3085 O O . LEU A 1 391 ? 6.246 -7.270 2.001 1.00 94.31 391 LEU A O 1
ATOM 3089 N N . ASN A 1 392 ? 5.078 -9.186 1.937 1.00 92.06 392 ASN A N 1
ATOM 3090 C CA . ASN A 1 392 ? 5.190 -9.365 0.481 1.00 92.06 392 ASN A CA 1
ATOM 3091 C C . ASN A 1 392 ? 4.562 -8.189 -0.267 1.00 92.06 392 ASN A C 1
ATOM 3093 O O . ASN A 1 392 ? 5.207 -7.621 -1.143 1.00 92.06 392 ASN A O 1
ATOM 3097 N N . ALA A 1 393 ? 3.346 -7.794 0.117 1.00 91.81 393 ALA A N 1
ATOM 3098 C CA . ALA A 1 393 ? 2.659 -6.652 -0.482 1.00 91.81 393 ALA A CA 1
ATOM 3099 C C . ALA A 1 393 ? 3.410 -5.329 -0.235 1.00 91.81 393 ALA A C 1
ATOM 3101 O O . ALA A 1 393 ? 3.512 -4.485 -1.128 1.00 91.81 393 ALA A O 1
ATOM 3102 N N . CYS A 1 394 ? 3.993 -5.158 0.956 1.00 95.62 394 CYS A N 1
ATOM 3103 C CA . CYS A 1 394 ? 4.754 -3.955 1.292 1.00 95.62 394 CYS A CA 1
ATOM 3104 C C . CYS A 1 394 ? 6.022 -3.783 0.449 1.00 95.62 394 CYS A C 1
ATOM 3106 O O . CYS A 1 394 ? 6.386 -2.650 0.160 1.00 95.62 394 CYS A O 1
ATOM 3108 N N . ILE A 1 395 ? 6.695 -4.877 0.071 1.00 93.56 395 ILE A N 1
ATOM 3109 C CA . ILE A 1 395 ? 8.038 -4.821 -0.533 1.00 93.56 395 ILE A CA 1
ATOM 3110 C C . ILE A 1 395 ? 8.109 -5.363 -1.970 1.00 93.56 395 ILE A C 1
ATOM 3112 O O . ILE A 1 395 ? 9.203 -5.530 -2.521 1.00 93.56 395 ILE A O 1
ATOM 3116 N N . GLU A 1 396 ? 6.959 -5.651 -2.584 1.00 89.88 396 GLU A N 1
ATOM 3117 C CA . GLU A 1 396 ? 6.855 -6.143 -3.960 1.00 89.88 396 GLU A CA 1
ATOM 3118 C C . GLU A 1 396 ? 7.669 -5.278 -4.939 1.00 89.88 396 GLU A C 1
ATOM 3120 O O . GLU A 1 396 ? 7.728 -4.053 -4.820 1.00 89.88 396 GLU A O 1
ATOM 3125 N N . GLY A 1 397 ? 8.329 -5.933 -5.899 1.00 87.81 397 GLY A N 1
ATOM 3126 C CA . GLY A 1 397 ? 9.181 -5.304 -6.913 1.00 87.81 397 GLY A CA 1
ATOM 3127 C C . GLY A 1 397 ? 10.537 -4.804 -6.410 1.00 87.81 397 GLY A C 1
ATOM 3128 O O . GLY A 1 397 ? 11.249 -4.153 -7.177 1.00 87.81 397 GLY A O 1
ATOM 3129 N N . GLY A 1 398 ? 10.900 -5.091 -5.153 1.00 90.94 398 GLY A N 1
ATOM 3130 C CA . GLY A 1 398 ? 12.254 -4.903 -4.624 1.00 90.94 398 GLY A CA 1
ATOM 3131 C C . GLY A 1 398 ? 12.716 -3.445 -4.607 1.00 90.94 398 GLY A C 1
ATOM 3132 O O . GLY A 1 398 ? 11.906 -2.522 -4.489 1.00 90.94 398 GLY A O 1
ATOM 3133 N N . CYS A 1 399 ? 14.024 -3.224 -4.738 1.00 90.81 399 CYS A N 1
ATOM 3134 C CA . CYS A 1 399 ? 14.617 -1.898 -4.910 1.00 90.81 399 CYS A CA 1
ATOM 3135 C C . CYS A 1 399 ? 14.602 -1.463 -6.391 1.00 90.81 399 CYS A C 1
ATOM 3137 O O . CYS A 1 399 ? 14.886 -2.258 -7.298 1.00 90.81 399 CYS A O 1
ATOM 3139 N N . GLN A 1 400 ? 14.225 -0.206 -6.650 1.00 89.69 400 GLN A N 1
ATOM 3140 C CA . GLN A 1 400 ? 14.109 0.363 -8.010 1.00 89.69 400 GLN A CA 1
ATOM 3141 C C . GLN A 1 400 ? 14.724 1.766 -8.149 1.00 89.69 400 GLN A C 1
ATOM 3143 O O . GLN A 1 400 ? 14.605 2.396 -9.203 1.00 89.69 400 GLN A O 1
ATOM 3148 N N . ASP A 1 401 ? 15.362 2.249 -7.090 1.00 93.38 401 ASP A N 1
ATOM 3149 C CA . ASP A 1 401 ? 15.995 3.556 -6.984 1.00 93.38 401 ASP A CA 1
ATOM 3150 C C . ASP A 1 401 ? 17.021 3.534 -5.840 1.00 93.38 401 ASP A C 1
ATOM 3152 O O . ASP A 1 401 ? 16.945 2.684 -4.951 1.00 93.38 401 ASP A O 1
ATOM 3156 N N . GLU A 1 402 ? 17.942 4.497 -5.833 1.00 95.06 402 GLU A N 1
ATOM 3157 C CA . GLU A 1 402 ? 19.046 4.572 -4.866 1.00 95.06 402 GLU A CA 1
ATOM 3158 C C . GLU A 1 402 ? 18.581 4.582 -3.397 1.00 95.06 402 GLU A C 1
ATOM 3160 O O . GLU A 1 402 ? 19.230 3.988 -2.532 1.00 95.06 402 GLU A O 1
ATOM 3165 N N . ALA A 1 403 ? 17.446 5.223 -3.085 1.00 96.62 403 ALA A N 1
ATOM 3166 C CA . ALA A 1 403 ? 16.964 5.317 -1.709 1.00 96.62 403 ALA A CA 1
ATOM 3167 C C . ALA A 1 403 ? 16.426 3.967 -1.218 1.00 96.62 403 ALA A C 1
ATOM 3169 O O . ALA A 1 403 ? 16.739 3.537 -0.103 1.00 96.62 403 ALA A O 1
ATOM 3170 N N . THR A 1 404 ? 15.655 3.263 -2.056 1.00 96.00 404 THR A N 1
ATOM 3171 C CA . THR A 1 404 ? 15.207 1.907 -1.716 1.00 96.00 404 THR A CA 1
ATOM 3172 C C . THR A 1 404 ? 16.367 0.911 -1.716 1.00 96.00 404 THR A C 1
ATOM 3174 O O . THR A 1 404 ? 16.411 0.054 -0.838 1.00 96.00 404 THR A O 1
ATOM 3177 N N . GLU A 1 405 ? 17.352 1.041 -2.607 1.00 95.56 405 GLU A N 1
ATOM 3178 C CA . GLU A 1 405 ? 18.580 0.231 -2.587 1.00 95.56 405 GLU A CA 1
ATOM 3179 C C . GLU A 1 405 ? 19.327 0.341 -1.252 1.00 95.56 405 GLU A C 1
ATOM 3181 O O . GLU A 1 405 ? 19.668 -0.684 -0.658 1.00 95.56 405 GLU A O 1
ATOM 3186 N N . ALA A 1 406 ? 19.502 1.558 -0.728 1.00 95.31 406 ALA A N 1
ATOM 3187 C CA . ALA A 1 406 ? 20.139 1.780 0.569 1.00 95.31 406 ALA A CA 1
ATOM 3188 C C . ALA A 1 406 ? 19.361 1.132 1.730 1.00 95.31 406 ALA A C 1
ATOM 3190 O O . ALA A 1 406 ? 19.957 0.475 2.589 1.00 95.31 406 ALA A O 1
ATOM 3191 N N . ALA A 1 407 ? 18.029 1.264 1.743 1.00 95.25 407 ALA A N 1
ATOM 3192 C CA . ALA A 1 407 ? 17.180 0.650 2.767 1.00 95.25 407 ALA A CA 1
ATOM 3193 C C . ALA A 1 407 ? 17.251 -0.888 2.731 1.00 95.25 407 ALA A C 1
ATOM 3195 O O . ALA A 1 407 ? 17.431 -1.537 3.765 1.00 95.25 407 ALA A O 1
ATOM 3196 N N . TRP A 1 408 ? 17.178 -1.478 1.535 1.00 95.06 408 TRP A N 1
ATOM 3197 C CA . TRP A 1 408 ? 17.301 -2.922 1.342 1.00 95.06 408 TRP A CA 1
ATOM 3198 C C . TRP A 1 408 ? 18.683 -3.444 1.732 1.00 95.06 408 TRP A C 1
ATOM 3200 O O . TRP A 1 408 ? 18.779 -4.486 2.382 1.00 95.06 408 TRP A O 1
ATOM 3210 N N . LEU A 1 409 ? 19.750 -2.718 1.389 1.00 93.25 409 LEU A N 1
ATOM 3211 C CA . LEU A 1 409 ? 21.108 -3.072 1.788 1.00 93.25 409 LEU A CA 1
ATOM 3212 C C . LEU A 1 409 ? 21.242 -3.109 3.318 1.00 93.25 409 LEU A C 1
ATOM 3214 O O . LEU A 1 409 ? 21.761 -4.085 3.863 1.00 93.25 409 LEU A O 1
ATOM 3218 N N . ALA A 1 410 ? 20.705 -2.103 4.016 1.00 92.94 410 ALA A N 1
ATOM 3219 C CA . ALA A 1 410 ? 20.697 -2.060 5.477 1.00 92.94 410 ALA A CA 1
ATOM 3220 C C . ALA A 1 410 ? 19.932 -3.247 6.093 1.00 92.94 410 ALA A C 1
ATOM 3222 O O . ALA A 1 410 ? 20.396 -3.859 7.059 1.00 92.94 410 ALA A O 1
ATOM 3223 N N . TRP A 1 411 ? 18.787 -3.628 5.517 1.00 93.12 411 TRP A N 1
ATOM 3224 C CA . TRP A 1 411 ? 18.041 -4.808 5.961 1.00 93.12 411 TRP A CA 1
ATOM 3225 C C . TRP A 1 411 ? 18.785 -6.116 5.715 1.00 93.12 411 TRP A C 1
ATOM 3227 O O . TRP A 1 411 ? 18.819 -6.955 6.607 1.00 93.12 411 TRP A O 1
ATOM 3237 N N . LEU A 1 412 ? 19.397 -6.300 4.544 1.00 91.62 412 LEU A N 1
ATOM 3238 C CA . LEU A 1 412 ? 20.147 -7.518 4.223 1.00 91.62 412 LEU A CA 1
ATOM 3239 C C . LEU A 1 412 ? 21.358 -7.696 5.143 1.00 91.62 412 LEU A C 1
ATOM 3241 O O . LEU A 1 412 ? 21.674 -8.821 5.539 1.00 91.62 412 LEU A O 1
ATOM 3245 N N . GLN A 1 413 ? 22.018 -6.598 5.515 1.00 89.56 413 GLN A N 1
ATOM 3246 C CA . GLN A 1 413 ? 23.160 -6.606 6.429 1.00 89.56 413 GLN A CA 1
ATOM 3247 C C . GLN A 1 413 ? 22.766 -6.948 7.875 1.00 89.56 413 GLN A C 1
ATOM 3249 O O . GLN A 1 413 ? 23.561 -7.566 8.589 1.00 89.56 413 GLN A O 1
ATOM 3254 N N . ASN A 1 414 ? 21.536 -6.640 8.289 1.00 89.25 414 ASN A N 1
ATOM 3255 C CA . ASN A 1 414 ? 21.016 -6.940 9.619 1.00 89.25 414 ASN A CA 1
ATOM 3256 C C . ASN A 1 414 ? 20.379 -8.342 9.684 1.00 89.25 414 ASN A C 1
ATOM 3258 O O . ASN A 1 414 ? 19.443 -8.650 8.957 1.00 89.25 414 ASN A O 1
ATOM 3262 N N . GLU A 1 415 ? 20.825 -9.190 10.611 1.00 83.00 415 GLU A N 1
ATOM 3263 C CA . GLU A 1 415 ? 20.248 -10.533 10.816 1.00 83.00 415 GLU A CA 1
ATOM 3264 C C . GLU A 1 415 ? 18.773 -10.522 11.216 1.00 83.00 415 GLU A C 1
ATOM 3266 O O . GLU A 1 415 ? 18.053 -11.473 10.930 1.00 83.00 415 GLU A O 1
ATOM 3271 N N . LYS A 1 416 ? 18.328 -9.437 11.853 1.00 83.12 416 LYS A N 1
ATOM 3272 C CA . LYS A 1 416 ? 16.927 -9.188 12.216 1.00 83.12 416 LYS A CA 1
ATOM 3273 C C . LYS A 1 416 ? 16.254 -8.209 11.252 1.00 83.12 416 LYS A C 1
ATOM 3275 O O . LYS A 1 416 ? 15.290 -7.537 11.610 1.00 83.12 416 LYS A O 1
ATOM 3280 N N . GLY A 1 417 ? 16.824 -8.039 10.060 1.00 86.00 417 GLY A N 1
ATOM 3281 C CA . GLY A 1 417 ? 16.256 -7.196 9.023 1.00 86.00 417 GLY A CA 1
ATOM 3282 C C . GLY A 1 417 ? 14.906 -7.731 8.554 1.00 86.00 417 GLY A C 1
ATOM 3283 O O . GLY A 1 417 ? 14.704 -8.942 8.447 1.00 86.00 417 GLY A O 1
ATOM 3284 N N . LEU A 1 418 ? 14.003 -6.813 8.205 1.00 85.81 418 LEU A N 1
ATOM 3285 C CA . LEU A 1 418 ? 12.625 -7.110 7.795 1.00 85.81 418 LEU A CA 1
ATOM 3286 C C . LEU A 1 418 ? 12.533 -8.088 6.612 1.00 85.81 418 LEU A C 1
ATOM 3288 O O . LEU A 1 418 ? 11.537 -8.781 6.429 1.00 85.81 418 LEU A O 1
ATOM 3292 N N . VAL A 1 419 ? 13.590 -8.160 5.803 1.00 85.19 419 VAL A N 1
ATOM 3293 C CA . VAL A 1 419 ? 13.682 -9.069 4.661 1.00 85.19 419 VAL A CA 1
ATOM 3294 C C . VAL A 1 419 ? 13.622 -10.550 5.058 1.00 85.19 419 VAL A C 1
ATOM 3296 O O . VAL A 1 419 ? 13.143 -11.372 4.275 1.00 85.19 419 VAL A O 1
ATOM 3299 N N . PHE A 1 420 ? 14.079 -10.885 6.269 1.00 84.81 420 PHE A N 1
ATOM 3300 C CA . PHE A 1 420 ? 14.076 -12.246 6.805 1.00 84.81 420 PHE A CA 1
ATOM 3301 C C . PHE A 1 420 ? 12.815 -12.558 7.628 1.00 84.81 420 PHE A C 1
ATOM 3303 O O . PHE A 1 420 ? 12.458 -13.731 7.772 1.00 84.81 420 PHE A O 1
ATOM 3310 N N . GLU A 1 421 ? 12.130 -11.524 8.126 1.00 85.69 421 GLU A N 1
ATOM 3311 C CA . GLU A 1 421 ? 10.858 -11.632 8.850 1.00 85.69 421 GLU A CA 1
ATOM 3312 C C . GLU A 1 421 ? 9.759 -12.192 7.937 1.00 85.69 421 GLU A C 1
ATOM 3314 O O . GLU A 1 421 ? 9.682 -11.875 6.746 1.00 85.69 421 GLU A O 1
ATOM 3319 N N . GLY A 1 422 ? 8.924 -13.084 8.472 1.00 79.00 422 GLY A N 1
ATOM 3320 C CA . GLY A 1 422 ? 7.912 -13.818 7.706 1.00 79.00 422 GLY A CA 1
ATOM 3321 C C . GLY A 1 422 ? 8.468 -14.850 6.709 1.00 79.00 422 GLY A C 1
ATOM 3322 O O . GLY A 1 422 ? 7.782 -15.815 6.399 1.00 79.00 422 GLY A O 1
ATOM 3323 N N . LEU A 1 423 ? 9.713 -14.729 6.238 1.00 80.06 423 LEU A N 1
ATOM 3324 C CA . LEU A 1 423 ? 10.312 -15.680 5.293 1.00 80.06 423 LEU A CA 1
ATOM 3325 C C . LEU A 1 423 ? 10.867 -16.929 5.985 1.00 80.06 423 LEU A C 1
ATOM 3327 O O . LEU A 1 423 ? 10.691 -18.050 5.508 1.00 80.06 423 LEU A O 1
ATOM 3331 N N . LEU A 1 424 ? 11.568 -16.743 7.102 1.00 73.62 424 LEU A N 1
ATOM 3332 C CA . LEU A 1 424 ? 12.165 -17.850 7.838 1.00 73.62 424 LEU A CA 1
ATOM 3333 C C . LEU A 1 424 ? 11.163 -18.401 8.851 1.00 73.62 424 LEU A C 1
ATOM 3335 O O . LEU A 1 424 ? 10.605 -17.655 9.652 1.00 73.62 424 LEU A O 1
ATOM 3339 N N . THR A 1 425 ? 10.960 -19.721 8.856 1.00 64.88 425 THR A N 1
ATOM 3340 C CA . THR A 1 425 ? 10.132 -20.353 9.889 1.00 64.88 425 THR A CA 1
ATOM 3341 C C . THR A 1 425 ? 10.737 -20.127 11.276 1.00 64.88 425 THR A C 1
ATOM 3343 O O . THR A 1 425 ? 11.939 -20.379 11.449 1.00 64.88 425 THR A O 1
ATOM 3346 N N . PRO A 1 426 ? 9.916 -19.789 12.283 1.00 61.41 426 PRO A N 1
ATOM 3347 C CA . PRO A 1 426 ? 10.289 -19.889 13.692 1.00 61.41 426 PRO A CA 1
ATOM 3348 C C . PRO A 1 426 ? 10.732 -21.321 14.059 1.00 61.41 426 PRO A C 1
ATOM 3350 O O . PRO A 1 426 ? 10.508 -22.261 13.297 1.00 61.41 426 PRO A O 1
ATOM 3353 N N . SER A 1 427 ? 11.390 -21.481 15.213 1.00 58.12 427 SER A N 1
ATOM 3354 C CA . SER A 1 427 ? 12.097 -22.689 15.697 1.00 58.12 427 SER A CA 1
ATOM 3355 C C . SER A 1 427 ? 11.426 -24.072 15.463 1.00 58.12 427 SER A C 1
ATOM 3357 O O . SER A 1 427 ? 10.239 -24.203 15.167 1.00 58.12 427 SER A O 1
ATOM 3359 N N . GLY A 1 428 ? 12.209 -25.153 15.632 1.00 52.69 428 GLY A N 1
ATOM 3360 C CA . GLY A 1 428 ? 11.943 -26.542 15.193 1.00 52.69 428 GLY A CA 1
ATOM 3361 C C . GLY A 1 428 ? 10.610 -27.219 15.572 1.00 52.69 428 GLY A C 1
ATOM 3362 O O . GLY A 1 428 ? 10.316 -28.294 15.052 1.00 52.69 428 GLY A O 1
ATOM 3363 N N . VAL A 1 429 ? 9.765 -26.606 16.405 1.00 50.78 429 VAL A N 1
ATOM 3364 C CA . VAL A 1 429 ? 8.397 -27.079 16.697 1.00 50.78 429 VAL A CA 1
ATOM 3365 C C . VAL A 1 429 ? 7.490 -26.973 15.462 1.00 50.78 429 VAL A C 1
ATOM 3367 O O . VAL A 1 429 ? 6.672 -27.865 15.218 1.00 50.78 429 VAL A O 1
ATOM 3370 N N . MET A 1 430 ? 7.667 -25.929 14.641 1.00 55.28 430 MET A N 1
ATOM 3371 C CA . MET A 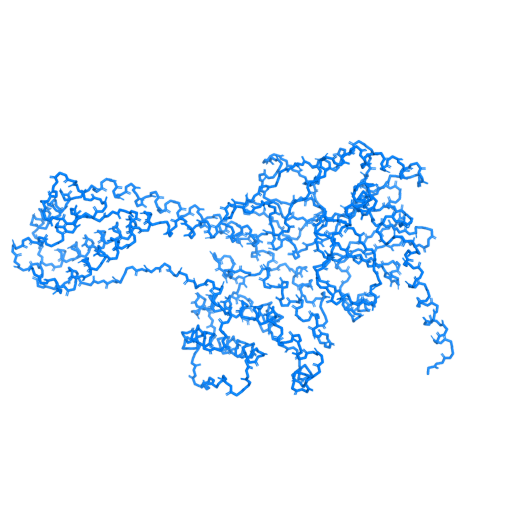1 430 ? 6.922 -25.796 13.385 1.00 55.28 430 MET A CA 1
ATOM 3372 C C . MET A 1 430 ? 7.402 -26.843 12.373 1.00 55.28 430 MET A C 1
ATOM 3374 O O . MET A 1 430 ? 6.576 -27.572 11.836 1.00 55.28 430 MET A O 1
ATOM 3378 N N . GLN A 1 431 ? 8.726 -27.030 12.238 1.00 53.69 431 GLN A N 1
ATOM 3379 C CA . GLN A 1 431 ? 9.329 -28.082 11.400 1.00 53.69 431 GLN A CA 1
ATOM 3380 C C . GLN A 1 431 ? 8.847 -29.493 11.772 1.00 53.69 431 GLN A C 1
ATOM 3382 O O . GLN A 1 431 ? 8.622 -30.315 10.889 1.00 53.69 431 GLN A O 1
ATOM 3387 N N . LYS A 1 432 ? 8.658 -29.774 13.068 1.00 51.38 432 LYS A N 1
ATOM 3388 C CA . LYS A 1 432 ? 8.109 -31.046 13.553 1.00 51.38 432 LYS A CA 1
ATOM 3389 C C . LYS A 1 432 ? 6.634 -31.225 13.167 1.00 51.38 432 LYS A C 1
ATOM 3391 O O . LYS A 1 432 ? 6.273 -32.280 12.666 1.00 51.38 432 LYS A O 1
ATOM 3396 N N . SER A 1 433 ? 5.819 -30.174 13.298 1.00 53.25 433 SER A N 1
ATOM 3397 C CA . SER A 1 433 ? 4.394 -30.207 12.918 1.00 53.25 433 SER A CA 1
ATOM 3398 C C . SER A 1 433 ? 4.186 -30.416 11.409 1.00 53.25 433 SER A C 1
ATOM 3400 O O . SER A 1 433 ? 3.246 -31.101 11.018 1.00 53.25 433 SER A O 1
ATOM 3402 N N . VAL A 1 434 ? 5.069 -29.859 10.563 1.00 52.28 434 VAL A N 1
ATOM 3403 C CA . VAL A 1 434 ? 5.070 -30.107 9.104 1.00 52.28 434 VAL A CA 1
ATOM 3404 C C . VAL A 1 434 ? 5.345 -31.581 8.802 1.00 52.28 434 VAL A C 1
ATOM 3406 O O . VAL A 1 434 ? 4.681 -32.174 7.961 1.00 52.28 434 VAL A O 1
ATOM 3409 N N . ARG A 1 435 ? 6.309 -32.181 9.512 1.00 52.16 435 ARG A N 1
ATOM 3410 C CA . ARG A 1 435 ? 6.720 -33.582 9.325 1.00 52.16 435 ARG A CA 1
ATOM 3411 C C . ARG A 1 435 ? 5.683 -34.594 9.816 1.00 52.16 435 ARG A C 1
ATOM 3413 O O . ARG A 1 435 ? 5.659 -35.710 9.315 1.00 52.16 435 ARG A O 1
ATOM 3420 N N . GLU A 1 436 ? 4.863 -34.225 10.797 1.00 51.59 436 GLU A N 1
A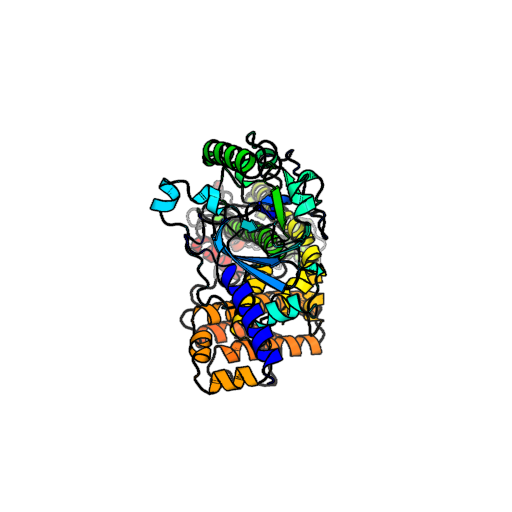TOM 3421 C CA . GLU A 1 436 ? 3.914 -35.128 11.468 1.00 51.59 436 GLU A CA 1
ATOM 3422 C C . GLU A 1 436 ? 2.494 -35.112 10.865 1.00 51.59 436 GLU A C 1
ATOM 3424 O O . GLU A 1 436 ? 1.625 -35.820 11.364 1.00 51.59 436 GLU A O 1
ATOM 3429 N N . GLY A 1 437 ? 2.246 -34.357 9.784 1.00 52.50 437 GLY A N 1
ATOM 3430 C CA . GLY A 1 437 ? 0.986 -34.439 9.025 1.00 52.50 437 GLY A CA 1
ATOM 3431 C C . GLY A 1 437 ? -0.256 -33.874 9.735 1.00 52.50 437 GLY A C 1
ATOM 3432 O O . GLY A 1 437 ? -1.373 -34.286 9.440 1.00 52.50 437 GLY A O 1
ATOM 3433 N N . ASP A 1 438 ? -0.086 -32.942 10.679 1.00 57.88 438 ASP A N 1
ATOM 3434 C CA . ASP A 1 438 ? -1.193 -32.241 11.358 1.00 57.88 438 ASP A CA 1
ATOM 3435 C C . ASP A 1 438 ? -1.989 -31.361 10.362 1.00 57.88 438 ASP A C 1
ATOM 3437 O O . ASP A 1 438 ? -1.483 -31.059 9.284 1.00 57.88 438 ASP A O 1
ATOM 3441 N N . ARG A 1 439 ? -3.178 -30.839 10.709 1.00 54.06 439 ARG A N 1
ATOM 3442 C CA . ARG A 1 439 ? -3.931 -29.845 9.895 1.00 54.06 439 ARG A CA 1
ATOM 3443 C C . ARG A 1 439 ? -3.064 -28.667 9.425 1.00 54.06 439 ARG A C 1
ATOM 3445 O O . ARG A 1 439 ? -3.341 -28.036 8.415 1.00 54.06 439 ARG A O 1
ATOM 3452 N N . ARG A 1 440 ? -1.982 -28.367 10.149 1.00 57.06 440 ARG A N 1
ATOM 3453 C CA . ARG A 1 440 ? -0.953 -27.375 9.786 1.00 57.06 440 ARG A CA 1
ATOM 3454 C C . ARG A 1 440 ? -0.197 -27.721 8.493 1.00 57.06 440 ARG A C 1
ATOM 3456 O O . ARG A 1 440 ? 0.239 -26.811 7.798 1.00 57.06 440 ARG A O 1
ATOM 3463 N N . SER A 1 441 ? -0.051 -29.003 8.166 1.00 58.97 441 SER A N 1
ATOM 3464 C CA . SER A 1 441 ? 0.555 -29.486 6.919 1.00 58.97 441 SER A CA 1
ATOM 3465 C C . SER A 1 441 ? -0.316 -29.190 5.691 1.00 58.97 441 SER A C 1
ATOM 3467 O O . SER A 1 441 ? 0.226 -28.850 4.644 1.00 58.97 441 SER A O 1
ATOM 3469 N N . GLU A 1 442 ? -1.647 -29.186 5.833 1.00 64.44 442 GLU A N 1
ATOM 3470 C CA . GLU A 1 442 ? -2.578 -28.833 4.748 1.00 64.44 442 GLU A CA 1
ATOM 3471 C C . GLU A 1 442 ? -2.410 -27.368 4.307 1.00 64.44 442 GLU A C 1
ATOM 3473 O O . GLU A 1 442 ? -2.408 -27.073 3.114 1.00 64.44 442 GLU A O 1
ATOM 3478 N N . TRP A 1 443 ? -2.184 -26.446 5.253 1.00 64.25 443 TRP A N 1
ATOM 3479 C CA . TRP A 1 443 ? -1.928 -25.027 4.957 1.00 64.25 443 TRP A CA 1
ATOM 3480 C C . TRP A 1 443 ? -0.592 -24.793 4.260 1.00 64.25 443 TRP A C 1
ATOM 3482 O O . TRP A 1 443 ? -0.504 -23.970 3.354 1.00 64.25 443 TRP A O 1
ATOM 3492 N N . LEU A 1 444 ? 0.447 -25.521 4.666 1.00 63.59 444 LEU A N 1
ATOM 3493 C CA . LEU A 1 444 ? 1.757 -25.449 4.018 1.00 63.59 444 LEU A CA 1
ATOM 3494 C C . LEU A 1 444 ? 1.724 -26.055 2.611 1.00 63.59 444 LEU A C 1
ATOM 3496 O O . LEU A 1 444 ? 2.410 -25.575 1.713 1.00 63.59 444 LEU A O 1
ATOM 3500 N N . ALA A 1 445 ? 0.878 -27.064 2.403 1.00 63.72 445 ALA A N 1
ATOM 3501 C CA . ALA A 1 445 ? 0.601 -27.623 1.087 1.00 63.72 445 ALA A CA 1
ATOM 3502 C C . ALA A 1 445 ? -0.308 -26.719 0.229 1.00 63.72 445 ALA A C 1
ATOM 3504 O O . ALA A 1 445 ? -0.382 -26.908 -0.993 1.00 63.72 445 ALA A O 1
ATOM 3505 N N . ALA A 1 446 ? -0.980 -25.723 0.821 1.00 72.88 446 ALA A N 1
ATOM 3506 C CA . ALA A 1 446 ? -1.876 -24.835 0.093 1.00 72.88 446 ALA A CA 1
ATOM 3507 C C . ALA A 1 446 ? -1.118 -24.072 -1.000 1.00 72.88 446 ALA A C 1
ATOM 3509 O O . ALA A 1 446 ? -0.054 -23.490 -0.777 1.00 72.88 446 ALA A O 1
ATOM 3510 N N . GLN A 1 447 ? -1.694 -24.053 -2.201 1.00 74.62 447 GLN A N 1
ATOM 3511 C CA . GLN A 1 447 ? -1.100 -23.393 -3.364 1.00 74.62 447 GLN A CA 1
ATOM 3512 C C . GLN A 1 447 ? -0.831 -21.902 -3.106 1.00 74.62 447 GLN A C 1
ATOM 3514 O O . GLN A 1 447 ? 0.221 -21.397 -3.482 1.00 74.62 447 GLN A O 1
ATOM 3519 N N . SER A 1 448 ? -1.737 -21.215 -2.401 1.00 77.00 448 SER A N 1
ATOM 3520 C CA . SER A 1 448 ? -1.583 -19.792 -2.074 1.00 77.00 448 SER A CA 1
ATOM 3521 C C . SER A 1 448 ? -0.336 -19.516 -1.234 1.00 77.00 448 SER A C 1
ATOM 3523 O O . SER A 1 448 ? 0.413 -18.602 -1.548 1.00 77.00 448 SER A O 1
ATOM 3525 N N . PHE A 1 449 ? -0.065 -20.337 -0.217 1.00 80.00 449 PHE A N 1
ATOM 3526 C CA . PHE A 1 449 ? 1.132 -20.194 0.610 1.00 80.00 449 PHE A CA 1
ATOM 3527 C C . PHE A 1 449 ? 2.418 -20.441 -0.192 1.00 80.00 449 PHE A C 1
ATOM 3529 O O . PHE A 1 449 ? 3.386 -19.692 -0.061 1.00 80.00 449 PHE A O 1
ATOM 3536 N N . ARG A 1 450 ? 2.421 -21.454 -1.072 1.00 77.38 450 ARG A N 1
ATOM 3537 C CA . ARG A 1 450 ? 3.563 -21.719 -1.960 1.00 77.38 450 ARG A CA 1
ATOM 3538 C C . ARG A 1 450 ? 3.879 -20.510 -2.841 1.00 77.38 450 ARG A C 1
ATOM 3540 O O . ARG A 1 450 ? 5.040 -20.112 -2.917 1.00 77.38 450 ARG A O 1
ATOM 3547 N N . ILE A 1 451 ? 2.853 -19.892 -3.431 1.00 79.31 451 ILE A N 1
ATOM 3548 C CA . ILE A 1 451 ? 2.988 -18.670 -4.239 1.00 79.31 451 ILE A CA 1
ATOM 3549 C C . ILE A 1 451 ? 3.633 -17.538 -3.425 1.00 79.31 451 ILE A C 1
ATOM 3551 O O . ILE A 1 451 ? 4.571 -16.913 -3.914 1.00 79.31 451 ILE A O 1
ATOM 3555 N N . ASP A 1 452 ? 3.212 -17.318 -2.174 1.00 84.06 452 ASP A N 1
ATOM 3556 C CA . ASP A 1 452 ? 3.773 -16.259 -1.321 1.00 84.06 452 ASP A CA 1
ATOM 3557 C C . ASP A 1 452 ? 5.275 -16.447 -1.051 1.00 84.06 452 ASP A C 1
ATOM 3559 O O . ASP A 1 452 ? 6.058 -15.492 -1.101 1.00 84.06 452 ASP A O 1
ATOM 3563 N N . VAL A 1 453 ? 5.695 -17.684 -0.769 1.00 81.75 453 VAL A N 1
ATOM 3564 C CA . VAL A 1 453 ? 7.107 -18.017 -0.527 1.00 81.75 453 VAL A CA 1
ATOM 3565 C C . VAL A 1 453 ? 7.935 -17.810 -1.795 1.00 81.75 453 VAL A C 1
ATOM 3567 O O . VAL A 1 453 ? 9.004 -17.196 -1.743 1.00 81.75 453 VAL A O 1
ATOM 3570 N N . ILE A 1 454 ? 7.429 -18.278 -2.941 1.00 78.94 454 ILE A N 1
ATOM 3571 C CA . ILE A 1 454 ? 8.086 -18.119 -4.244 1.00 78.94 454 ILE A CA 1
ATOM 3572 C C . ILE A 1 454 ? 8.240 -16.638 -4.584 1.00 78.94 454 ILE A C 1
ATOM 3574 O O . ILE A 1 454 ? 9.338 -16.209 -4.941 1.00 78.94 454 ILE A O 1
ATOM 3578 N N . GLN A 1 455 ? 7.175 -15.847 -4.420 1.00 82.12 455 GLN A N 1
ATOM 3579 C CA . GLN A 1 455 ? 7.189 -14.410 -4.676 1.00 82.12 455 GLN A CA 1
ATOM 3580 C C . GLN A 1 455 ? 8.247 -13.709 -3.817 1.00 82.12 455 GLN A C 1
ATOM 3582 O O . GLN A 1 455 ? 9.051 -12.934 -4.341 1.00 82.12 455 GLN A O 1
ATOM 3587 N N . ARG A 1 456 ? 8.319 -14.017 -2.514 1.00 86.19 456 ARG A N 1
ATOM 3588 C CA . ARG A 1 456 ? 9.341 -13.437 -1.630 1.00 86.19 456 ARG A CA 1
ATOM 3589 C C . ARG A 1 456 ? 10.754 -13.786 -2.080 1.00 86.19 456 ARG A C 1
ATOM 3591 O O . ARG A 1 456 ? 11.620 -12.913 -2.131 1.00 86.19 456 ARG A O 1
ATOM 3598 N N . ALA A 1 457 ? 10.999 -15.053 -2.391 1.00 80.75 457 ALA A N 1
ATOM 3599 C CA . ALA A 1 457 ? 12.312 -15.512 -2.818 1.00 80.75 457 ALA A CA 1
ATOM 3600 C C . ALA A 1 457 ? 12.706 -14.936 -4.195 1.00 80.75 457 ALA A C 1
ATOM 3602 O O . ALA A 1 457 ? 13.880 -14.654 -4.431 1.00 80.75 457 ALA A O 1
ATOM 3603 N N . GLN A 1 458 ? 11.735 -14.660 -5.068 1.00 79.38 458 GLN A N 1
ATOM 3604 C CA . GLN A 1 458 ? 11.954 -13.985 -6.346 1.00 79.38 458 GLN A CA 1
ATOM 3605 C C . GLN A 1 458 ? 12.320 -12.502 -6.181 1.00 79.38 458 GLN A C 1
ATOM 3607 O O . GLN A 1 458 ? 13.290 -12.054 -6.793 1.00 79.38 458 GLN A O 1
ATOM 3612 N N . ILE A 1 459 ? 11.634 -11.774 -5.291 1.00 85.69 459 ILE A N 1
ATOM 3613 C CA . ILE A 1 459 ? 12.001 -10.394 -4.924 1.00 85.69 459 ILE A CA 1
ATOM 3614 C C . ILE A 1 459 ? 13.430 -10.359 -4.373 1.00 85.69 459 ILE A C 1
ATOM 3616 O O . ILE A 1 459 ? 14.256 -9.558 -4.811 1.00 85.69 459 ILE A O 1
ATOM 3620 N N . LEU A 1 460 ? 13.742 -11.263 -3.439 1.00 85.19 460 LEU A N 1
ATOM 3621 C CA . LEU A 1 460 ? 15.086 -11.404 -2.888 1.00 85.19 460 LEU A CA 1
ATOM 3622 C C . LEU A 1 460 ? 16.122 -11.655 -3.977 1.00 85.19 460 LEU A C 1
ATOM 3624 O O . LEU A 1 460 ? 17.194 -11.055 -3.942 1.00 85.19 460 LEU A O 1
ATOM 3628 N N . ARG A 1 461 ? 15.793 -12.497 -4.963 1.00 82.56 461 ARG A N 1
ATOM 3629 C CA . ARG A 1 461 ? 16.705 -12.785 -6.064 1.00 82.56 461 ARG A CA 1
ATOM 3630 C C . ARG A 1 461 ? 17.087 -11.549 -6.849 1.00 82.56 461 ARG A C 1
ATOM 3632 O O . ARG A 1 461 ? 18.265 -11.332 -7.120 1.00 82.56 461 ARG A O 1
ATOM 3639 N N . GLU A 1 462 ? 16.096 -10.748 -7.192 1.00 81.94 462 GLU A N 1
ATOM 3640 C CA . GLU A 1 462 ? 16.284 -9.539 -7.985 1.00 81.94 462 GLU A CA 1
ATOM 3641 C C . GLU A 1 462 ? 17.074 -8.479 -7.219 1.00 81.94 462 GLU A C 1
ATOM 3643 O O . GLU A 1 462 ? 18.017 -7.903 -7.761 1.00 81.94 462 GLU A O 1
ATOM 3648 N N . VAL A 1 463 ? 16.752 -8.269 -5.941 1.00 87.31 463 VAL A N 1
ATOM 3649 C CA . VAL A 1 463 ? 17.474 -7.316 -5.087 1.00 87.31 463 VAL A CA 1
ATOM 3650 C C . VAL A 1 463 ? 18.931 -7.734 -4.906 1.00 87.31 463 VAL A C 1
ATOM 3652 O O . VAL A 1 463 ? 19.834 -6.917 -5.053 1.00 87.31 463 VAL A O 1
ATOM 3655 N N . VAL A 1 464 ? 19.179 -9.010 -4.618 1.00 85.69 464 VAL A N 1
ATOM 3656 C CA . VAL A 1 464 ? 20.533 -9.535 -4.407 1.00 85.69 464 VAL A CA 1
ATOM 3657 C C . VAL A 1 464 ? 21.363 -9.451 -5.679 1.00 85.69 464 VAL A C 1
ATOM 3659 O O . VAL A 1 464 ? 22.524 -9.068 -5.599 1.00 85.69 464 VAL A O 1
ATOM 3662 N N . GLY A 1 465 ? 20.779 -9.753 -6.844 1.00 83.38 465 GLY A N 1
ATOM 3663 C CA . GLY A 1 465 ? 21.461 -9.591 -8.129 1.00 83.38 465 GLY A CA 1
ATOM 3664 C C . GLY A 1 465 ? 21.925 -8.150 -8.366 1.00 83.38 465 GLY A C 1
ATOM 3665 O O . GLY A 1 465 ? 23.039 -7.940 -8.835 1.00 83.38 465 GLY A O 1
ATOM 3666 N N . LYS A 1 466 ? 21.113 -7.158 -7.974 1.00 85.44 466 LYS A N 1
ATOM 3667 C CA . LYS A 1 466 ? 21.465 -5.731 -8.073 1.00 85.44 466 LYS A CA 1
ATOM 3668 C C . LYS A 1 466 ? 22.504 -5.292 -7.041 1.00 85.44 466 LYS A C 1
ATOM 3670 O O . LYS A 1 466 ? 23.400 -4.522 -7.364 1.00 85.44 466 LYS A O 1
ATOM 3675 N N . LEU A 1 467 ? 22.384 -5.767 -5.803 1.00 89.50 467 LEU A N 1
ATOM 3676 C CA . LEU A 1 467 ? 23.181 -5.292 -4.667 1.00 89.50 467 LEU A CA 1
ATOM 3677 C C . LEU A 1 467 ? 24.411 -6.155 -4.366 1.00 89.50 467 LEU A C 1
ATOM 3679 O O . LEU A 1 467 ? 25.094 -5.899 -3.375 1.00 89.50 467 LEU A O 1
ATOM 3683 N N . LEU A 1 468 ? 24.705 -7.165 -5.190 1.00 84.56 468 LEU A N 1
ATOM 3684 C CA . LEU A 1 468 ? 25.699 -8.205 -4.907 1.00 84.56 468 LEU A CA 1
ATOM 3685 C C . LEU A 1 468 ? 27.061 -7.643 -4.471 1.00 84.56 468 LEU A C 1
ATOM 3687 O O . LEU A 1 468 ? 27.655 -8.139 -3.515 1.00 84.56 468 LEU A O 1
ATOM 3691 N N . THR A 1 469 ? 27.527 -6.579 -5.128 1.00 85.00 469 THR A N 1
ATOM 3692 C CA . THR A 1 469 ? 28.822 -5.931 -4.861 1.00 85.00 469 THR A CA 1
ATOM 3693 C C . THR A 1 469 ? 28.892 -5.232 -3.499 1.00 85.00 469 THR A C 1
ATOM 3695 O O . THR A 1 469 ? 29.982 -5.068 -2.957 1.00 85.00 469 THR A O 1
ATOM 3698 N N . GLY A 1 470 ? 27.748 -4.846 -2.926 1.00 84.25 470 GLY A N 1
ATOM 3699 C CA . GLY A 1 470 ? 27.643 -4.221 -1.605 1.00 84.25 470 GLY A CA 1
ATOM 3700 C C . GLY A 1 470 ? 27.484 -5.214 -0.448 1.00 84.25 470 GLY A C 1
ATOM 3701 O O . GLY A 1 470 ? 27.471 -4.802 0.715 1.00 84.25 470 GLY A O 1
ATOM 3702 N N . LEU A 1 471 ? 27.343 -6.514 -0.732 1.00 87.12 471 LEU A N 1
ATOM 3703 C CA . LEU A 1 471 ? 27.133 -7.549 0.283 1.00 87.12 471 LEU A CA 1
ATOM 3704 C C . LEU A 1 471 ? 28.452 -8.215 0.681 1.00 87.12 471 LEU A C 1
ATOM 3706 O O . LEU A 1 471 ? 29.195 -8.709 -0.167 1.00 87.12 471 LEU A O 1
ATOM 3710 N N . THR A 1 472 ? 28.708 -8.315 1.988 1.00 88.81 472 THR A N 1
ATOM 3711 C CA . THR A 1 472 ? 29.837 -9.103 2.501 1.00 88.81 472 THR A CA 1
ATOM 3712 C C . THR A 1 472 ? 29.618 -10.601 2.238 1.00 88.81 472 THR A C 1
ATOM 3714 O O . THR A 1 472 ? 28.467 -11.046 2.184 1.00 88.81 472 THR A O 1
ATOM 3717 N N . PRO A 1 473 ? 30.681 -11.426 2.157 1.00 87.12 473 PRO A N 1
ATOM 3718 C CA . PRO A 1 473 ? 30.537 -12.872 1.964 1.00 87.12 473 PRO A CA 1
ATOM 3719 C C . PRO A 1 473 ? 29.634 -13.552 3.006 1.00 87.12 473 PRO A C 1
ATOM 3721 O O . PRO A 1 473 ? 28.822 -14.407 2.661 1.00 87.12 473 PRO A O 1
ATOM 3724 N N . SER A 1 474 ? 29.699 -13.119 4.271 1.00 87.50 474 SER A N 1
ATOM 3725 C CA . SER A 1 474 ? 28.833 -13.638 5.339 1.00 87.50 474 SER A CA 1
ATOM 3726 C C . SER A 1 474 ? 27.353 -13.307 5.125 1.00 87.50 474 SER A C 1
ATOM 3728 O O . SER A 1 474 ? 26.483 -14.134 5.396 1.00 87.50 474 SER A O 1
ATOM 3730 N N . VAL A 1 475 ? 27.049 -12.112 4.611 1.00 87.62 475 VAL A N 1
ATOM 3731 C CA . VAL A 1 475 ? 25.678 -11.711 4.271 1.00 87.62 475 VAL A CA 1
ATOM 3732 C C . VAL A 1 475 ? 25.173 -12.517 3.076 1.00 87.62 475 VAL A C 1
ATOM 3734 O O . VAL A 1 475 ? 24.045 -13.007 3.113 1.00 87.62 475 VAL A O 1
ATOM 3737 N N . GLN A 1 476 ? 26.008 -12.711 2.052 1.00 86.56 476 GLN A N 1
ATOM 3738 C CA . GLN A 1 476 ? 25.670 -13.527 0.883 1.00 86.56 476 GLN A CA 1
ATOM 3739 C C . GLN A 1 476 ? 25.319 -14.970 1.281 1.00 86.56 476 GLN A C 1
ATOM 3741 O O . GLN A 1 476 ? 24.287 -15.500 0.863 1.00 86.56 476 GLN A O 1
ATOM 3746 N N . GLU A 1 477 ? 26.126 -15.581 2.151 1.00 84.06 477 GLU A N 1
ATOM 3747 C CA . GLU A 1 477 ? 25.869 -16.922 2.681 1.00 84.06 477 GLU A CA 1
ATOM 3748 C C . GLU A 1 477 ? 24.553 -16.981 3.474 1.00 84.06 477 GLU A C 1
ATOM 3750 O O . GLU A 1 477 ? 23.751 -17.902 3.300 1.00 84.06 477 GLU A O 1
ATOM 3755 N N . ARG A 1 478 ? 24.280 -15.978 4.317 1.00 85.81 478 ARG A N 1
ATOM 3756 C CA . ARG A 1 478 ? 23.036 -15.905 5.096 1.00 85.81 478 ARG A CA 1
ATOM 3757 C C . ARG A 1 478 ? 21.799 -15.813 4.205 1.00 85.81 478 ARG A C 1
ATOM 3759 O O . ARG A 1 478 ? 20.823 -16.522 4.448 1.00 85.81 478 ARG A O 1
ATOM 3766 N N . VAL A 1 479 ? 21.839 -14.967 3.177 1.00 84.50 479 VAL A N 1
ATOM 3767 C CA . VAL A 1 479 ? 20.752 -14.824 2.198 1.00 84.50 479 VAL A CA 1
ATOM 3768 C C . VAL A 1 479 ? 20.513 -16.138 1.463 1.00 84.50 479 VAL A C 1
ATOM 3770 O O . VAL A 1 479 ? 19.372 -16.595 1.387 1.00 84.50 479 VAL A O 1
ATOM 3773 N N . MET A 1 480 ? 21.581 -16.788 0.993 1.00 80.00 480 MET A N 1
ATOM 3774 C CA . MET A 1 480 ? 21.487 -18.089 0.333 1.00 80.00 480 MET A CA 1
ATOM 3775 C C . MET A 1 480 ? 20.822 -19.126 1.243 1.00 80.00 480 MET A C 1
ATOM 3777 O O . MET A 1 480 ? 19.846 -19.759 0.844 1.00 80.00 480 MET A O 1
ATOM 3781 N N . ARG A 1 481 ? 21.285 -19.251 2.494 1.00 79.44 481 ARG A N 1
ATOM 3782 C CA . ARG A 1 481 ? 20.699 -20.170 3.481 1.00 79.44 481 ARG A CA 1
ATOM 3783 C C . ARG A 1 481 ? 19.226 -19.853 3.744 1.00 79.44 481 ARG A C 1
ATOM 3785 O O . ARG A 1 481 ? 18.425 -20.774 3.888 1.00 79.44 481 ARG A O 1
ATOM 3792 N N . ALA A 1 482 ? 18.847 -18.577 3.800 1.00 81.44 482 ALA A N 1
ATOM 3793 C CA . ALA A 1 482 ? 17.455 -18.180 3.992 1.00 81.44 482 ALA A CA 1
ATOM 3794 C C . ALA A 1 482 ? 16.565 -18.607 2.815 1.00 81.44 482 ALA A C 1
ATOM 3796 O O . ALA A 1 482 ? 15.514 -19.208 3.034 1.00 81.44 482 ALA A O 1
ATOM 3797 N N . MET A 1 483 ? 17.016 -18.377 1.579 1.00 78.06 483 MET A N 1
ATOM 3798 C CA . MET A 1 483 ? 16.301 -18.794 0.370 1.00 78.06 483 MET A CA 1
ATOM 3799 C C . MET A 1 483 ? 16.205 -20.317 0.256 1.00 78.06 483 MET A C 1
ATOM 3801 O O . MET A 1 483 ? 15.128 -20.840 -0.011 1.00 78.06 483 MET A O 1
ATOM 3805 N N . GLN A 1 484 ? 17.292 -21.043 0.529 1.00 75.50 484 GLN A N 1
ATOM 3806 C CA . GLN A 1 484 ? 17.295 -22.509 0.551 1.00 75.50 484 GLN A CA 1
ATOM 3807 C C . GLN A 1 484 ? 16.291 -23.063 1.564 1.00 75.50 484 GLN A C 1
ATOM 3809 O O . GLN A 1 484 ? 15.521 -23.966 1.243 1.00 75.50 484 GLN A O 1
ATOM 3814 N N . ARG A 1 485 ? 16.259 -22.498 2.779 1.00 76.69 485 ARG A N 1
ATOM 3815 C CA . ARG A 1 485 ? 15.287 -22.898 3.804 1.00 76.69 485 ARG A CA 1
ATOM 3816 C C . ARG A 1 485 ? 13.861 -22.621 3.351 1.00 76.69 485 ARG A C 1
ATOM 3818 O O . ARG A 1 485 ? 13.030 -23.499 3.519 1.00 76.69 485 ARG A O 1
ATOM 3825 N N . ALA A 1 486 ? 13.596 -21.454 2.767 1.00 75.94 486 ALA A N 1
ATOM 3826 C CA . ALA A 1 486 ? 12.274 -21.090 2.267 1.00 75.94 486 ALA A CA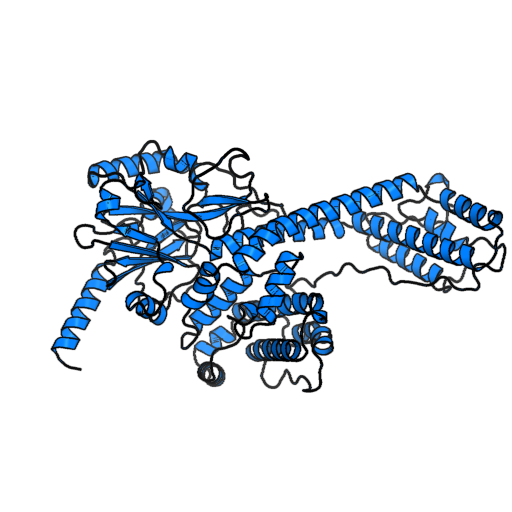 1
ATOM 3827 C C . ALA A 1 486 ? 11.788 -22.045 1.162 1.00 75.94 486 ALA A C 1
ATOM 3829 O O . ALA A 1 486 ? 10.681 -22.565 1.244 1.00 75.94 486 ALA A O 1
ATOM 3830 N N . ILE A 1 487 ? 12.641 -22.355 0.182 1.00 71.19 487 ILE A N 1
ATOM 3831 C CA . ILE A 1 487 ? 12.347 -23.335 -0.878 1.00 71.19 487 ILE A CA 1
ATOM 3832 C C . ILE A 1 487 ? 12.100 -24.725 -0.285 1.00 71.19 487 ILE A C 1
ATOM 3834 O O . ILE A 1 487 ? 11.154 -25.406 -0.677 1.00 71.19 487 ILE A O 1
ATOM 3838 N N . GLY A 1 488 ? 12.905 -25.138 0.696 1.00 71.75 488 GLY A N 1
ATOM 3839 C CA . GLY A 1 488 ? 12.739 -26.413 1.396 1.00 71.75 488 GLY A CA 1
ATOM 3840 C C . GLY A 1 488 ? 11.418 -26.550 2.165 1.00 71.75 488 GLY A C 1
ATOM 3841 O O . GLY A 1 488 ? 11.064 -27.660 2.543 1.00 71.75 488 GLY A O 1
ATOM 3842 N N . LEU A 1 489 ? 10.675 -25.459 2.405 1.00 70.62 489 LEU A N 1
ATOM 3843 C CA . LEU A 1 489 ? 9.333 -25.518 3.009 1.00 70.62 489 LEU A CA 1
ATOM 3844 C C . LEU A 1 489 ? 8.256 -25.941 2.016 1.00 70.62 489 LEU A C 1
ATOM 3846 O O . LEU A 1 489 ? 7.222 -26.461 2.424 1.00 70.62 489 LEU A O 1
ATOM 3850 N N . ILE A 1 490 ? 8.478 -25.652 0.736 1.00 70.19 490 ILE A N 1
ATOM 3851 C CA . ILE A 1 490 ? 7.483 -25.805 -0.327 1.00 70.19 490 ILE A CA 1
ATOM 3852 C C . ILE A 1 490 ? 7.860 -26.906 -1.328 1.00 70.19 490 ILE A C 1
ATOM 3854 O O . ILE A 1 490 ? 7.078 -27.199 -2.227 1.00 70.19 490 ILE A O 1
ATOM 3858 N N . THR A 1 491 ? 9.035 -27.518 -1.162 1.00 66.69 491 THR A N 1
ATOM 3859 C CA . THR A 1 491 ? 9.544 -28.656 -1.942 1.00 66.69 491 THR A CA 1
ATOM 3860 C C . THR A 1 491 ? 9.704 -29.887 -1.047 1.00 66.69 491 THR A C 1
ATOM 3862 O O . THR A 1 491 ? 9.827 -29.763 0.172 1.00 66.69 491 THR A O 1
ATOM 3865 N N . ASP A 1 492 ? 9.713 -31.087 -1.636 1.00 58.19 492 ASP A N 1
ATOM 3866 C CA . ASP A 1 492 ? 10.067 -32.305 -0.899 1.00 58.19 492 ASP A CA 1
ATOM 3867 C C . ASP A 1 492 ? 11.529 -32.196 -0.400 1.00 58.19 492 ASP A C 1
ATOM 3869 O O . ASP A 1 492 ? 12.418 -31.880 -1.203 1.00 58.19 492 ASP A O 1
ATOM 3873 N N . PRO A 1 493 ? 11.821 -32.457 0.892 1.00 48.12 493 PRO A N 1
ATOM 3874 C CA . PRO A 1 493 ? 13.176 -32.383 1.448 1.00 48.12 493 PRO A CA 1
ATOM 3875 C C . PRO A 1 493 ? 14.213 -33.274 0.736 1.00 48.12 493 PRO A C 1
ATOM 3877 O O . PRO A 1 493 ? 15.413 -33.051 0.908 1.00 48.12 493 PRO A O 1
ATOM 3880 N N . HIS A 1 494 ? 13.794 -34.253 -0.071 1.00 44.84 494 HIS A N 1
ATOM 3881 C CA . HIS A 1 494 ? 14.681 -35.092 -0.880 1.00 44.84 494 HIS A CA 1
ATOM 3882 C C . HIS A 1 494 ? 14.961 -34.555 -2.297 1.00 44.84 494 HIS A C 1
ATOM 3884 O O . HIS A 1 494 ? 15.859 -35.069 -2.961 1.00 44.84 494 HIS A O 1
ATOM 3890 N N . MET A 1 495 ? 14.251 -33.516 -2.754 1.00 44.94 495 MET A N 1
ATOM 3891 C CA . MET A 1 495 ? 14.292 -33.035 -4.147 1.00 44.94 495 MET A CA 1
ATOM 3892 C C . MET A 1 495 ? 15.213 -31.827 -4.383 1.00 44.94 495 MET A C 1
ATOM 3894 O O . MET A 1 495 ? 15.586 -31.558 -5.523 1.00 44.94 495 MET A O 1
ATOM 3898 N N . VAL A 1 496 ? 15.635 -31.109 -3.333 1.00 52.75 496 VAL A N 1
ATOM 3899 C CA . VAL A 1 496 ? 16.514 -29.929 -3.455 1.00 52.75 496 VAL A CA 1
ATOM 3900 C C . VAL A 1 496 ? 17.824 -30.151 -2.697 1.00 52.75 496 VAL A C 1
ATOM 3902 O O . VAL A 1 496 ? 18.033 -29.657 -1.592 1.00 52.75 496 VAL A O 1
ATOM 3905 N N . GLN A 1 497 ? 18.731 -30.922 -3.297 1.00 53.38 497 GLN A N 1
ATOM 3906 C CA . GLN A 1 497 ? 20.123 -31.033 -2.849 1.00 53.38 497 GLN A CA 1
ATOM 3907 C C . GLN A 1 497 ? 20.958 -30.009 -3.627 1.00 53.38 497 GLN A C 1
ATOM 3909 O O . GLN A 1 497 ? 21.435 -30.285 -4.724 1.00 53.38 497 GLN A O 1
ATOM 3914 N N . ILE A 1 498 ? 21.107 -28.800 -3.087 1.00 55.88 498 ILE A N 1
ATOM 3915 C CA . ILE A 1 498 ? 22.062 -27.825 -3.632 1.00 55.88 498 ILE A CA 1
ATOM 3916 C C . ILE A 1 498 ? 23.426 -28.145 -3.030 1.00 55.88 498 ILE A C 1
ATOM 3918 O O . ILE A 1 498 ? 23.541 -28.269 -1.809 1.00 55.88 498 ILE A O 1
ATOM 3922 N N . SER A 1 499 ? 24.446 -28.296 -3.880 1.00 58.47 499 SER A N 1
ATOM 3923 C CA . SER A 1 499 ? 25.808 -28.572 -3.417 1.00 58.47 499 SER A CA 1
ATOM 3924 C C . SER A 1 499 ? 26.248 -27.494 -2.413 1.00 58.47 499 SER A C 1
ATOM 3926 O O . SER A 1 499 ? 26.076 -26.308 -2.723 1.00 58.47 499 SER A O 1
ATOM 3928 N N . PRO A 1 500 ? 26.836 -27.866 -1.258 1.00 54.62 500 PRO A N 1
ATOM 3929 C CA . PRO A 1 500 ? 27.362 -26.921 -0.271 1.00 54.62 500 PRO A CA 1
ATOM 3930 C C . PRO A 1 500 ? 28.351 -25.900 -0.852 1.00 54.62 500 PRO A C 1
ATOM 3932 O O . PRO A 1 500 ? 28.483 -24.808 -0.308 1.00 54.62 500 PRO A O 1
ATOM 3935 N N . ASP A 1 501 ? 28.999 -26.235 -1.972 1.00 58.97 501 ASP A N 1
ATOM 3936 C CA . ASP A 1 501 ? 30.007 -25.402 -2.639 1.00 58.97 501 ASP A CA 1
ATOM 3937 C C . ASP A 1 501 ? 29.408 -24.410 -3.658 1.00 58.97 501 ASP A C 1
ATOM 3939 O O . ASP A 1 501 ? 30.134 -23.685 -4.341 1.00 58.97 501 ASP A O 1
ATOM 3943 N N . THR A 1 502 ? 28.080 -24.370 -3.805 1.00 67.00 502 THR A N 1
ATOM 3944 C CA . THR A 1 502 ? 27.418 -23.475 -4.764 1.00 67.00 502 THR A CA 1
ATOM 3945 C C . THR A 1 502 ? 27.440 -22.042 -4.236 1.00 67.00 502 THR A C 1
ATOM 3947 O O . THR A 1 502 ? 26.724 -21.723 -3.294 1.00 67.00 502 THR A O 1
ATOM 3950 N N . GLY A 1 503 ? 28.226 -21.158 -4.855 1.00 68.69 503 GLY A N 1
ATOM 3951 C CA . GLY A 1 503 ? 28.207 -19.721 -4.553 1.00 68.69 503 GLY A CA 1
ATOM 3952 C C . GLY A 1 503 ? 26.849 -19.065 -4.850 1.00 68.69 503 GLY A C 1
ATOM 3953 O O . GLY A 1 503 ? 26.056 -19.588 -5.634 1.00 68.69 503 GLY A O 1
ATOM 3954 N N . LEU A 1 504 ? 26.573 -17.903 -4.236 1.00 70.81 504 LEU A N 1
ATOM 3955 C CA . LEU A 1 504 ? 25.271 -17.221 -4.342 1.00 70.81 504 LEU A CA 1
ATOM 3956 C C . LEU A 1 504 ? 24.901 -16.948 -5.800 1.00 70.81 504 LEU A C 1
ATOM 3958 O O . LEU A 1 504 ? 23.795 -17.264 -6.214 1.00 70.81 504 LEU A O 1
ATOM 3962 N N . GLU A 1 505 ? 25.850 -16.464 -6.594 1.00 71.00 505 GLU A N 1
ATOM 3963 C CA . GLU A 1 505 ? 25.672 -16.195 -8.022 1.00 71.00 505 GLU A CA 1
ATOM 3964 C C . GLU A 1 505 ? 25.246 -17.442 -8.820 1.00 71.00 505 GLU A C 1
ATOM 3966 O O . GLU A 1 505 ? 24.260 -17.404 -9.559 1.00 71.00 505 GLU A O 1
ATOM 3971 N N . ALA A 1 506 ? 25.912 -18.581 -8.602 1.00 74.56 506 ALA A N 1
ATOM 3972 C CA . ALA A 1 506 ? 25.565 -19.849 -9.246 1.00 74.56 506 ALA A CA 1
ATOM 3973 C C . ALA A 1 506 ? 24.199 -20.387 -8.782 1.00 74.56 506 ALA A C 1
ATOM 3975 O O . ALA A 1 506 ? 23.450 -20.965 -9.573 1.00 74.56 506 ALA A O 1
ATOM 3976 N N . PHE A 1 507 ? 23.847 -20.176 -7.511 1.00 71.12 507 PHE A N 1
ATOM 3977 C CA . PHE A 1 507 ? 22.519 -20.496 -6.995 1.00 71.12 507 PHE A CA 1
ATOM 3978 C C . PHE A 1 507 ? 21.440 -19.632 -7.669 1.00 71.12 507 PHE A C 1
ATOM 3980 O O . PHE A 1 507 ? 20.419 -20.164 -8.105 1.00 71.12 507 PHE A O 1
ATOM 3987 N N . MET A 1 508 ? 21.690 -18.330 -7.847 1.00 72.12 508 MET A N 1
ATOM 3988 C CA . MET A 1 508 ? 20.751 -17.413 -8.503 1.00 72.12 508 MET A CA 1
ATOM 3989 C C . MET A 1 508 ? 20.519 -17.749 -9.970 1.00 72.12 508 MET A C 1
ATOM 3991 O O . MET A 1 508 ? 19.371 -17.726 -10.416 1.00 72.12 508 MET A O 1
ATOM 3995 N N . ALA A 1 509 ? 21.579 -18.102 -10.699 1.00 72.50 509 ALA A N 1
ATOM 3996 C CA . ALA A 1 509 ? 21.488 -18.487 -12.105 1.00 72.50 509 ALA A CA 1
ATOM 3997 C C . ALA A 1 509 ? 20.599 -19.727 -12.313 1.00 72.50 509 ALA A C 1
ATOM 3999 O O . ALA A 1 509 ? 19.845 -19.803 -13.280 1.00 72.50 509 ALA A O 1
ATOM 4000 N N . ASN A 1 510 ? 20.631 -20.675 -11.373 1.00 71.06 510 ASN A N 1
ATOM 4001 C CA . ASN A 1 510 ? 19.866 -21.922 -11.456 1.00 71.06 510 ASN A CA 1
ATOM 4002 C C . ASN A 1 510 ? 18.479 -21.849 -10.792 1.00 71.06 510 ASN A C 1
ATOM 4004 O O . ASN A 1 510 ? 17.673 -22.769 -10.941 1.00 71.06 510 ASN A O 1
ATOM 4008 N N . TYR A 1 511 ? 18.173 -20.767 -10.072 1.00 70.81 511 TYR A N 1
ATOM 4009 C CA . TYR A 1 511 ? 16.957 -20.637 -9.268 1.00 70.81 511 TYR A CA 1
ATOM 4010 C C . TYR A 1 511 ? 15.666 -20.745 -10.099 1.00 70.81 511 TYR A C 1
ATOM 4012 O O . TYR A 1 511 ? 14.716 -21.402 -9.682 1.00 70.81 511 TYR A O 1
ATOM 4020 N N . GLN A 1 512 ? 15.617 -20.143 -11.295 1.00 67.88 512 GLN A N 1
ATOM 4021 C CA . GLN A 1 512 ? 14.440 -20.245 -12.174 1.00 67.88 512 GLN A CA 1
ATOM 4022 C C . GLN A 1 512 ? 14.209 -21.674 -12.665 1.00 67.88 512 GLN A C 1
ATOM 4024 O O . GLN A 1 512 ? 13.075 -22.148 -12.657 1.00 67.88 512 GLN A O 1
ATOM 4029 N N . THR A 1 513 ? 15.276 -22.373 -13.053 1.00 70.62 513 THR A N 1
ATOM 4030 C CA . THR A 1 513 ? 15.215 -23.787 -13.436 1.00 70.62 513 THR A CA 1
ATOM 4031 C C . THR A 1 513 ? 14.699 -24.630 -12.278 1.00 70.62 513 THR A C 1
ATOM 4033 O O . THR A 1 513 ? 13.833 -25.480 -12.472 1.00 70.62 513 THR A O 1
ATOM 4036 N N . LEU A 1 514 ? 15.170 -24.351 -11.060 1.00 67.38 514 LEU A N 1
ATOM 4037 C CA . LEU A 1 514 ? 14.728 -25.036 -9.853 1.00 67.38 514 LEU A CA 1
ATOM 4038 C C . LEU A 1 514 ? 13.236 -24.816 -9.570 1.00 67.38 514 LEU A C 1
ATOM 4040 O O . LEU A 1 514 ? 12.548 -25.769 -9.213 1.00 67.38 514 LEU A O 1
ATOM 4044 N N . LEU A 1 515 ? 12.722 -23.601 -9.773 1.00 68.25 515 LEU A N 1
ATOM 4045 C CA . LEU A 1 515 ? 11.288 -23.334 -9.663 1.00 68.25 515 LEU A CA 1
ATOM 4046 C C . LEU A 1 515 ? 10.483 -24.066 -10.744 1.00 68.25 515 LEU A C 1
ATOM 4048 O O . LEU A 1 515 ? 9.550 -24.786 -10.412 1.00 68.25 515 LEU A O 1
ATOM 4052 N N . LYS A 1 516 ? 10.872 -23.941 -12.019 1.00 68.38 516 LYS A N 1
ATOM 4053 C CA . LYS A 1 516 ? 10.167 -24.580 -13.145 1.00 68.38 516 LYS A CA 1
ATOM 4054 C C . LYS A 1 516 ? 10.137 -26.106 -13.037 1.00 68.38 516 LYS A C 1
ATOM 4056 O O . LYS A 1 516 ? 9.144 -26.714 -13.396 1.00 68.38 516 LYS A O 1
ATOM 4061 N N . THR A 1 517 ? 11.213 -26.718 -12.542 1.00 66.69 517 THR A N 1
ATOM 4062 C CA . THR A 1 517 ? 11.318 -28.184 -12.420 1.00 66.69 517 THR A CA 1
ATOM 4063 C C . THR A 1 517 ? 10.447 -28.742 -11.293 1.00 66.69 517 THR A C 1
ATOM 4065 O O . THR A 1 517 ? 10.019 -29.887 -11.363 1.00 66.69 517 THR A O 1
ATOM 4068 N N . ASN A 1 518 ? 10.209 -27.958 -10.236 1.00 62.78 518 ASN A N 1
ATOM 4069 C CA . ASN A 1 518 ? 9.531 -28.438 -9.028 1.00 62.78 518 ASN A CA 1
ATOM 4070 C C . ASN A 1 518 ? 8.091 -27.930 -8.881 1.00 62.78 518 ASN A C 1
ATOM 4072 O O . ASN A 1 518 ? 7.390 -28.358 -7.965 1.00 62.78 518 ASN A O 1
ATOM 4076 N N . PHE A 1 519 ? 7.648 -27.013 -9.743 1.00 67.25 519 PHE A N 1
ATOM 4077 C CA . PHE A 1 519 ? 6.339 -26.385 -9.631 1.00 67.25 519 PHE A CA 1
ATOM 4078 C C . PHE A 1 519 ? 5.747 -26.071 -11.012 1.00 67.25 519 PHE A C 1
ATOM 4080 O O . PHE A 1 519 ? 6.004 -25.013 -11.593 1.00 67.25 519 PHE A O 1
ATOM 4087 N N . ASP A 1 520 ? 4.891 -26.968 -11.500 1.00 57.50 520 ASP A N 1
ATOM 4088 C CA . ASP A 1 520 ? 4.218 -26.833 -12.800 1.00 57.50 520 ASP A CA 1
ATOM 4089 C C . ASP A 1 520 ? 3.231 -25.643 -12.849 1.00 57.50 520 ASP A C 1
ATOM 4091 O O . ASP A 1 520 ? 3.007 -25.050 -13.903 1.00 57.50 520 ASP A O 1
ATOM 4095 N N . ASP A 1 521 ? 2.701 -25.219 -11.694 1.00 54.12 521 ASP A N 1
ATOM 4096 C CA . ASP A 1 521 ? 1.699 -24.146 -11.576 1.00 54.12 521 ASP A CA 1
ATOM 4097 C C . ASP A 1 521 ? 2.289 -22.712 -11.621 1.00 54.12 521 ASP A C 1
ATOM 4099 O O . ASP A 1 521 ? 1.547 -21.732 -11.534 1.00 54.12 521 ASP A O 1
ATOM 4103 N N . ILE A 1 522 ? 3.618 -22.546 -11.738 1.00 52.44 522 ILE A N 1
ATOM 4104 C CA . ILE A 1 522 ? 4.303 -21.229 -11.693 1.00 52.44 522 ILE A CA 1
ATOM 4105 C C . ILE A 1 522 ? 4.251 -20.472 -13.033 1.00 52.44 522 ILE A C 1
ATOM 4107 O O . ILE A 1 522 ? 4.682 -19.321 -13.104 1.00 52.44 522 ILE A O 1
ATOM 4111 N N . ALA A 1 523 ? 3.663 -21.039 -14.090 1.00 44.34 523 ALA A N 1
ATOM 4112 C CA . ALA A 1 523 ? 3.562 -20.396 -15.409 1.00 44.34 523 ALA A CA 1
ATOM 4113 C C . ALA A 1 523 ? 2.933 -18.976 -15.397 1.00 44.34 523 ALA A C 1
ATOM 4115 O O . ALA A 1 523 ? 3.054 -18.244 -16.377 1.00 44.34 523 ALA A O 1
ATOM 4116 N N . CYS A 1 524 ? 2.297 -18.566 -14.293 1.00 39.06 524 CYS A N 1
ATOM 4117 C CA . CYS A 1 524 ? 1.722 -17.237 -14.084 1.00 39.06 524 CYS A CA 1
ATOM 4118 C C . CYS A 1 524 ? 2.659 -16.184 -13.460 1.00 39.06 524 CYS A C 1
ATOM 4120 O O . CYS A 1 524 ? 2.226 -15.040 -13.329 1.00 39.06 524 CYS A O 1
ATOM 4122 N N . ILE A 1 525 ? 3.895 -16.507 -13.054 1.00 45.03 525 ILE A N 1
ATOM 4123 C CA . ILE A 1 525 ? 4.819 -15.490 -12.521 1.00 45.03 525 ILE A CA 1
ATOM 4124 C C . ILE A 1 525 ? 5.666 -14.931 -13.674 1.00 45.03 525 ILE A C 1
ATOM 4126 O O . ILE A 1 525 ? 6.473 -15.677 -14.233 1.00 45.03 525 ILE A O 1
ATOM 4130 N N . PRO A 1 526 ? 5.515 -13.642 -14.044 1.00 41.53 526 PRO A N 1
ATOM 4131 C CA . PRO A 1 526 ? 6.249 -13.062 -15.163 1.00 41.53 526 PRO A CA 1
ATOM 4132 C C . PRO A 1 526 ? 7.759 -13.195 -14.947 1.00 41.53 526 PRO A C 1
ATOM 4134 O O . PRO A 1 526 ? 8.273 -12.886 -13.866 1.00 41.53 526 PRO A O 1
ATOM 4137 N N . GLU A 1 527 ? 8.484 -13.642 -15.973 1.00 40.09 527 GLU A N 1
ATOM 4138 C CA . GLU A 1 527 ? 9.940 -13.539 -15.954 1.00 40.09 527 GLU A CA 1
ATOM 4139 C C . GLU A 1 527 ? 10.344 -12.059 -15.957 1.00 40.09 527 GLU A C 1
ATOM 4141 O O . GLU A 1 527 ? 9.754 -11.264 -16.698 1.00 40.09 527 GLU A O 1
ATOM 4146 N N . PRO A 1 528 ? 11.347 -11.663 -15.157 1.00 38.28 528 PRO A N 1
ATOM 4147 C CA . PRO A 1 528 ? 11.906 -10.330 -15.266 1.00 38.28 528 PRO A CA 1
ATOM 4148 C C . PRO A 1 528 ? 12.536 -10.189 -16.651 1.00 38.28 528 PRO A C 1
ATOM 4150 O O . PRO A 1 528 ? 13.546 -10.818 -16.962 1.00 38.28 528 PRO A O 1
ATOM 4153 N N . GLN A 1 529 ? 11.929 -9.355 -17.491 1.00 40.38 529 GLN A N 1
ATOM 4154 C CA . GLN A 1 529 ? 12.554 -8.916 -18.726 1.00 40.38 529 GLN A CA 1
ATOM 4155 C C . GLN A 1 529 ? 13.620 -7.892 -18.350 1.00 40.38 529 GLN A C 1
ATOM 4157 O O . GLN A 1 529 ? 13.322 -6.743 -18.034 1.00 40.38 529 GLN A O 1
ATOM 4162 N N . THR A 1 530 ? 14.872 -8.335 -18.322 1.00 35.47 530 THR A N 1
ATOM 4163 C CA . THR A 1 530 ? 16.020 -7.433 -18.284 1.00 35.47 530 THR A CA 1
ATOM 4164 C C . THR A 1 530 ? 16.015 -6.594 -19.557 1.00 35.47 530 THR A C 1
ATOM 4166 O O . THR A 1 530 ? 15.763 -7.148 -20.630 1.00 35.47 530 THR A O 1
ATOM 4169 N N . ASP A 1 531 ? 16.339 -5.301 -19.460 1.00 35.16 531 ASP A N 1
ATOM 4170 C CA . ASP A 1 531 ? 16.885 -4.561 -20.603 1.00 35.16 531 ASP A CA 1
ATOM 4171 C C . ASP A 1 531 ? 17.992 -5.456 -21.176 1.00 35.16 531 ASP A C 1
ATOM 4173 O O . ASP A 1 531 ? 18.970 -5.722 -20.482 1.00 35.16 531 ASP A O 1
ATOM 4177 N N . ILE A 1 532 ? 17.790 -6.047 -22.358 1.00 34.25 532 ILE A N 1
ATOM 4178 C CA . ILE A 1 532 ? 18.824 -6.849 -23.015 1.00 34.25 532 ILE A CA 1
ATOM 4179 C C . ILE A 1 532 ? 19.723 -5.818 -23.692 1.00 34.25 532 ILE A C 1
ATOM 4181 O O . ILE A 1 532 ? 19.324 -5.300 -24.739 1.00 34.25 532 ILE A O 1
ATOM 4185 N N . PRO A 1 533 ? 20.892 -5.459 -23.127 1.00 37.62 533 PRO A N 1
ATOM 4186 C CA . PRO A 1 533 ? 21.835 -4.655 -23.878 1.00 37.62 533 PRO A CA 1
ATOM 4187 C C . PRO A 1 533 ? 22.203 -5.427 -25.144 1.00 37.62 533 PRO A C 1
ATOM 4189 O O . PRO A 1 533 ? 22.413 -6.644 -25.104 1.00 37.62 533 PRO A O 1
ATOM 4192 N N . LEU A 1 534 ? 22.295 -4.723 -26.273 1.00 41.94 534 LEU A N 1
ATOM 4193 C CA . LEU A 1 534 ? 22.905 -5.308 -27.460 1.00 41.94 534 LEU A CA 1
ATOM 4194 C C . LEU A 1 534 ? 24.313 -5.800 -27.075 1.00 41.94 534 LEU A C 1
ATOM 4196 O O . LEU A 1 534 ? 25.054 -5.063 -26.415 1.00 41.94 534 LEU A O 1
ATOM 4200 N N . PRO A 1 535 ? 24.700 -7.035 -27.441 1.00 38.41 535 PRO A N 1
ATOM 4201 C CA . PRO A 1 535 ? 26.048 -7.514 -27.181 1.00 38.41 535 PRO A CA 1
ATOM 4202 C C . PRO A 1 535 ? 27.065 -6.543 -27.795 1.00 38.41 535 PRO A C 1
ATOM 4204 O O . PRO A 1 535 ? 26.896 -6.076 -28.921 1.00 38.41 535 PRO A O 1
ATOM 4207 N N . VAL A 1 536 ? 28.129 -6.228 -27.052 1.00 41.69 536 VAL A N 1
ATOM 4208 C CA . VAL A 1 536 ? 29.234 -5.392 -27.542 1.00 41.69 536 VAL A CA 1
ATOM 4209 C C . VAL A 1 536 ? 30.004 -6.191 -28.595 1.00 41.69 536 VAL A C 1
ATOM 4211 O O . VAL A 1 536 ? 30.925 -6.941 -28.270 1.00 41.69 536 VAL A O 1
ATOM 4214 N N . VAL A 1 537 ? 29.605 -6.074 -29.861 1.00 46.94 537 VAL A N 1
ATOM 4215 C CA . VAL A 1 537 ? 30.273 -6.755 -30.976 1.00 46.94 537 VAL A CA 1
ATOM 4216 C C . VAL A 1 537 ? 31.366 -5.853 -31.548 1.00 46.94 537 VAL A C 1
ATOM 4218 O O . VAL A 1 537 ? 31.126 -4.692 -31.874 1.00 46.94 537 VAL A O 1
ATOM 4221 N N . ARG A 1 538 ? 32.591 -6.378 -31.659 1.00 47.44 538 ARG A N 1
ATOM 4222 C CA . ARG A 1 538 ? 33.741 -5.658 -32.222 1.00 47.44 538 ARG A CA 1
ATOM 4223 C C . ARG A 1 538 ? 33.765 -5.836 -33.736 1.00 47.44 538 ARG A C 1
ATOM 4225 O O . ARG A 1 538 ? 33.783 -6.963 -34.209 1.00 47.44 538 ARG A O 1
ATOM 4232 N N . ILE A 1 539 ? 33.856 -4.736 -34.483 1.00 50.59 539 ILE A N 1
ATOM 4233 C CA . ILE A 1 539 ? 34.087 -4.771 -35.937 1.00 50.59 539 ILE A CA 1
ATOM 4234 C C . ILE A 1 539 ? 35.394 -5.564 -36.209 1.00 50.59 539 ILE A C 1
ATOM 4236 O O . ILE A 1 539 ? 36.389 -5.360 -35.505 1.00 50.59 539 ILE A O 1
ATOM 4240 N N . SER A 1 540 ? 35.460 -6.408 -37.242 1.00 47.59 540 SER A N 1
ATOM 4241 C CA . SER A 1 540 ? 36.692 -7.120 -37.657 1.00 47.59 540 SER A CA 1
ATOM 4242 C C . SER A 1 540 ? 37.785 -6.160 -38.175 1.00 47.59 540 SER A C 1
ATOM 4244 O O . SER A 1 540 ? 37.492 -5.109 -38.751 1.00 47.59 540 SER A O 1
ATOM 4246 N N . SER A 1 541 ? 39.069 -6.468 -37.947 1.00 41.59 541 SER A N 1
ATOM 4247 C CA . SER A 1 541 ? 40.220 -5.648 -38.388 1.00 41.59 541 SER A CA 1
ATOM 4248 C C . SER A 1 541 ? 40.432 -5.649 -39.910 1.00 41.59 541 SER A C 1
ATOM 4250 O O . SER A 1 541 ? 41.079 -4.742 -40.426 1.00 41.59 541 SER A O 1
ATOM 4252 N N . ALA A 1 542 ? 39.854 -6.614 -40.634 1.00 43.09 542 ALA A N 1
ATOM 4253 C CA . ALA A 1 542 ? 39.916 -6.689 -42.097 1.00 43.09 542 ALA A CA 1
ATOM 4254 C C . ALA A 1 542 ? 39.048 -5.622 -42.805 1.00 43.09 542 ALA A C 1
ATOM 4256 O O . ALA A 1 542 ? 39.248 -5.343 -43.981 1.00 43.09 542 ALA A O 1
ATOM 4257 N N . MET A 1 543 ? 38.124 -4.973 -42.083 1.00 47.34 543 MET A N 1
ATOM 4258 C CA . MET A 1 543 ? 37.077 -4.106 -42.651 1.00 47.34 543 MET A CA 1
ATOM 4259 C C . MET A 1 543 ? 37.516 -2.688 -43.067 1.00 47.34 543 MET A C 1
ATOM 4261 O O . MET A 1 543 ? 36.686 -1.921 -43.547 1.00 47.34 543 MET A O 1
ATOM 4265 N N . LEU A 1 544 ? 38.779 -2.298 -42.859 1.00 46.41 544 LEU A N 1
ATOM 4266 C CA . LEU A 1 544 ? 39.269 -0.930 -43.132 1.00 46.41 544 LEU A CA 1
ATOM 4267 C C . LEU A 1 544 ? 40.492 -0.870 -44.056 1.00 46.41 544 LEU A C 1
ATOM 4269 O O . LEU A 1 544 ? 41.003 0.218 -44.314 1.00 46.41 544 LEU A O 1
ATOM 4273 N N . VAL A 1 545 ? 40.986 -2.019 -44.523 1.00 42.31 545 VAL A N 1
ATOM 4274 C CA . VAL A 1 545 ? 42.234 -2.093 -45.305 1.00 42.31 545 VAL A CA 1
ATOM 4275 C C . VAL A 1 545 ? 41.984 -1.915 -46.805 1.00 42.31 545 VAL A C 1
ATOM 4277 O O . VAL A 1 545 ? 42.884 -1.514 -47.538 1.00 42.31 545 VAL A O 1
ATOM 4280 N N . GLU A 1 546 ? 40.752 -2.112 -47.267 1.00 37.72 546 GLU A N 1
ATOM 4281 C CA . GLU A 1 546 ? 40.390 -1.922 -48.665 1.00 37.72 546 GLU A CA 1
ATOM 4282 C C . GLU A 1 546 ? 39.380 -0.776 -48.817 1.00 37.72 546 GLU A C 1
ATOM 4284 O O . GLU A 1 546 ? 38.461 -0.610 -48.020 1.00 37.72 546 GLU A O 1
ATOM 4289 N N . ASN A 1 547 ? 39.520 0.008 -49.887 1.00 41.22 547 ASN A N 1
ATOM 4290 C CA . ASN A 1 547 ? 38.558 1.020 -50.351 1.00 41.22 547 ASN A CA 1
ATOM 4291 C C . ASN A 1 547 ? 37.193 0.414 -50.778 1.00 41.22 547 ASN A C 1
ATOM 4293 O O . ASN A 1 547 ? 36.457 1.010 -51.570 1.00 41.22 547 ASN A O 1
ATOM 4297 N N . THR A 1 548 ? 36.849 -0.781 -50.299 1.00 42.69 548 THR A N 1
ATOM 4298 C CA . THR A 1 548 ? 35.618 -1.502 -50.602 1.00 42.69 548 THR A CA 1
ATOM 4299 C C . THR A 1 548 ? 34.495 -0.995 -49.692 1.00 42.69 548 THR A C 1
ATOM 4301 O O . THR A 1 548 ? 34.606 -1.020 -48.467 1.00 42.69 548 THR A O 1
ATOM 4304 N N . PRO A 1 549 ? 33.394 -0.476 -50.262 1.00 48.94 549 PRO A N 1
ATOM 4305 C CA . PRO A 1 549 ? 32.248 -0.031 -49.483 1.00 48.94 549 PRO A CA 1
ATOM 4306 C C . PRO A 1 549 ? 31.683 -1.204 -48.681 1.00 48.94 549 PRO A C 1
ATOM 4308 O O . PRO A 1 549 ? 31.417 -2.255 -49.259 1.00 48.94 549 PRO A O 1
ATOM 4311 N N . ASN A 1 550 ? 31.440 -1.032 -47.378 1.00 61.47 550 ASN A N 1
ATOM 4312 C CA . ASN A 1 550 ? 30.647 -2.002 -46.623 1.00 61.47 550 ASN A CA 1
ATOM 4313 C C . ASN A 1 550 ? 29.168 -1.872 -47.041 1.00 61.47 550 ASN A C 1
ATOM 4315 O O . ASN A 1 550 ? 28.340 -1.272 -46.353 1.00 61.47 550 ASN A O 1
ATOM 4319 N N . VAL A 1 551 ? 28.868 -2.383 -48.241 1.00 71.19 551 VAL A N 1
ATOM 4320 C CA . VAL A 1 551 ? 27.548 -2.365 -48.883 1.00 71.19 551 VAL A CA 1
ATOM 4321 C C . VAL A 1 551 ? 26.509 -3.010 -47.972 1.00 71.19 551 VAL A C 1
ATOM 4323 O O . VAL A 1 551 ? 25.365 -2.570 -47.974 1.00 71.19 551 VAL A O 1
ATOM 4326 N N . ALA A 1 552 ? 26.900 -3.997 -47.162 1.00 82.06 552 ALA A N 1
ATOM 4327 C CA . ALA A 1 552 ? 25.997 -4.705 -46.266 1.00 82.06 552 ALA A CA 1
ATOM 4328 C C . ALA A 1 552 ? 25.411 -3.783 -45.186 1.00 82.06 552 ALA A C 1
ATOM 4330 O O . ALA A 1 552 ? 24.195 -3.763 -45.008 1.00 82.06 552 ALA A O 1
ATOM 4331 N N . PHE A 1 553 ? 26.231 -2.950 -44.529 1.00 86.19 553 PHE A N 1
ATOM 4332 C CA . PHE A 1 553 ? 25.711 -1.991 -43.547 1.00 86.19 553 PHE A CA 1
ATOM 4333 C C . PHE A 1 553 ? 24.911 -0.860 -44.204 1.00 86.19 553 PHE A C 1
ATOM 4335 O O . PHE A 1 553 ? 23.889 -0.436 -43.679 1.00 86.19 553 PHE A O 1
ATOM 4342 N N . GLU A 1 554 ? 25.302 -0.404 -45.396 1.00 87.12 554 GLU A N 1
ATOM 4343 C CA . GLU A 1 554 ? 24.505 0.573 -46.151 1.00 87.12 554 GLU A CA 1
ATOM 4344 C C . GLU A 1 554 ? 23.140 0.016 -46.565 1.00 87.12 554 GLU A C 1
ATOM 4346 O O . GLU A 1 554 ? 22.143 0.731 -46.500 1.00 87.12 554 GLU A O 1
ATOM 4351 N N . VAL A 1 555 ? 23.076 -1.250 -46.992 1.00 88.00 555 VAL A N 1
ATOM 4352 C CA . VAL A 1 555 ? 21.814 -1.961 -47.244 1.00 88.00 555 VAL A CA 1
ATOM 4353 C C . VAL A 1 555 ? 21.012 -2.025 -45.950 1.00 88.00 555 VAL A C 1
ATOM 4355 O O . VAL A 1 555 ? 19.868 -1.581 -45.941 1.00 88.00 555 VAL A O 1
ATOM 4358 N N . TRP A 1 556 ? 21.625 -2.464 -44.850 1.00 92.62 556 TRP A N 1
ATOM 4359 C CA . TRP A 1 556 ? 20.980 -2.542 -43.541 1.00 92.62 556 TRP A CA 1
ATOM 4360 C C . TRP A 1 556 ? 20.372 -1.198 -43.102 1.00 92.62 556 TRP A C 1
ATOM 4362 O O . TRP A 1 556 ? 19.192 -1.145 -42.753 1.00 92.62 556 TRP A O 1
ATOM 4372 N N . LEU A 1 557 ? 21.118 -0.093 -43.229 1.00 92.25 557 LEU A N 1
ATOM 4373 C CA . LEU A 1 557 ? 20.649 1.264 -42.919 1.00 92.25 557 LEU A CA 1
ATOM 4374 C C . LEU A 1 557 ? 19.439 1.679 -43.760 1.00 92.25 557 LEU A C 1
ATOM 4376 O O . LEU A 1 557 ? 18.542 2.347 -43.258 1.00 92.25 557 LEU A O 1
ATOM 4380 N N . ARG A 1 558 ? 19.391 1.298 -45.042 1.00 91.44 558 ARG A N 1
ATOM 4381 C CA . ARG A 1 558 ? 18.235 1.605 -45.898 1.00 91.44 558 ARG A CA 1
ATOM 4382 C C . ARG A 1 558 ? 17.016 0.752 -45.554 1.00 91.44 558 ARG A C 1
ATOM 4384 O O . ARG A 1 558 ? 15.897 1.232 -45.727 1.00 91.44 558 ARG A O 1
ATOM 4391 N N . CYS A 1 559 ? 17.223 -0.479 -45.091 1.00 91.38 559 CYS A N 1
ATOM 4392 C CA . CYS A 1 559 ? 16.165 -1.443 -44.771 1.00 91.38 559 CYS A CA 1
ATOM 4393 C C . CYS A 1 559 ? 15.504 -1.190 -43.408 1.00 91.38 559 CYS A C 1
ATOM 4395 O O . CYS A 1 559 ? 14.352 -1.577 -43.206 1.00 91.38 559 CYS A O 1
ATOM 4397 N N . CYS A 1 560 ? 16.211 -0.536 -42.481 1.00 93.38 560 CYS A N 1
ATOM 4398 C CA . CYS A 1 560 ? 15.733 -0.301 -41.122 1.00 93.38 560 CYS A CA 1
ATOM 4399 C C . CYS A 1 560 ? 14.655 0.795 -41.022 1.00 93.38 560 CYS A C 1
ATOM 4401 O O . CYS A 1 560 ? 14.351 1.511 -41.985 1.00 93.38 560 CYS A O 1
ATOM 4403 N N . CYS A 1 561 ? 14.083 0.945 -39.822 1.00 93.50 561 CYS A N 1
ATOM 4404 C CA . CYS A 1 561 ? 12.990 1.878 -39.538 1.00 93.50 561 CYS A CA 1
ATOM 4405 C C . CYS A 1 561 ? 13.356 3.364 -39.709 1.00 93.50 561 CYS A C 1
ATOM 4407 O O . CYS A 1 561 ? 12.459 4.190 -39.856 1.00 93.50 561 CYS A O 1
ATOM 4409 N N . PHE A 1 562 ? 14.648 3.709 -39.741 1.00 95.25 562 PHE A N 1
ATOM 4410 C CA . PHE A 1 562 ? 15.127 5.061 -40.054 1.00 95.25 562 PHE A CA 1
ATOM 4411 C C . PHE A 1 562 ? 15.610 5.208 -41.504 1.00 95.25 562 PHE A C 1
ATOM 4413 O O . PHE A 1 562 ? 16.006 6.299 -41.907 1.00 95.25 562 PHE A O 1
ATOM 4420 N N . GLY A 1 563 ? 15.593 4.139 -42.303 1.00 92.75 563 GLY A N 1
ATOM 4421 C CA . GLY A 1 563 ? 16.087 4.148 -43.676 1.00 92.75 563 GLY A CA 1
ATOM 4422 C C . GLY A 1 563 ? 15.321 5.106 -44.590 1.00 92.75 563 GLY A C 1
ATOM 4423 O O . GLY A 1 563 ? 14.094 5.203 -44.536 1.00 92.75 563 GLY A O 1
ATOM 4424 N N . ILE A 1 564 ? 16.035 5.802 -45.478 1.00 89.81 564 ILE A N 1
ATOM 4425 C CA . ILE A 1 564 ? 15.412 6.720 -46.441 1.00 89.81 564 ILE A CA 1
ATOM 4426 C C . ILE A 1 564 ? 14.771 5.895 -47.562 1.00 89.81 564 ILE A C 1
ATOM 4428 O O . ILE A 1 564 ? 15.469 5.330 -48.403 1.00 89.81 564 ILE A O 1
ATOM 4432 N N . ALA A 1 565 ? 13.436 5.862 -47.608 1.00 84.31 565 ALA A N 1
ATOM 4433 C CA . ALA A 1 565 ? 12.675 4.999 -48.518 1.00 84.31 565 ALA A CA 1
ATOM 4434 C C . ALA A 1 565 ? 13.074 5.144 -50.000 1.00 84.31 565 ALA A C 1
ATOM 4436 O O . ALA A 1 565 ? 13.227 4.145 -50.692 1.00 84.31 565 ALA A O 1
ATOM 4437 N N . ILE A 1 566 ? 13.331 6.370 -50.473 1.00 85.88 566 ILE A N 1
ATOM 4438 C CA . ILE A 1 566 ? 13.718 6.656 -51.872 1.00 85.88 566 ILE A CA 1
ATOM 4439 C C . ILE A 1 566 ? 15.092 6.059 -52.233 1.00 85.88 566 ILE A C 1
ATOM 4441 O O . ILE A 1 566 ? 15.411 5.882 -53.405 1.00 85.88 566 ILE A O 1
ATOM 4445 N N . LYS A 1 567 ? 15.930 5.747 -51.239 1.00 84.75 567 LYS A N 1
ATOM 4446 C CA . LYS A 1 567 ? 17.251 5.147 -51.456 1.00 84.75 567 LYS A CA 1
ATOM 4447 C C . LYS A 1 567 ? 17.202 3.617 -51.521 1.00 84.75 567 LYS A C 1
ATOM 4449 O O . LYS A 1 567 ? 18.194 3.025 -51.945 1.00 84.75 567 LYS A O 1
ATOM 4454 N N . ARG A 1 568 ? 16.101 2.977 -51.103 1.00 84.75 568 ARG A N 1
ATOM 4455 C CA . ARG A 1 568 ? 15.953 1.510 -51.103 1.00 84.75 568 ARG A CA 1
ATOM 4456 C C . ARG A 1 568 ? 15.933 0.961 -52.528 1.00 84.75 568 ARG A C 1
ATOM 4458 O O . ARG A 1 568 ? 15.306 1.535 -53.416 1.00 84.75 568 ARG A O 1
ATOM 4465 N N . LYS A 1 569 ? 16.611 -0.167 -52.742 1.00 86.44 569 LYS A N 1
ATOM 4466 C CA . LYS A 1 569 ? 16.554 -0.924 -54.002 1.00 86.44 569 LYS A CA 1
ATOM 4467 C C . LYS A 1 569 ? 15.348 -1.867 -54.006 1.00 86.44 569 LYS A C 1
ATOM 4469 O O . LYS A 1 569 ? 14.819 -2.198 -52.954 1.00 86.44 569 LYS A O 1
ATOM 4474 N N . SER A 1 570 ? 14.943 -2.350 -55.183 1.00 81.31 570 SER A N 1
ATOM 4475 C CA . SER A 1 570 ? 13.774 -3.237 -55.345 1.00 81.31 570 SER A CA 1
ATOM 4476 C C . SER A 1 570 ? 13.850 -4.548 -54.554 1.00 81.31 570 SER A C 1
ATOM 4478 O O . SER A 1 570 ? 12.815 -5.132 -54.261 1.00 81.31 570 SER A O 1
ATOM 4480 N N . ASN A 1 571 ? 15.063 -5.004 -54.230 1.00 84.06 571 ASN A N 1
ATOM 4481 C CA . ASN A 1 571 ? 15.310 -6.257 -53.514 1.00 84.06 571 ASN A CA 1
ATOM 4482 C C . ASN A 1 571 ? 15.730 -6.024 -52.051 1.00 84.06 571 ASN A C 1
ATOM 4484 O O . ASN A 1 571 ? 16.022 -6.990 -51.350 1.00 84.06 571 ASN A O 1
ATOM 4488 N N . ASP A 1 572 ? 15.805 -4.765 -51.602 1.00 85.31 572 ASP A N 1
ATOM 4489 C CA . ASP A 1 572 ? 16.132 -4.437 -50.213 1.00 85.31 572 ASP A CA 1
ATOM 4490 C C . ASP A 1 572 ? 14.914 -4.808 -49.329 1.00 85.31 572 ASP A C 1
ATOM 4492 O O . ASP A 1 572 ? 13.794 -4.384 -49.644 1.00 85.31 572 ASP A O 1
ATOM 4496 N N . PRO A 1 573 ? 15.078 -5.588 -48.240 1.00 87.50 573 PRO A N 1
ATOM 4497 C CA . PRO A 1 573 ? 13.976 -5.885 -47.327 1.00 87.50 573 PRO A CA 1
ATOM 4498 C C . PRO A 1 573 ? 13.442 -4.615 -46.647 1.00 87.50 573 PRO A C 1
ATOM 4500 O O . PRO A 1 573 ? 14.148 -3.622 -46.476 1.00 87.50 573 PRO A O 1
ATOM 4503 N N . VAL A 1 574 ? 12.178 -4.652 -46.222 1.00 89.38 574 VAL A N 1
ATOM 4504 C CA . VAL A 1 574 ? 11.566 -3.586 -45.420 1.00 89.38 574 VAL A CA 1
ATOM 4505 C C . VAL A 1 574 ? 11.216 -4.161 -44.061 1.00 89.38 574 VAL A C 1
ATOM 4507 O O . VAL A 1 574 ? 10.307 -4.978 -43.959 1.00 89.38 574 VAL A O 1
ATOM 4510 N N . TRP A 1 575 ? 11.935 -3.733 -43.026 1.00 92.69 575 TRP A N 1
ATOM 4511 C CA . TRP A 1 575 ? 11.630 -4.123 -41.654 1.00 92.69 575 TRP A CA 1
ATOM 4512 C C . TRP A 1 575 ? 10.611 -3.156 -41.062 1.00 92.69 575 TRP A C 1
ATOM 4514 O O . TRP A 1 575 ? 10.883 -1.964 -40.890 1.00 92.69 575 TRP A O 1
ATOM 4524 N N . HIS A 1 576 ? 9.410 -3.657 -40.787 1.00 90.69 576 HIS A N 1
ATOM 4525 C CA . HIS A 1 576 ? 8.333 -2.852 -40.239 1.00 90.69 576 HIS A CA 1
ATOM 4526 C C . HIS A 1 576 ? 8.531 -2.634 -38.743 1.00 90.69 576 HIS A C 1
ATOM 4528 O O . HIS A 1 576 ? 8.700 -3.572 -37.969 1.00 90.69 576 HIS A O 1
ATOM 4534 N N . VAL A 1 577 ? 8.439 -1.369 -38.330 1.00 91.62 577 VAL A N 1
ATOM 4535 C CA . VAL A 1 577 ? 8.699 -0.939 -36.951 1.00 91.62 577 VAL A CA 1
ATOM 4536 C C . VAL A 1 577 ? 7.822 -1.663 -35.920 1.00 91.62 577 VAL A C 1
ATOM 4538 O O . VAL A 1 577 ? 8.271 -1.961 -34.823 1.00 91.62 577 VAL A O 1
ATOM 4541 N N . SER A 1 578 ? 6.592 -2.021 -36.286 1.00 91.12 578 SER A N 1
ATOM 4542 C CA . SER A 1 578 ? 5.645 -2.711 -35.403 1.00 91.12 578 SER A CA 1
ATOM 4543 C C . SER A 1 578 ? 5.773 -4.240 -35.412 1.00 91.12 578 SER A C 1
ATOM 4545 O O . SER A 1 578 ? 5.033 -4.892 -34.683 1.00 91.12 578 SER A O 1
ATOM 4547 N N . SER A 1 579 ? 6.652 -4.821 -36.238 1.00 92.88 579 SER A N 1
ATOM 4548 C CA . SER A 1 579 ? 6.812 -6.274 -36.384 1.00 92.88 579 SER A CA 1
ATOM 4549 C C . SER A 1 579 ? 7.969 -6.786 -35.512 1.00 92.88 579 SER A C 1
ATOM 4551 O O . SER A 1 579 ? 9.125 -6.440 -35.776 1.00 92.88 579 SER A O 1
ATOM 4553 N N . PRO A 1 580 ? 7.699 -7.623 -34.487 1.00 89.62 580 PRO A N 1
ATOM 4554 C CA . PRO A 1 580 ? 8.753 -8.261 -33.696 1.00 89.62 580 PRO A CA 1
ATOM 4555 C C . PRO A 1 580 ? 9.649 -9.179 -34.538 1.00 89.62 580 PRO A C 1
ATOM 4557 O O . PRO A 1 580 ? 10.859 -9.198 -34.348 1.00 89.62 580 PRO A O 1
ATOM 4560 N N . GLU A 1 581 ? 9.077 -9.884 -35.519 1.00 93.19 581 GLU A N 1
ATOM 4561 C CA . GLU A 1 581 ? 9.837 -10.757 -36.422 1.00 93.19 581 GLU A CA 1
ATOM 4562 C C . GLU A 1 581 ? 10.815 -9.953 -37.293 1.00 93.19 581 GLU A C 1
ATOM 4564 O O . GLU A 1 581 ? 11.945 -10.377 -37.538 1.00 93.19 581 GLU A O 1
ATOM 4569 N N . ASP A 1 582 ? 10.403 -8.766 -37.744 1.00 92.94 582 ASP A N 1
ATOM 4570 C CA . ASP A 1 582 ? 11.277 -7.894 -38.526 1.00 92.94 582 ASP A CA 1
ATOM 4571 C C . ASP A 1 582 ? 12.390 -7.286 -37.675 1.00 92.94 582 ASP A C 1
ATOM 4573 O O . ASP A 1 582 ? 13.502 -7.123 -38.172 1.00 92.94 582 ASP A O 1
ATOM 4577 N N . LEU A 1 583 ? 12.121 -6.991 -36.400 1.00 92.00 583 LEU A N 1
ATOM 4578 C CA . LEU A 1 583 ? 13.154 -6.589 -35.449 1.00 92.00 583 LEU A CA 1
ATOM 4579 C C . LEU A 1 583 ? 14.207 -7.694 -35.284 1.00 92.00 583 LEU A C 1
ATOM 4581 O O . LEU A 1 583 ? 15.401 -7.418 -35.401 1.00 92.00 583 LEU A O 1
ATOM 4585 N N . ASP A 1 584 ? 13.784 -8.943 -35.079 1.00 89.75 584 ASP A N 1
ATOM 4586 C CA . ASP A 1 584 ? 14.702 -10.077 -34.935 1.00 89.75 584 ASP A CA 1
ATOM 4587 C C . ASP A 1 584 ? 15.549 -10.280 -36.200 1.00 89.75 584 ASP A C 1
ATOM 4589 O O . ASP A 1 584 ? 16.770 -10.435 -36.118 1.00 89.75 584 ASP A O 1
ATOM 4593 N N . LYS A 1 585 ? 14.934 -10.194 -37.389 1.00 91.88 585 LYS A N 1
ATOM 4594 C CA . LYS A 1 585 ? 15.648 -10.241 -38.678 1.00 91.88 585 LYS A CA 1
ATOM 4595 C C . LYS A 1 585 ? 16.638 -9.085 -38.829 1.00 91.88 585 LYS A C 1
ATOM 4597 O O . LYS A 1 585 ? 17.764 -9.310 -39.276 1.00 91.88 585 LYS A O 1
ATOM 4602 N N . ALA A 1 586 ? 16.245 -7.868 -38.453 1.00 91.44 586 ALA A N 1
ATOM 4603 C CA . ALA A 1 586 ? 17.104 -6.691 -38.523 1.00 91.44 586 ALA A CA 1
ATOM 4604 C C . ALA A 1 586 ? 18.328 -6.835 -37.608 1.00 91.44 586 ALA A C 1
ATOM 4606 O O . ALA A 1 586 ? 19.454 -6.578 -38.037 1.00 91.44 586 ALA A O 1
ATOM 4607 N N . LEU A 1 587 ? 18.135 -7.296 -36.371 1.00 90.12 587 LEU A N 1
ATOM 4608 C CA . LEU A 1 587 ? 19.222 -7.505 -35.414 1.00 90.12 587 LEU A CA 1
ATOM 4609 C C . LEU A 1 587 ? 20.115 -8.690 -35.797 1.00 90.12 587 LEU A C 1
ATOM 4611 O O . LEU A 1 587 ? 21.334 -8.599 -35.659 1.00 90.12 587 LEU A O 1
ATOM 4615 N N . ALA A 1 588 ? 19.552 -9.772 -36.340 1.00 87.94 588 ALA A N 1
ATOM 4616 C CA . ALA A 1 588 ? 20.331 -10.885 -36.878 1.00 87.94 588 ALA A CA 1
ATOM 4617 C C . ALA A 1 588 ? 21.224 -10.432 -38.044 1.00 87.94 588 ALA A C 1
ATOM 4619 O O . ALA A 1 588 ? 22.417 -10.738 -38.058 1.00 87.94 588 ALA A O 1
ATOM 4620 N N . ALA A 1 589 ? 20.679 -9.641 -38.975 1.00 88.06 589 ALA A N 1
ATOM 4621 C CA . ALA A 1 589 ? 21.448 -9.057 -40.071 1.00 88.06 589 ALA A CA 1
ATOM 4622 C C . ALA A 1 589 ? 22.551 -8.113 -39.560 1.00 88.06 589 ALA A C 1
ATOM 4624 O O . ALA A 1 589 ? 23.687 -8.199 -40.021 1.00 88.06 589 ALA A O 1
ATOM 4625 N N . TYR A 1 590 ? 22.254 -7.264 -38.567 1.00 87.62 590 TYR A N 1
ATOM 4626 C CA . TYR A 1 590 ? 23.250 -6.400 -37.922 1.00 87.62 590 TYR A CA 1
ATOM 4627 C C . TYR A 1 590 ? 24.386 -7.213 -37.285 1.00 87.62 590 TYR A C 1
ATOM 4629 O O . TYR A 1 590 ? 25.561 -6.952 -37.536 1.00 87.62 590 TYR A O 1
ATOM 4637 N N . ASN A 1 591 ? 24.052 -8.247 -36.512 1.00 84.25 591 ASN A N 1
ATOM 4638 C CA . ASN A 1 591 ? 25.039 -9.109 -35.865 1.00 84.25 591 ASN A CA 1
ATOM 4639 C C . ASN A 1 591 ? 25.893 -9.876 -36.882 1.00 84.25 591 ASN A C 1
ATOM 4641 O O . ASN A 1 591 ? 27.090 -10.053 -36.652 1.00 84.25 591 ASN A O 1
ATOM 4645 N N . ALA A 1 592 ? 25.315 -10.306 -38.008 1.00 82.00 592 ALA A N 1
ATOM 4646 C CA . ALA A 1 592 ? 26.061 -10.954 -39.085 1.00 82.00 592 ALA A CA 1
ATOM 4647 C C . ALA A 1 592 ? 27.083 -10.002 -39.725 1.00 82.00 592 ALA A C 1
ATOM 4649 O O . ALA A 1 592 ? 28.223 -10.401 -39.973 1.00 82.00 592 ALA A O 1
ATOM 4650 N N . ILE A 1 593 ? 26.695 -8.734 -39.921 1.00 80.75 593 ILE A N 1
ATOM 4651 C CA . ILE A 1 593 ? 27.579 -7.665 -40.405 1.00 80.75 593 ILE A CA 1
ATOM 4652 C C . ILE A 1 593 ? 28.710 -7.418 -39.404 1.00 80.75 593 ILE A C 1
ATOM 4654 O O . ILE A 1 593 ? 29.870 -7.362 -39.795 1.00 80.75 593 ILE A O 1
ATOM 4658 N N . MET A 1 594 ? 28.402 -7.306 -38.112 1.00 76.38 594 MET A N 1
ATOM 4659 C CA . MET A 1 594 ? 29.411 -7.009 -37.091 1.00 76.38 594 MET A CA 1
ATOM 4660 C C . MET A 1 594 ? 30.414 -8.155 -36.874 1.00 76.38 594 MET A C 1
ATOM 4662 O O . MET A 1 594 ? 31.571 -7.887 -36.553 1.00 76.38 594 MET A O 1
ATOM 4666 N N . ASN A 1 595 ? 29.991 -9.409 -37.075 1.00 73.12 595 ASN A N 1
ATOM 4667 C CA . ASN A 1 595 ? 30.812 -10.611 -36.882 1.00 73.12 595 ASN A CA 1
ATOM 4668 C C . ASN A 1 595 ? 31.458 -11.165 -38.165 1.00 73.12 595 ASN A C 1
ATOM 4670 O O . ASN A 1 595 ? 32.070 -12.227 -38.104 1.00 73.12 595 ASN A O 1
ATOM 4674 N N . ASP A 1 596 ? 31.318 -10.492 -39.313 1.00 64.94 596 ASP A N 1
ATOM 4675 C CA . ASP A 1 596 ? 31.889 -10.937 -40.599 1.00 64.94 596 ASP A CA 1
ATOM 4676 C C . ASP A 1 596 ? 31.401 -12.338 -41.038 1.00 64.94 596 ASP A C 1
ATOM 4678 O O . ASP A 1 596 ? 32.113 -13.122 -41.661 1.00 64.94 596 ASP A O 1
ATOM 4682 N N . THR A 1 597 ? 30.162 -12.682 -40.669 1.00 50.31 597 THR A N 1
ATOM 4683 C CA . THR A 1 597 ? 29.509 -13.959 -41.036 1.00 50.31 597 THR A CA 1
ATOM 4684 C C . THR A 1 597 ? 28.514 -13.798 -42.185 1.00 50.31 597 THR A C 1
ATOM 4686 O O . THR A 1 597 ? 27.921 -14.778 -42.640 1.00 50.31 597 THR A O 1
ATOM 4689 N N . ALA A 1 598 ? 28.345 -12.572 -42.687 1.00 43.62 598 ALA A N 1
ATOM 4690 C CA . ALA A 1 598 ? 27.551 -12.290 -43.871 1.00 43.62 598 ALA A CA 1
ATOM 4691 C C . ALA A 1 598 ? 28.287 -12.793 -45.124 1.00 43.62 598 ALA A C 1
ATOM 4693 O O . ALA A 1 598 ? 29.201 -12.150 -45.636 1.00 43.62 598 ALA A O 1
ATOM 4694 N N . THR A 1 599 ? 27.878 -13.958 -45.625 1.00 32.78 599 THR A N 1
ATOM 4695 C CA . THR A 1 599 ? 28.140 -14.332 -47.018 1.00 32.78 599 THR A CA 1
ATOM 4696 C C . THR A 1 599 ? 27.295 -13.419 -47.909 1.00 32.78 599 THR A C 1
ATOM 4698 O O . THR A 1 599 ? 26.096 -13.275 -47.677 1.00 32.78 599 THR A O 1
ATOM 4701 N N . VAL A 1 600 ? 27.967 -12.734 -48.842 1.00 32.53 600 VAL A N 1
ATOM 4702 C CA . VAL A 1 600 ? 27.410 -11.757 -49.801 1.00 32.53 600 VAL A CA 1
ATOM 4703 C C . VAL A 1 600 ? 26.271 -12.338 -50.627 1.00 32.53 600 VAL A C 1
ATOM 4705 O O . VAL A 1 600 ? 26.428 -13.489 -51.097 1.00 32.53 600 VAL A O 1
#

Radius of gyration: 30.82 Å; chains: 1; bounding box: 78×58×99 Å

Sequence (600 aa):
MGLKQQIMQNIAASRQTSEMPSGCKACHRKGLPILPLRVSAVPQRVVSSFWQPEVPPQDVALSGGEYKYALRTLRAGYLYVLLDKTIWQGYQVMKEGYLRQFNPLVMPEDQRIASLGEECLAQEHDIPASFINIDDDKYSEAWLAFSSDPWSQTVLREYASGQRSAARFTKISLSALRADPDKIPEGLALEPSLLTLQTQVVEYATSHFPDLERVTEEPGGGAHGFYSRTERGAALSSYIAQLTAQYGCKPGAIAVNDLTGVVQELNAGRLQIARSRQAYLTEPAIKHQHLISDAIENYLLELQKKVAHVIPVAGAGMAHFTRLQTCYNEPARAEFAQVYQRKREEYQQRISAVGRDLAAWYQSAKWLTECQQDYAVEGCPMSWIFQLRTLNACIEGGCQDEATEAAWLAWLQNEKGLVFEGLLTPSGVMQKSVREGDRRSEWLAAQSFRIDVIQRAQILREVVGKLLTGLTPSVQERVMRAMQRAIGLITDPHMVQISPDTGLEAFMANYQTLLKTNFDDIACIPEPQTDIPLPVVRISSAMLVENTPNVAFEVWLRCCCFGIAIKRKSNDPVWHVSSPEDLDKALAAYNAIMNDTATV